Protein AF-A0A6I5NUM4-F1 (afdb_monomer_lite)

Structure (mmCIF, N/CA/C/O backbone):
data_AF-A0A6I5NUM4-F1
#
_entry.id   AF-A0A6I5NUM4-F1
#
loop_
_atom_site.group_PDB
_atom_site.id
_atom_site.type_symbol
_atom_site.label_atom_id
_atom_site.label_alt_id
_atom_site.label_comp_id
_atom_site.label_asym_id
_atom_site.label_entity_id
_atom_site.label_seq_id
_atom_site.pdbx_PDB_ins_code
_atom_site.Cartn_x
_atom_site.Cartn_y
_atom_site.Cartn_z
_atom_site.occupancy
_atom_site.B_iso_or_equiv
_atom_site.auth_seq_id
_atom_site.auth_comp_id
_atom_site.auth_asym_id
_atom_site.auth_atom_id
_atom_site.pdbx_PDB_model_num
ATOM 1 N N . MET A 1 1 ? 38.016 -7.753 21.611 1.00 88.31 1 MET A N 1
ATOM 2 C CA . MET A 1 1 ? 37.343 -8.227 20.385 1.00 88.31 1 MET A CA 1
ATOM 3 C C . MET A 1 1 ? 36.392 -9.382 20.680 1.00 88.31 1 MET A C 1
ATOM 5 O O . MET A 1 1 ? 35.190 -9.189 20.579 1.00 88.31 1 MET A O 1
ATOM 9 N N . GLY A 1 2 ? 36.889 -10.547 21.110 1.00 92.69 2 GLY A N 1
ATOM 10 C CA . GLY A 1 2 ? 36.072 -11.740 21.362 1.00 92.69 2 GLY A CA 1
ATOM 11 C C . GLY A 1 2 ? 35.103 -11.651 22.542 1.00 92.69 2 GLY A C 1
ATOM 12 O O . GLY A 1 2 ? 34.233 -12.504 22.664 1.00 92.69 2 GLY A O 1
ATOM 13 N N . ASP A 1 3 ? 35.202 -10.618 23.383 1.00 91.75 3 ASP A N 1
ATOM 14 C CA . ASP A 1 3 ? 34.165 -10.291 24.374 1.00 91.75 3 ASP A CA 1
ATOM 15 C C . ASP A 1 3 ? 32.897 -9.711 23.744 1.00 91.75 3 ASP A C 1
ATOM 17 O O . ASP A 1 3 ? 31.828 -9.829 24.328 1.00 91.75 3 ASP A O 1
ATOM 21 N N . TRP A 1 4 ? 33.003 -9.090 22.566 1.00 91.44 4 TRP A N 1
ATOM 22 C CA . TRP A 1 4 ? 31.884 -8.404 21.912 1.00 91.44 4 TRP A CA 1
ATOM 23 C C . TRP A 1 4 ? 31.332 -9.198 20.742 1.00 91.44 4 TRP A C 1
ATOM 25 O O . TRP A 1 4 ? 30.131 -9.191 20.517 1.00 91.44 4 TRP A O 1
ATOM 35 N N . PHE A 1 5 ? 32.189 -9.922 20.024 1.00 94.56 5 PHE A N 1
ATOM 36 C CA . PHE A 1 5 ? 31.800 -10.681 18.840 1.00 94.56 5 PHE A CA 1
ATOM 37 C C . PHE A 1 5 ? 32.124 -12.163 19.032 1.00 94.56 5 PHE A C 1
ATOM 39 O O . PHE A 1 5 ? 33.146 -12.509 19.631 1.00 94.56 5 PHE A O 1
ATOM 46 N N . ASN A 1 6 ? 31.246 -13.047 18.557 1.00 96.12 6 ASN A N 1
ATOM 47 C CA . ASN A 1 6 ? 31.462 -14.499 18.583 1.00 96.12 6 ASN A CA 1
ATOM 48 C C . ASN A 1 6 ? 32.027 -15.031 17.261 1.00 96.12 6 ASN A C 1
ATOM 50 O O . ASN A 1 6 ? 32.675 -16.075 17.259 1.00 96.12 6 ASN A O 1
ATOM 54 N N . HIS A 1 7 ? 31.824 -14.311 16.163 1.00 96.31 7 HIS A N 1
ATOM 55 C CA . HIS A 1 7 ? 32.219 -14.729 14.829 1.00 96.31 7 HIS A CA 1
ATOM 56 C C . HIS A 1 7 ? 32.680 -13.528 14.016 1.00 96.31 7 HIS A C 1
ATOM 58 O O . HIS A 1 7 ? 32.216 -12.410 14.237 1.00 96.31 7 HIS A O 1
ATOM 64 N N . ILE A 1 8 ? 33.556 -13.779 13.053 1.00 96.12 8 ILE A N 1
ATOM 65 C CA . ILE A 1 8 ? 33.945 -12.826 12.021 1.00 96.12 8 ILE A CA 1
ATOM 66 C C . ILE A 1 8 ? 33.941 -13.515 10.662 1.00 96.12 8 ILE A C 1
ATOM 68 O O . ILE A 1 8 ? 34.315 -14.684 10.555 1.00 96.12 8 ILE A O 1
ATOM 72 N N . ARG A 1 9 ? 33.523 -12.799 9.620 1.00 95.69 9 ARG A N 1
ATOM 73 C CA . ARG A 1 9 ? 33.558 -13.281 8.240 1.00 95.69 9 ARG A CA 1
ATOM 74 C C . ARG A 1 9 ? 33.883 -12.177 7.246 1.00 95.69 9 ARG A C 1
ATOM 76 O O . ARG A 1 9 ? 33.520 -11.020 7.449 1.00 95.69 9 ARG A O 1
ATOM 83 N N . LEU A 1 10 ? 34.526 -12.590 6.159 1.00 95.50 10 LEU A N 1
ATOM 84 C CA . LEU A 1 10 ? 34.648 -11.837 4.919 1.00 95.50 10 LEU A CA 1
ATOM 85 C C . LEU A 1 10 ? 33.694 -12.456 3.898 1.00 95.50 10 LEU A C 1
ATOM 87 O O . LEU A 1 10 ? 33.800 -13.641 3.568 1.00 95.50 10 LEU A O 1
ATOM 91 N N . LEU A 1 11 ? 32.780 -11.639 3.402 1.00 95.06 11 LEU A N 1
ATOM 92 C CA . LEU A 1 11 ? 31.908 -11.917 2.271 1.00 95.06 11 LEU A CA 1
ATOM 93 C C . LEU A 1 11 ? 32.530 -11.267 1.033 1.00 95.06 11 LEU A C 1
ATOM 95 O O . LEU A 1 11 ? 33.100 -10.182 1.140 1.00 95.06 11 LEU A O 1
ATOM 99 N N . GLY A 1 12 ? 32.433 -11.896 -0.132 1.00 94.50 12 GLY A N 1
ATOM 100 C CA . GLY A 1 12 ? 32.935 -11.300 -1.365 1.00 94.50 12 GLY A CA 1
ATOM 101 C C . GLY A 1 12 ? 32.437 -11.994 -2.618 1.00 94.50 12 GLY A C 1
ATOM 102 O O . GLY A 1 12 ? 32.191 -13.201 -2.627 1.00 94.50 12 GLY A O 1
ATOM 103 N N . GLY A 1 13 ? 32.328 -11.239 -3.697 1.00 92.62 13 GLY A N 1
ATOM 104 C CA . GLY A 1 13 ? 31.734 -11.698 -4.944 1.00 92.62 13 GLY A CA 1
ATOM 105 C C . GLY A 1 13 ? 31.794 -10.629 -6.017 1.00 92.62 13 GLY A C 1
ATOM 106 O O . GLY A 1 13 ? 32.305 -9.531 -5.796 1.00 92.62 13 GLY A O 1
ATOM 107 N N . THR A 1 14 ? 31.321 -10.973 -7.202 1.00 88.31 14 THR A N 1
ATOM 108 C CA . THR A 1 14 ? 31.066 -9.993 -8.257 1.00 88.31 14 THR A CA 1
ATOM 109 C C . THR A 1 14 ? 29.891 -9.097 -7.856 1.00 88.31 14 THR A C 1
ATOM 111 O O . THR A 1 14 ? 29.143 -9.436 -6.942 1.00 88.31 14 THR A O 1
ATOM 114 N N . ALA A 1 15 ? 29.721 -7.951 -8.516 1.00 75.25 15 ALA A N 1
ATOM 115 C CA . ALA A 1 15 ? 28.576 -7.075 -8.250 1.00 75.25 15 ALA A CA 1
ATOM 116 C C . ALA A 1 15 ? 27.216 -7.763 -8.494 1.00 75.25 15 ALA A C 1
ATOM 118 O O . ALA A 1 15 ? 26.235 -7.437 -7.844 1.00 75.25 15 ALA A O 1
ATOM 119 N N . SER A 1 16 ? 27.186 -8.767 -9.375 1.00 73.69 16 SER A N 1
ATOM 120 C CA . SER A 1 16 ? 26.010 -9.596 -9.656 1.00 73.69 16 SER A CA 1
ATOM 121 C C . SER A 1 16 ? 25.843 -10.807 -8.725 1.00 73.69 16 SER A C 1
ATOM 123 O O . SER A 1 16 ? 24.871 -11.543 -8.874 1.00 73.69 16 SER A O 1
ATOM 125 N N . ASP A 1 17 ? 26.791 -11.080 -7.820 1.00 80.06 17 ASP A N 1
ATOM 126 C CA . ASP A 1 17 ? 26.673 -12.203 -6.883 1.00 80.06 17 ASP A CA 1
ATOM 127 C C . ASP A 1 17 ? 25.748 -11.793 -5.727 1.00 80.06 17 ASP A C 1
ATOM 129 O O . ASP A 1 17 ? 26.173 -11.084 -4.814 1.00 80.06 17 ASP A O 1
ATOM 133 N N . GLU A 1 18 ? 24.503 -12.269 -5.735 1.00 79.88 18 GLU A N 1
ATOM 134 C CA . GLU A 1 18 ? 23.549 -12.027 -4.654 1.00 79.88 18 GLU A CA 1
ATOM 135 C C . GLU A 1 18 ? 22.961 -13.347 -4.115 1.00 79.88 18 GLU A C 1
ATOM 137 O O . GLU A 1 18 ? 22.335 -14.095 -4.872 1.00 79.88 18 GLU A O 1
ATOM 142 N N . PRO A 1 19 ? 23.160 -13.669 -2.820 1.00 88.69 19 PRO A N 1
ATOM 143 C CA . PRO A 1 19 ? 24.018 -12.971 -1.857 1.00 88.69 19 PRO A CA 1
ATOM 144 C C . PRO A 1 19 ? 25.525 -13.168 -2.121 1.00 88.69 19 PRO A C 1
ATOM 146 O O . PRO A 1 19 ? 25.953 -14.160 -2.716 1.00 88.69 19 PRO A O 1
ATOM 149 N N . LEU A 1 20 ? 26.358 -12.270 -1.581 1.00 92.31 20 LEU A N 1
ATOM 150 C CA . LEU A 1 20 ? 27.815 -12.424 -1.577 1.00 92.31 20 LEU A CA 1
ATOM 151 C C . LEU A 1 20 ? 28.248 -13.717 -0.867 1.00 92.31 20 LEU A C 1
ATOM 153 O O . LEU A 1 20 ? 27.819 -14.025 0.246 1.00 92.31 20 LEU A O 1
ATOM 157 N N . ALA A 1 21 ? 29.197 -14.441 -1.463 1.00 93.50 21 ALA A N 1
ATOM 158 C CA . ALA A 1 21 ? 29.707 -15.685 -0.896 1.00 93.50 21 ALA A CA 1
ATOM 159 C C . ALA A 1 21 ? 30.634 -15.448 0.310 1.00 93.50 21 ALA A C 1
ATOM 161 O O . ALA A 1 21 ? 31.490 -14.560 0.295 1.00 93.50 21 ALA A O 1
ATOM 162 N N . ILE A 1 22 ? 30.544 -16.310 1.330 1.00 94.50 22 ILE A N 1
ATOM 163 C CA . ILE A 1 22 ? 31.511 -16.343 2.439 1.00 94.50 22 ILE A CA 1
ATOM 164 C C . ILE A 1 22 ? 32.866 -16.806 1.895 1.00 94.50 22 ILE A C 1
ATOM 166 O O . ILE A 1 22 ? 33.018 -17.954 1.479 1.00 94.50 22 ILE A O 1
ATOM 170 N N . ARG A 1 23 ? 33.864 -15.919 1.917 1.00 95.38 23 ARG A N 1
ATOM 171 C CA . ARG A 1 23 ? 35.237 -16.215 1.479 1.00 95.38 23 ARG A CA 1
ATOM 172 C C . ARG A 1 23 ? 36.072 -16.817 2.592 1.00 95.38 23 ARG A C 1
ATOM 174 O O . ARG A 1 23 ? 36.853 -17.729 2.355 1.00 95.38 23 ARG A O 1
ATOM 181 N N . THR A 1 24 ? 35.901 -16.318 3.808 1.00 96.50 24 THR A N 1
ATOM 182 C CA . THR A 1 24 ? 36.544 -16.872 4.999 1.00 96.50 24 THR A CA 1
ATOM 183 C C . THR A 1 24 ? 35.759 -16.474 6.239 1.00 96.50 24 THR A C 1
ATOM 185 O O . THR A 1 24 ? 35.116 -15.421 6.269 1.00 96.50 24 THR A O 1
ATOM 188 N N . SER A 1 25 ? 35.788 -17.320 7.263 1.00 96.94 25 SER A N 1
ATOM 189 C CA . SER A 1 25 ? 35.167 -17.032 8.549 1.00 96.94 25 SER A CA 1
ATOM 190 C C . SER A 1 25 ? 35.914 -17.695 9.703 1.00 96.94 25 SER A C 1
ATOM 192 O O . SER A 1 25 ? 36.739 -18.590 9.500 1.00 96.94 25 SER A O 1
ATOM 194 N N . GLY A 1 26 ? 35.671 -17.218 10.921 1.00 97.31 26 GLY A N 1
ATOM 195 C CA . GLY A 1 26 ? 36.309 -17.729 12.127 1.00 97.31 26 GLY A CA 1
ATOM 196 C C . GLY A 1 26 ? 35.549 -17.339 13.387 1.00 97.31 26 GLY A C 1
ATOM 197 O O . GLY A 1 26 ? 34.977 -16.255 13.486 1.00 97.31 26 GLY A O 1
ATOM 198 N N . GLU A 1 27 ? 35.563 -18.229 14.372 1.00 97.69 27 GLU A N 1
ATOM 199 C CA . GLU A 1 27 ? 34.997 -17.981 15.697 1.00 97.69 27 GLU A CA 1
ATOM 200 C C . GLU A 1 27 ? 36.001 -17.237 16.572 1.00 97.69 27 GLU A C 1
ATOM 202 O O . GLU A 1 27 ? 37.193 -17.540 16.554 1.00 97.69 27 GLU A O 1
ATOM 207 N N . LEU A 1 28 ? 35.521 -16.285 17.366 1.00 96.94 28 LEU A N 1
ATOM 208 C CA . LEU A 1 28 ? 36.335 -15.506 18.291 1.00 96.94 28 LEU A CA 1
ATOM 209 C C . LEU A 1 28 ? 36.281 -16.095 19.698 1.00 96.94 28 LEU A C 1
ATOM 211 O O . LEU A 1 28 ? 35.208 -16.229 20.298 1.00 96.94 28 LEU A O 1
ATOM 215 N N . LEU A 1 29 ? 37.455 -16.375 20.264 1.00 95.69 29 LEU A N 1
ATOM 216 C CA . LEU A 1 29 ? 37.564 -16.824 21.648 1.00 95.69 29 LEU A CA 1
ATOM 217 C C . LEU A 1 29 ? 37.246 -15.668 22.612 1.00 95.69 29 LEU A C 1
ATOM 219 O O . LEU A 1 29 ? 37.855 -14.599 22.533 1.00 95.69 29 LEU A O 1
ATOM 223 N N . GLN A 1 30 ? 36.317 -15.891 23.547 1.00 94.69 30 GLN A N 1
ATOM 224 C CA . GLN A 1 30 ? 35.959 -14.903 24.571 1.00 94.69 30 GLN A CA 1
ATOM 225 C C . GLN A 1 30 ? 37.189 -14.497 25.405 1.00 94.69 30 GLN A C 1
ATOM 227 O O . GLN A 1 30 ? 38.031 -15.337 25.725 1.00 94.69 30 GLN A O 1
ATOM 232 N N . GLY A 1 31 ? 37.319 -13.207 25.727 1.00 94.50 31 GLY A N 1
ATOM 233 C CA . GLY A 1 31 ? 38.485 -12.636 26.410 1.00 94.50 31 GLY A CA 1
ATOM 234 C C . GLY A 1 31 ? 39.738 -12.465 25.541 1.00 94.50 31 GLY A C 1
ATOM 235 O O . GLY A 1 31 ? 40.792 -12.098 26.059 1.00 94.50 31 GLY A O 1
ATOM 236 N N . SER A 1 32 ? 39.661 -12.734 24.233 1.00 94.38 32 SER A N 1
ATOM 237 C CA . SER A 1 32 ? 40.808 -12.723 23.315 1.00 94.38 32 SER A CA 1
ATOM 238 C C . SER A 1 32 ? 40.493 -12.022 21.984 1.00 94.38 32 SER A C 1
ATOM 240 O O . SER A 1 32 ? 39.347 -11.679 21.695 1.00 94.38 32 SER A O 1
ATOM 242 N N . SER A 1 33 ? 41.513 -11.767 21.160 1.00 93.12 33 SER A N 1
ATOM 243 C CA . SER A 1 33 ? 41.362 -11.448 19.727 1.00 93.12 33 SER A CA 1
ATOM 244 C C . SER A 1 33 ? 41.709 -12.632 18.818 1.00 93.12 33 SER A C 1
ATOM 246 O O . SER A 1 33 ? 41.670 -12.495 17.600 1.00 93.12 33 SER A O 1
ATOM 248 N N . ALA A 1 34 ? 42.050 -13.787 19.397 1.00 95.12 34 ALA A N 1
ATOM 249 C CA . ALA A 1 34 ? 42.333 -15.003 18.649 1.00 95.12 34 ALA A CA 1
ATOM 250 C C . ALA A 1 34 ? 41.067 -15.566 17.991 1.00 95.12 34 ALA A C 1
ATOM 252 O O . ALA A 1 34 ? 39.985 -15.574 18.589 1.00 95.12 34 ALA A O 1
ATOM 253 N N . THR A 1 35 ? 41.244 -16.078 16.779 1.00 96.94 35 THR A N 1
ATOM 254 C CA . THR A 1 35 ? 40.211 -16.689 15.945 1.00 96.94 35 THR A CA 1
ATOM 255 C C . THR A 1 35 ? 40.437 -18.204 15.847 1.00 96.94 35 THR A C 1
ATOM 257 O O . THR A 1 35 ? 41.555 -18.693 16.029 1.00 96.94 35 THR A O 1
ATOM 260 N N . SER A 1 36 ? 39.390 -18.973 15.541 1.00 97.44 36 SER A N 1
ATOM 261 C CA . SER A 1 36 ? 39.508 -20.407 15.229 1.00 97.44 36 SER A CA 1
ATOM 262 C C . SER A 1 36 ? 40.124 -20.685 13.852 1.00 97.44 36 SER A C 1
ATOM 264 O O . SER A 1 36 ? 40.478 -21.826 13.558 1.00 97.44 36 SER A O 1
ATOM 266 N N . ASN A 1 37 ? 40.275 -19.650 13.021 1.00 97.44 37 ASN A N 1
ATOM 267 C CA . ASN A 1 37 ? 40.824 -19.725 11.677 1.00 97.44 37 ASN A CA 1
ATOM 268 C C . ASN A 1 37 ? 42.138 -18.937 11.602 1.00 97.44 37 ASN A C 1
ATOM 270 O O . ASN A 1 37 ? 42.131 -17.710 11.670 1.00 97.44 37 ASN A O 1
ATOM 274 N N . SER A 1 38 ? 43.259 -19.638 11.417 1.00 96.62 38 SER A N 1
ATOM 275 C CA . SER A 1 38 ? 44.594 -19.027 11.348 1.00 96.62 38 SER A CA 1
ATOM 276 C C . SER A 1 38 ? 44.785 -18.062 10.178 1.00 96.62 38 SER A C 1
ATOM 278 O O . SER A 1 38 ? 45.733 -17.281 10.201 1.00 96.62 38 SER A O 1
ATOM 280 N N . ASP A 1 39 ? 43.906 -18.106 9.177 1.00 97.19 39 ASP A N 1
ATOM 281 C CA . ASP A 1 39 ? 43.910 -17.164 8.060 1.00 97.19 39 ASP A CA 1
ATOM 282 C C . ASP A 1 39 ? 43.264 -15.817 8.416 1.00 97.19 39 ASP A C 1
ATOM 284 O O . ASP A 1 39 ? 43.280 -14.904 7.597 1.00 97.19 39 ASP A O 1
ATOM 288 N N . ILE A 1 40 ? 42.708 -15.668 9.624 1.00 97.50 40 ILE A N 1
ATOM 289 C CA . ILE A 1 40 ? 42.140 -14.412 10.121 1.00 97.50 40 ILE A CA 1
ATOM 290 C C . ILE A 1 40 ? 42.976 -13.922 11.298 1.00 97.50 40 ILE A C 1
ATOM 292 O O . ILE A 1 40 ? 42.934 -14.501 12.386 1.00 97.50 40 ILE A O 1
ATOM 296 N N . VAL A 1 41 ? 43.705 -12.828 11.098 1.00 97.12 41 VAL A N 1
ATOM 297 C CA . VAL A 1 41 ? 44.573 -12.225 12.114 1.00 97.12 41 VAL A CA 1
ATOM 298 C C . VAL A 1 41 ? 43.978 -10.892 12.553 1.00 97.12 41 VAL A C 1
ATOM 300 O O . VAL A 1 41 ? 43.656 -10.044 11.731 1.00 97.12 41 VAL A O 1
ATOM 303 N N . ILE A 1 42 ? 43.819 -10.701 13.866 1.00 95.31 42 ILE A N 1
ATOM 304 C CA . ILE A 1 42 ? 43.235 -9.480 14.437 1.00 95.31 42 ILE A CA 1
ATOM 305 C C . ILE A 1 42 ? 44.250 -8.814 15.358 1.00 95.31 42 ILE A C 1
ATOM 307 O O . ILE A 1 42 ? 44.654 -9.392 16.374 1.00 95.31 42 ILE A O 1
ATOM 311 N N . THR A 1 43 ? 44.634 -7.582 15.026 1.00 94.00 43 THR A N 1
ATOM 312 C CA . THR A 1 43 ? 45.664 -6.823 15.746 1.00 94.00 43 THR A CA 1
ATOM 313 C C . THR A 1 43 ? 45.144 -5.459 16.213 1.00 94.00 43 THR A C 1
ATOM 315 O O . THR A 1 43 ? 44.397 -4.804 15.488 1.00 94.00 43 THR A O 1
ATOM 318 N N . PRO A 1 44 ? 45.485 -4.998 17.434 1.00 89.88 44 PRO A N 1
ATOM 319 C CA . PRO A 1 44 ? 45.161 -3.637 17.853 1.00 89.88 44 PRO A CA 1
ATOM 320 C C . PRO A 1 44 ? 45.906 -2.617 16.985 1.00 89.88 44 PRO A C 1
ATOM 322 O O . PRO A 1 44 ? 47.127 -2.706 16.829 1.00 89.88 44 PRO A O 1
ATOM 325 N N . VAL A 1 45 ? 45.197 -1.610 16.476 1.00 85.12 45 VAL A N 1
ATOM 326 C CA . VAL A 1 45 ? 45.817 -0.512 15.727 1.00 85.12 45 VAL A CA 1
ATOM 327 C C . VAL A 1 45 ? 46.551 0.409 16.696 1.00 85.12 45 VAL A C 1
ATOM 329 O O . VAL A 1 45 ? 46.016 0.806 17.729 1.00 85.12 45 VAL A O 1
ATOM 332 N N . THR A 1 46 ? 47.790 0.773 16.361 1.00 81.25 46 THR A N 1
ATOM 333 C CA . THR A 1 46 ? 48.571 1.757 17.122 1.00 81.25 46 THR A CA 1
ATOM 334 C C . THR A 1 46 ? 48.936 2.932 16.227 1.00 81.25 46 THR A C 1
ATOM 336 O O . THR A 1 46 ? 49.779 2.802 15.342 1.00 81.25 46 THR A O 1
ATOM 339 N N . TYR A 1 47 ? 48.334 4.095 16.477 1.00 72.56 47 TYR A N 1
ATOM 340 C CA . TYR A 1 47 ? 48.739 5.340 15.831 1.00 72.56 47 TYR A CA 1
ATOM 341 C C . TYR A 1 47 ? 49.890 6.019 16.592 1.00 72.56 47 TYR A C 1
ATOM 343 O O . TYR A 1 47 ? 50.014 5.849 17.808 1.00 72.56 47 TYR A O 1
ATOM 351 N N . PRO A 1 48 ? 50.714 6.848 15.916 1.00 74.62 48 PRO A N 1
ATOM 352 C CA . PRO A 1 48 ? 51.791 7.602 16.564 1.00 74.62 48 PRO A CA 1
ATOM 353 C C . PRO A 1 48 ? 51.322 8.508 17.713 1.00 74.62 48 PRO A C 1
ATOM 355 O O . PRO A 1 48 ? 52.088 8.778 18.636 1.00 74.62 48 PRO A O 1
ATOM 358 N N . ASN A 1 49 ? 50.069 8.976 17.668 1.00 73.81 49 ASN A N 1
ATOM 359 C CA . ASN A 1 49 ? 49.419 9.665 18.778 1.00 73.81 49 ASN A CA 1
ATOM 360 C C . ASN A 1 49 ? 48.598 8.651 19.603 1.00 73.81 49 ASN A C 1
ATOM 362 O O . ASN A 1 49 ? 47.598 8.145 19.090 1.00 73.81 49 ASN A O 1
ATOM 366 N N . PRO A 1 50 ? 48.953 8.376 20.876 1.00 66.94 50 PRO A N 1
ATOM 367 C CA . PRO A 1 50 ? 48.270 7.376 21.701 1.00 66.94 50 PRO A CA 1
ATOM 368 C C . PRO A 1 50 ? 46.766 7.620 21.877 1.00 66.94 50 PRO A C 1
ATOM 370 O O . PRO A 1 50 ? 46.008 6.670 22.052 1.00 66.94 50 PRO A O 1
ATOM 373 N N . GLY A 1 51 ? 46.321 8.881 21.811 1.00 67.69 51 GLY A N 1
ATOM 374 C CA . GLY A 1 51 ? 44.900 9.235 21.890 1.00 67.69 51 GLY A CA 1
ATOM 375 C C . GLY A 1 51 ? 44.090 8.863 20.644 1.00 67.69 51 GLY A C 1
ATOM 376 O O . GLY A 1 51 ? 42.868 8.858 20.708 1.00 67.69 51 GLY A O 1
ATOM 377 N N . SER A 1 52 ? 44.750 8.540 19.529 1.00 68.31 52 SER A N 1
ATOM 378 C CA . SER A 1 52 ? 44.110 8.222 18.247 1.00 68.31 52 SER A CA 1
ATOM 379 C C . SER A 1 52 ? 43.900 6.722 18.023 1.00 68.31 52 SER A C 1
ATOM 381 O O . SER A 1 52 ? 43.143 6.353 17.136 1.00 68.31 52 SER A O 1
ATOM 383 N N . SER A 1 53 ? 44.537 5.851 18.817 1.00 74.12 53 SER A N 1
ATOM 384 C CA . SER A 1 53 ? 44.389 4.380 18.743 1.00 74.12 53 SER A CA 1
ATOM 385 C C . SER A 1 53 ? 43.061 3.861 19.301 1.00 74.12 53 SER A C 1
ATOM 387 O O . SER A 1 53 ? 42.764 2.671 19.199 1.00 74.12 53 SER A O 1
ATOM 389 N N . ASN A 1 54 ? 42.260 4.748 19.891 1.00 77.44 54 ASN A N 1
ATOM 390 C CA . ASN A 1 54 ? 40.911 4.442 20.326 1.00 77.44 54 ASN A CA 1
ATOM 391 C C . ASN A 1 54 ? 39.915 5.349 19.606 1.00 77.44 54 ASN A C 1
ATOM 393 O O . ASN A 1 54 ? 40.149 6.546 19.443 1.00 77.44 54 ASN A O 1
ATOM 397 N N . TYR A 1 55 ? 38.778 4.778 19.242 1.00 72.00 55 TYR A N 1
ATOM 398 C CA . TYR A 1 55 ? 37.619 5.504 18.765 1.00 72.00 55 TYR A CA 1
ATOM 399 C C . TYR A 1 55 ? 36.820 6.057 19.948 1.00 72.00 55 TYR A C 1
ATOM 401 O O . TYR A 1 55 ? 36.570 5.355 20.931 1.00 72.00 55 TYR A O 1
ATOM 409 N N . PHE A 1 56 ? 36.415 7.321 19.860 1.00 67.44 56 PHE A N 1
ATOM 410 C CA . PHE A 1 56 ? 35.548 7.954 20.847 1.00 67.44 56 PHE A CA 1
ATOM 411 C C . PHE A 1 56 ? 34.103 7.911 20.344 1.00 67.44 56 PHE A C 1
ATOM 413 O O . PHE A 1 56 ? 33.736 8.696 19.474 1.00 67.44 56 PHE A O 1
ATOM 420 N N . ASN A 1 57 ? 33.295 6.996 20.887 1.00 57.91 57 ASN A N 1
ATOM 421 C CA . ASN A 1 57 ? 31.882 6.850 20.530 1.00 57.91 57 ASN A CA 1
ATOM 422 C C . ASN A 1 57 ? 30.975 7.383 21.647 1.00 57.91 57 ASN A C 1
ATOM 424 O O . ASN A 1 57 ? 30.468 6.585 22.431 1.00 57.91 57 ASN A O 1
ATOM 428 N N . PHE A 1 58 ? 30.851 8.713 21.770 1.00 53.59 58 PHE A N 1
ATOM 429 C CA . PHE A 1 58 ? 29.933 9.395 22.707 1.00 53.59 58 PHE A CA 1
ATOM 430 C C . PHE A 1 58 ? 29.835 8.737 24.111 1.00 53.59 58 PHE A C 1
ATOM 432 O O . PHE A 1 58 ? 28.765 8.658 24.708 1.00 53.59 58 PHE A O 1
ATOM 439 N N . GLY A 1 59 ? 30.962 8.230 24.630 1.00 68.25 59 GLY A N 1
ATOM 440 C CA . GLY A 1 59 ? 31.005 7.215 25.688 1.00 68.25 59 GLY A CA 1
ATOM 441 C C . GLY A 1 59 ? 32.434 6.699 25.940 1.00 68.25 59 GLY A C 1
ATOM 442 O O . GLY A 1 59 ? 33.396 7.429 25.674 1.00 68.25 59 GLY A O 1
ATOM 443 N N . PRO A 1 60 ? 32.625 5.474 26.475 1.00 71.19 60 PRO A N 1
ATOM 444 C CA . PRO A 1 60 ? 33.959 4.920 26.697 1.00 71.19 60 PRO A CA 1
ATOM 445 C C . PRO A 1 60 ? 34.718 4.753 25.375 1.00 71.19 60 PRO A C 1
ATOM 447 O O . PRO A 1 60 ? 34.156 4.391 24.344 1.00 71.19 60 PRO A O 1
ATOM 450 N N . THR A 1 61 ? 36.024 5.008 25.416 1.00 77.94 61 THR A N 1
ATOM 451 C CA . THR A 1 61 ? 36.909 4.845 24.261 1.00 77.94 61 THR A CA 1
ATOM 452 C C . THR A 1 61 ? 37.032 3.372 23.883 1.00 77.94 61 THR A C 1
ATOM 454 O O . THR A 1 61 ? 37.348 2.541 24.737 1.00 77.94 61 THR A O 1
ATOM 457 N N . ILE A 1 62 ? 36.837 3.066 22.606 1.00 82.06 62 ILE A N 1
ATOM 458 C CA . ILE A 1 62 ? 36.867 1.713 22.055 1.00 82.06 62 ILE A CA 1
ATOM 459 C C . ILE A 1 62 ? 38.185 1.509 21.297 1.00 82.06 62 ILE A C 1
ATOM 461 O O . ILE A 1 62 ? 38.476 2.306 20.407 1.00 82.06 62 ILE A O 1
ATOM 465 N N . PRO A 1 63 ? 38.988 0.469 21.587 1.00 85.12 63 PRO A N 1
ATOM 466 C CA . PRO A 1 63 ? 40.193 0.188 20.810 1.00 85.12 63 PRO A CA 1
ATOM 467 C C . PRO A 1 63 ? 39.864 -0.094 19.343 1.00 85.12 63 PRO A C 1
ATOM 469 O O . PRO A 1 63 ? 38.924 -0.836 19.054 1.00 85.12 63 PRO A O 1
ATOM 472 N N . ILE A 1 64 ? 40.654 0.466 18.429 1.00 85.06 64 ILE A N 1
ATOM 473 C CA . ILE A 1 64 ? 40.535 0.189 16.993 1.00 85.06 64 ILE A CA 1
ATOM 474 C C . ILE A 1 64 ? 41.322 -1.088 16.674 1.00 85.06 64 ILE A C 1
ATOM 476 O O . ILE A 1 64 ? 42.426 -1.295 17.185 1.00 85.06 64 ILE A O 1
ATOM 480 N N . TRP A 1 65 ? 40.761 -1.944 15.823 1.00 88.62 65 TRP A N 1
ATOM 481 C CA . TRP A 1 65 ? 41.354 -3.222 15.430 1.00 88.62 65 TRP A CA 1
ATOM 482 C C . TRP A 1 65 ? 41.545 -3.284 13.914 1.00 88.62 65 TRP A C 1
ATOM 484 O O . TRP A 1 65 ? 40.657 -2.886 13.166 1.00 88.62 65 TRP A O 1
ATOM 494 N N . GLN A 1 66 ? 42.695 -3.796 13.479 1.00 90.19 66 GLN A N 1
ATOM 495 C CA . GLN A 1 66 ? 42.954 -4.210 12.104 1.00 90.19 66 GLN A CA 1
ATOM 496 C C . GLN A 1 66 ? 42.659 -5.701 11.988 1.00 90.19 66 GLN A C 1
ATOM 498 O O . GLN A 1 66 ? 42.926 -6.475 12.912 1.00 90.19 66 GLN A O 1
ATOM 503 N N . ILE A 1 67 ? 42.091 -6.082 10.850 1.00 93.44 67 ILE A N 1
ATOM 504 C CA . ILE A 1 67 ? 41.671 -7.446 10.559 1.00 93.44 67 ILE A CA 1
ATOM 505 C C . ILE A 1 67 ? 42.273 -7.820 9.215 1.00 93.44 67 ILE A C 1
ATOM 507 O O . ILE A 1 67 ? 41.916 -7.243 8.191 1.00 93.44 67 ILE A O 1
ATOM 511 N N . ASP A 1 68 ? 43.188 -8.778 9.239 1.00 95.38 68 ASP A N 1
ATOM 512 C CA . ASP A 1 68 ? 43.855 -9.293 8.057 1.00 95.38 68 ASP A CA 1
ATOM 513 C C . ASP A 1 68 ? 43.254 -10.652 7.696 1.00 95.38 68 ASP A C 1
ATOM 515 O O . ASP A 1 68 ? 43.158 -11.550 8.537 1.00 95.38 68 ASP A O 1
ATOM 519 N N . PHE A 1 69 ? 42.856 -10.797 6.433 1.00 96.25 69 PHE A N 1
ATOM 520 C CA . PHE A 1 69 ? 42.378 -12.054 5.871 1.00 96.25 69 PHE A CA 1
ATOM 521 C C . PHE A 1 69 ? 43.410 -12.589 4.874 1.00 96.25 69 PHE A C 1
ATOM 523 O O . PHE A 1 69 ? 43.760 -11.922 3.898 1.00 96.25 69 PHE A O 1
ATOM 530 N N . HIS A 1 70 ? 43.904 -13.797 5.112 1.00 95.94 70 HIS A N 1
ATOM 531 C CA . HIS A 1 70 ? 44.935 -14.449 4.313 1.00 95.94 70 HIS A CA 1
ATOM 532 C C . HIS A 1 70 ? 44.368 -15.629 3.522 1.00 95.94 70 HIS A C 1
ATOM 534 O O . HIS A 1 70 ? 43.259 -16.089 3.774 1.00 95.94 70 HIS A O 1
ATOM 540 N N . ASN A 1 71 ? 45.143 -16.116 2.547 1.00 93.44 71 ASN A N 1
ATOM 541 C CA . ASN A 1 71 ? 44.893 -17.380 1.843 1.00 93.44 71 ASN A CA 1
ATOM 542 C C . ASN A 1 71 ? 43.454 -17.556 1.315 1.00 93.44 71 ASN A C 1
ATOM 544 O O . ASN A 1 71 ? 42.938 -18.669 1.271 1.00 93.44 71 ASN A O 1
ATOM 548 N N . LEU A 1 72 ? 42.817 -16.465 0.868 1.00 92.62 72 LEU A N 1
ATOM 549 C CA . LEU A 1 72 ? 41.405 -16.451 0.462 1.00 92.62 72 LEU A CA 1
ATOM 550 C C . LEU A 1 72 ? 41.076 -17.400 -0.697 1.00 92.62 72 LEU A C 1
ATOM 552 O O . LEU A 1 72 ? 39.906 -17.685 -0.935 1.00 92.62 72 LEU A O 1
ATOM 556 N N . ASN A 1 73 ? 42.092 -17.840 -1.453 1.00 88.69 73 ASN A N 1
ATOM 557 C CA . ASN A 1 73 ? 41.946 -18.613 -2.691 1.00 88.69 73 ASN A CA 1
ATOM 558 C C . ASN A 1 73 ? 40.918 -17.989 -3.653 1.00 88.69 73 ASN A C 1
ATOM 560 O O . ASN A 1 73 ? 40.243 -18.685 -4.409 1.00 88.69 73 ASN A O 1
ATOM 564 N N . TRP A 1 74 ? 40.787 -16.661 -3.603 1.00 91.12 74 TRP A N 1
ATOM 565 C CA . TRP A 1 74 ? 39.850 -15.908 -4.415 1.00 91.12 74 TRP A CA 1
ATOM 566 C C . TRP A 1 74 ? 40.541 -15.501 -5.710 1.00 91.12 74 TRP A C 1
ATOM 568 O O . TRP A 1 74 ? 41.432 -14.653 -5.716 1.00 91.12 74 TRP A O 1
ATOM 578 N N . VAL A 1 75 ? 40.152 -16.152 -6.803 1.00 89.12 75 VAL A N 1
ATOM 579 C CA . VAL A 1 75 ? 40.567 -15.753 -8.147 1.00 89.12 75 VAL A CA 1
ATOM 580 C C . VAL A 1 75 ? 39.685 -14.589 -8.580 1.00 89.12 75 VAL A C 1
ATOM 582 O O . VAL A 1 75 ? 38.459 -14.707 -8.567 1.00 89.12 75 VAL A O 1
ATOM 585 N N . ILE A 1 76 ? 40.324 -13.480 -8.939 1.00 87.00 76 ILE A N 1
ATOM 586 C CA . ILE A 1 76 ? 39.672 -12.284 -9.468 1.00 87.00 76 ILE A CA 1
ATOM 587 C C . ILE A 1 76 ? 40.149 -12.028 -10.896 1.00 87.00 76 ILE A C 1
ATOM 589 O O . ILE A 1 76 ? 41.301 -12.299 -11.240 1.00 87.00 76 ILE A O 1
ATOM 593 N N . GLU A 1 77 ? 39.253 -11.510 -11.719 1.00 84.25 77 GLU A N 1
ATOM 594 C CA . GLU A 1 77 ? 39.502 -11.115 -13.098 1.00 84.25 77 GLU A CA 1
ATOM 595 C C . GLU A 1 77 ? 39.928 -9.643 -13.124 1.00 84.25 77 GLU A C 1
ATOM 597 O O . GLU A 1 77 ? 39.304 -8.788 -12.490 1.00 84.25 77 GLU A O 1
ATOM 602 N N . GLY A 1 78 ? 41.010 -9.342 -13.846 1.00 80.62 78 GLY A N 1
ATOM 603 C CA . GLY A 1 78 ? 41.437 -7.963 -14.072 1.00 80.62 78 GLY A CA 1
ATOM 604 C C . GLY A 1 78 ? 40.360 -7.171 -14.815 1.00 80.62 78 GLY A C 1
ATOM 605 O O . GLY A 1 78 ? 39.674 -7.712 -15.676 1.00 80.62 78 GLY A O 1
ATOM 606 N N . GLY A 1 79 ? 40.185 -5.897 -14.457 1.00 75.94 79 GLY A N 1
ATOM 607 C CA . GLY A 1 79 ? 39.183 -5.020 -15.077 1.00 75.94 79 GLY A CA 1
ATOM 608 C C . GLY A 1 79 ? 37.738 -5.251 -14.617 1.00 75.94 79 GLY A C 1
ATOM 609 O O . GLY A 1 79 ? 36.859 -4.491 -15.009 1.00 75.94 79 GLY A O 1
ATOM 610 N N . ARG A 1 80 ? 37.478 -6.242 -13.755 1.00 80.31 80 ARG A N 1
ATOM 611 C CA . ARG A 1 80 ? 36.144 -6.521 -13.212 1.00 80.31 80 ARG A CA 1
ATOM 612 C C . ARG A 1 80 ? 35.951 -5.904 -11.827 1.00 80.31 80 ARG A C 1
ATOM 614 O O . ARG A 1 80 ? 36.858 -5.926 -10.994 1.00 80.31 80 ARG A O 1
ATOM 621 N N . ARG A 1 81 ? 34.748 -5.385 -11.558 1.00 82.06 81 ARG A N 1
ATOM 622 C CA . ARG A 1 81 ? 34.365 -4.893 -10.227 1.00 82.06 81 ARG A CA 1
ATOM 623 C C . ARG A 1 81 ? 33.952 -6.050 -9.314 1.00 82.06 81 ARG A C 1
ATOM 625 O O . ARG A 1 81 ? 33.212 -6.950 -9.716 1.00 82.06 81 ARG A O 1
ATOM 632 N N . TYR A 1 82 ? 34.413 -5.989 -8.069 1.00 88.00 82 TYR A N 1
ATOM 633 C CA . TYR A 1 82 ? 34.078 -6.934 -7.009 1.00 88.00 82 TYR A CA 1
ATOM 634 C C . TYR A 1 82 ? 33.574 -6.189 -5.780 1.00 88.00 82 TYR A C 1
ATOM 636 O O . TYR A 1 82 ? 34.097 -5.131 -5.429 1.00 88.00 82 TYR A O 1
ATOM 644 N N . ASN A 1 83 ? 32.607 -6.794 -5.103 1.00 90.69 83 ASN A N 1
ATOM 645 C CA . ASN A 1 83 ? 32.140 -6.364 -3.800 1.00 90.69 83 ASN A CA 1
ATOM 646 C C . ASN A 1 83 ? 32.751 -7.231 -2.713 1.00 90.69 83 ASN A C 1
ATOM 648 O O . ASN A 1 83 ? 33.010 -8.425 -2.902 1.00 90.69 83 ASN A O 1
ATOM 652 N N . PHE A 1 84 ? 32.891 -6.646 -1.535 1.00 91.50 84 PHE A N 1
ATOM 653 C CA . PHE A 1 84 ? 33.150 -7.396 -0.323 1.00 91.50 84 PHE A CA 1
ATOM 654 C C . PHE A 1 84 ? 32.489 -6.709 0.868 1.00 91.50 84 PHE A C 1
ATOM 656 O O . PHE A 1 84 ? 32.227 -5.509 0.856 1.00 91.50 84 PHE A O 1
ATOM 663 N N . SER A 1 85 ? 32.241 -7.493 1.908 1.00 90.94 85 SER A N 1
ATOM 664 C CA . SER A 1 85 ? 31.740 -7.011 3.189 1.00 90.94 85 SER A CA 1
ATOM 665 C C . SER A 1 85 ? 32.453 -7.751 4.310 1.00 90.94 85 SER A C 1
ATOM 667 O O . SER A 1 85 ? 32.710 -8.953 4.217 1.00 90.94 85 SER A O 1
ATOM 669 N N . VAL A 1 86 ? 32.798 -7.032 5.374 1.00 91.19 86 VAL A N 1
ATOM 670 C CA . VAL A 1 86 ? 33.353 -7.618 6.595 1.00 91.19 86 VAL A CA 1
ATOM 671 C C . VAL A 1 86 ? 32.322 -7.477 7.692 1.00 91.19 86 VAL A C 1
ATOM 673 O O . VAL A 1 86 ? 31.817 -6.385 7.949 1.00 91.19 86 VAL A O 1
ATOM 676 N N . GLN A 1 87 ? 32.045 -8.585 8.365 1.00 90.38 87 GLN A N 1
ATOM 677 C CA . GLN A 1 87 ? 31.063 -8.621 9.429 1.00 90.38 87 GLN A CA 1
ATOM 678 C C . GLN A 1 87 ? 31.606 -9.362 10.640 1.00 90.38 87 GLN A C 1
ATOM 680 O O . GLN A 1 87 ? 32.133 -10.469 10.512 1.00 90.38 87 GLN A O 1
ATOM 685 N N . GLY A 1 88 ? 31.378 -8.802 11.827 1.00 92.69 88 GLY A N 1
ATOM 686 C CA . GLY A 1 88 ? 31.374 -9.573 13.063 1.00 92.69 88 GLY A CA 1
ATOM 687 C C . GLY A 1 88 ? 29.968 -9.757 13.601 1.00 92.69 88 GLY A C 1
ATOM 688 O O . GLY A 1 88 ? 29.149 -8.840 13.584 1.00 92.69 88 GLY A O 1
ATOM 689 N N . ILE A 1 89 ? 29.697 -10.965 14.078 1.00 92.56 89 ILE A N 1
ATOM 690 C CA . ILE A 1 89 ? 28.421 -11.323 14.689 1.00 92.56 89 ILE A CA 1
ATOM 691 C C . ILE A 1 89 ? 28.538 -11.036 16.185 1.00 92.56 89 ILE A C 1
ATOM 693 O O . ILE A 1 89 ? 29.410 -11.580 16.872 1.00 92.56 89 ILE A O 1
ATOM 697 N N . GLY A 1 90 ? 27.707 -10.114 16.670 1.00 92.44 90 GLY A N 1
ATOM 698 C CA . GLY A 1 90 ? 27.701 -9.688 18.063 1.00 92.44 90 GLY A CA 1
ATOM 699 C C . GLY A 1 90 ? 27.316 -10.822 19.004 1.00 92.44 90 GLY A C 1
ATOM 700 O O . GLY A 1 90 ? 26.432 -11.625 18.715 1.00 92.44 90 GLY A O 1
ATOM 701 N N . ARG A 1 91 ? 27.955 -10.875 20.170 1.00 93.38 91 ARG A N 1
ATOM 702 C CA . ARG A 1 91 ? 27.431 -11.629 21.309 1.00 93.38 91 ARG A CA 1
ATOM 703 C C . ARG A 1 91 ? 26.191 -10.909 21.828 1.00 93.38 91 ARG A C 1
ATOM 705 O O . ARG A 1 91 ? 26.159 -9.678 21.843 1.00 93.38 91 ARG A O 1
ATOM 712 N N . GLN A 1 92 ? 25.193 -11.683 22.238 1.00 89.50 92 GLN A N 1
ATOM 713 C CA . GLN A 1 92 ? 24.022 -11.148 22.923 1.00 89.50 92 GLN A CA 1
ATOM 714 C C . GLN A 1 92 ? 24.422 -10.582 24.286 1.00 89.50 92 GLN A C 1
ATOM 716 O O . GLN A 1 92 ? 25.290 -11.141 24.968 1.00 89.50 92 GLN A O 1
ATOM 721 N N . PHE A 1 93 ? 23.789 -9.482 24.682 1.00 83.44 93 PHE A N 1
ATOM 722 C CA . PHE A 1 93 ? 23.856 -9.031 26.065 1.00 83.44 93 PHE A CA 1
ATOM 723 C C . PHE A 1 93 ? 23.156 -10.064 26.955 1.00 83.44 93 PHE A C 1
ATOM 725 O O . PHE A 1 93 ? 22.150 -10.648 26.578 1.00 83.44 93 PHE A O 1
ATOM 732 N N . LEU A 1 94 ? 23.675 -10.303 28.160 1.00 81.38 94 LEU A N 1
ATOM 733 C CA . LEU A 1 94 ? 23.097 -11.310 29.064 1.00 81.38 94 LEU A CA 1
ATOM 734 C C . LEU A 1 94 ? 21.676 -10.960 29.542 1.00 81.38 94 LEU A C 1
ATOM 736 O O . LEU A 1 94 ? 20.980 -11.830 30.055 1.00 81.38 94 LEU A O 1
ATOM 740 N N . GLU A 1 95 ? 21.276 -9.696 29.409 1.00 84.31 95 GLU A N 1
ATOM 741 C CA . GLU A 1 95 ? 20.043 -9.140 29.974 1.00 84.31 95 GLU A CA 1
ATOM 742 C C . GLU A 1 95 ? 19.053 -8.657 28.903 1.00 84.31 95 GLU A C 1
ATOM 744 O O . GLU A 1 95 ? 17.952 -8.236 29.246 1.00 84.31 95 GLU A O 1
ATOM 749 N N . THR A 1 96 ? 19.425 -8.688 27.618 1.00 78.44 96 THR A N 1
ATOM 750 C CA . THR A 1 96 ? 18.576 -8.206 26.519 1.00 78.44 96 THR A CA 1
ATOM 751 C C . THR A 1 96 ? 18.753 -9.067 25.271 1.00 78.44 96 THR A C 1
ATOM 753 O O . THR A 1 96 ? 19.766 -9.741 25.108 1.00 78.44 96 THR A O 1
ATOM 756 N N . GLU A 1 97 ? 17.788 -9.024 24.354 1.00 78.00 97 GLU A N 1
ATOM 757 C CA . GLU A 1 97 ? 17.894 -9.722 23.062 1.00 78.00 97 GLU A CA 1
ATOM 758 C C . GLU A 1 97 ? 18.861 -9.037 22.082 1.00 78.00 97 GLU A C 1
ATOM 760 O O . GLU A 1 97 ? 19.188 -9.584 21.027 1.00 78.00 97 GLU A O 1
ATOM 765 N N . TYR A 1 98 ? 19.366 -7.851 22.433 1.00 79.62 98 TYR A N 1
ATOM 766 C CA . TYR A 1 98 ? 20.298 -7.113 21.596 1.00 79.62 98 TYR A CA 1
ATOM 767 C C . TYR A 1 98 ? 21.660 -7.812 21.530 1.00 79.62 98 TYR A C 1
ATOM 769 O O . TYR A 1 98 ? 22.163 -8.387 22.498 1.00 79.62 98 TYR A O 1
ATOM 777 N N . SER A 1 99 ? 22.303 -7.705 20.372 1.00 87.56 99 SER A N 1
ATOM 778 C CA . SER A 1 99 ? 23.696 -8.102 20.176 1.00 87.56 99 SER A CA 1
ATOM 779 C C . SER A 1 99 ? 24.593 -6.880 20.032 1.00 87.56 99 SER A C 1
ATOM 781 O O . SER A 1 99 ? 24.152 -5.840 19.544 1.00 87.56 99 SER A O 1
ATOM 783 N N . HIS A 1 100 ? 25.870 -7.008 20.388 1.00 86.88 100 HIS A N 1
ATOM 784 C CA . HIS A 1 100 ? 26.853 -5.966 20.091 1.00 86.88 100 HIS A CA 1
ATOM 785 C C . HIS A 1 100 ? 26.886 -5.641 18.588 1.00 86.88 100 HIS A C 1
ATOM 787 O O . HIS A 1 100 ? 27.155 -6.513 17.761 1.00 86.88 100 HIS A O 1
ATOM 793 N N . ALA A 1 101 ? 26.648 -4.376 18.240 1.00 85.69 101 ALA A N 1
ATOM 794 C CA . ALA A 1 101 ? 26.715 -3.912 16.861 1.00 85.69 101 ALA A CA 1
ATOM 795 C C . ALA A 1 101 ? 28.165 -3.849 16.356 1.00 85.69 101 ALA A C 1
ATOM 797 O O . ALA A 1 101 ? 29.093 -3.492 17.090 1.00 85.69 101 ALA A O 1
ATOM 798 N N . TRP A 1 102 ? 28.351 -4.198 15.084 1.00 85.31 102 TRP A N 1
ATOM 799 C CA . TRP A 1 102 ? 29.629 -4.081 14.394 1.00 85.31 102 TRP A CA 1
ATOM 800 C C . TRP A 1 102 ? 29.798 -2.670 13.836 1.00 85.31 102 TRP A C 1
ATOM 802 O O . TRP A 1 102 ? 28.981 -2.219 13.038 1.00 85.31 102 TRP A O 1
ATOM 812 N N . TYR A 1 103 ? 30.881 -1.995 14.218 1.00 79.38 103 TYR A N 1
ATOM 813 C CA . TYR A 1 103 ? 31.216 -0.669 13.708 1.00 79.38 103 TYR A CA 1
ATOM 814 C C . TYR A 1 103 ? 32.535 -0.730 12.949 1.00 79.38 103 TYR A C 1
ATOM 816 O O . TYR A 1 103 ? 33.560 -1.131 13.505 1.00 79.38 103 TYR A O 1
ATOM 824 N N . ASN A 1 104 ? 32.519 -0.293 11.693 1.00 77.31 104 ASN A N 1
ATOM 825 C CA . ASN A 1 104 ? 33.740 -0.099 10.928 1.00 77.31 104 ASN A CA 1
ATOM 826 C C . ASN A 1 104 ? 34.297 1.296 11.228 1.00 77.31 104 ASN A C 1
ATOM 828 O O . ASN A 1 104 ? 33.594 2.299 11.109 1.00 77.31 104 ASN A O 1
ATOM 832 N N . HIS A 1 105 ? 35.560 1.370 11.649 1.00 71.50 105 HIS A N 1
ATOM 833 C CA . HIS A 1 105 ? 36.203 2.656 11.887 1.00 71.50 105 HIS A CA 1
ATOM 834 C C . HIS A 1 105 ? 36.618 3.283 10.557 1.00 71.50 105 HIS A C 1
ATOM 836 O O . HIS A 1 105 ? 37.572 2.832 9.922 1.00 71.50 105 HIS A O 1
ATOM 842 N N . ALA A 1 106 ? 35.956 4.371 10.192 1.00 64.12 106 ALA A N 1
ATOM 843 C CA . ALA A 1 106 ? 36.333 5.164 9.044 1.00 64.12 106 ALA A CA 1
ATOM 844 C C . ALA A 1 106 ? 37.266 6.318 9.435 1.00 64.12 106 ALA A C 1
ATOM 846 O O . ALA A 1 106 ? 36.997 7.093 10.361 1.00 64.12 106 ALA A O 1
ATOM 847 N N . SER A 1 107 ? 38.401 6.426 8.747 1.00 61.59 107 SER A N 1
ATOM 848 C CA . SER A 1 107 ? 39.334 7.541 8.933 1.00 61.59 107 SER A CA 1
ATOM 849 C C . SER A 1 107 ? 39.093 8.599 7.865 1.00 61.59 107 SER A C 1
ATOM 851 O O . SER A 1 107 ? 38.759 8.257 6.740 1.00 61.59 107 SER A O 1
ATOM 853 N N . ASN A 1 108 ? 39.333 9.875 8.179 1.00 58.38 108 ASN A N 1
ATOM 854 C CA . ASN A 1 108 ? 39.388 10.897 7.131 1.00 58.38 108 ASN A CA 1
ATOM 855 C C . ASN A 1 108 ? 40.504 10.505 6.145 1.00 58.38 108 ASN A C 1
ATOM 857 O O . ASN A 1 108 ? 41.619 10.225 6.599 1.00 58.38 108 ASN A O 1
ATOM 861 N N . ALA A 1 109 ? 40.214 10.490 4.842 1.00 55.09 109 ALA A N 1
ATOM 862 C CA . ALA A 1 109 ? 41.138 10.078 3.784 1.00 55.09 109 ALA A CA 1
ATOM 863 C C . ALA A 1 109 ? 42.533 10.726 3.899 1.00 55.09 109 ALA A C 1
ATOM 865 O O . ALA A 1 109 ? 43.548 10.082 3.643 1.00 55.09 109 ALA A O 1
ATOM 866 N N . ALA A 1 110 ? 42.614 11.977 4.372 1.00 58.47 110 ALA A N 1
ATOM 867 C CA . ALA A 1 110 ? 43.879 12.691 4.562 1.00 58.47 110 ALA A CA 1
ATOM 868 C C . ALA A 1 110 ? 44.734 12.178 5.744 1.00 58.47 110 ALA A C 1
ATOM 870 O O . ALA A 1 110 ? 45.921 12.493 5.832 1.00 58.47 110 ALA A O 1
ATOM 871 N N . LEU A 1 111 ? 44.144 11.421 6.674 1.00 55.50 111 LEU A N 1
ATOM 872 C CA . LEU A 1 111 ? 44.770 10.966 7.920 1.00 55.50 111 LEU A CA 1
ATOM 873 C C . LEU A 1 111 ? 45.211 9.497 7.892 1.00 55.50 111 LEU A C 1
ATOM 875 O O . LEU A 1 111 ? 45.919 9.077 8.807 1.00 55.50 111 LEU A O 1
ATOM 879 N N . SER A 1 112 ? 44.825 8.718 6.877 1.00 60.75 112 SER A N 1
ATOM 880 C CA . SER A 1 112 ? 45.205 7.300 6.781 1.00 60.75 112 SER A CA 1
ATOM 881 C C . SER A 1 112 ? 46.697 7.100 6.498 1.00 60.75 112 SER A C 1
ATOM 883 O O . SER A 1 112 ? 47.270 6.074 6.859 1.00 60.75 112 SER A O 1
ATOM 885 N N . GLY A 1 113 ? 47.341 8.081 5.855 1.00 61.38 113 GLY A N 1
ATOM 886 C CA . GLY A 1 113 ? 48.733 7.987 5.407 1.00 61.38 113 GLY A CA 1
ATOM 887 C C . GLY A 1 113 ? 48.946 7.022 4.233 1.00 61.38 113 GLY A C 1
ATOM 888 O O . GLY A 1 113 ? 50.076 6.889 3.761 1.00 61.38 113 GLY A O 1
ATOM 889 N N . THR A 1 114 ? 47.886 6.374 3.742 1.00 60.47 114 THR A N 1
ATOM 890 C CA . THR A 1 114 ? 47.897 5.500 2.566 1.00 60.47 114 THR A CA 1
ATOM 891 C C . THR A 1 114 ? 47.345 6.251 1.354 1.00 60.47 114 THR A C 1
ATOM 893 O O . THR A 1 114 ? 46.311 6.907 1.478 1.00 60.47 114 THR A O 1
ATOM 896 N N . PRO A 1 115 ? 47.987 6.172 0.172 1.00 60.03 115 PRO A N 1
ATOM 897 C CA . PRO A 1 115 ? 47.392 6.686 -1.056 1.00 60.03 115 PRO A CA 1
ATOM 898 C C . PRO A 1 115 ? 46.053 5.988 -1.308 1.00 60.03 115 PRO A C 1
ATOM 900 O O . PRO A 1 115 ? 46.030 4.781 -1.540 1.00 60.03 115 PRO A O 1
ATOM 903 N N . GLN A 1 116 ? 44.954 6.737 -1.248 1.00 63.84 116 GLN A N 1
ATOM 904 C CA . GLN A 1 116 ? 43.650 6.238 -1.671 1.00 63.84 116 GLN A CA 1
ATOM 905 C C . GLN A 1 116 ? 43.632 6.229 -3.200 1.00 63.84 116 GLN A C 1
ATOM 907 O O . GLN A 1 116 ? 43.893 7.253 -3.837 1.00 63.84 116 GLN A O 1
ATOM 912 N N . GLN A 1 117 ? 43.388 5.068 -3.799 1.00 62.62 117 GLN A N 1
ATOM 913 C CA . GLN A 1 117 ? 43.274 4.931 -5.248 1.00 62.62 117 GLN A CA 1
ATOM 914 C C . GLN A 1 117 ? 41.797 4.799 -5.607 1.00 62.62 117 GLN A C 1
ATOM 916 O O . GLN A 1 117 ? 41.225 3.729 -5.443 1.00 62.62 117 GLN A O 1
ATOM 921 N N . GLY A 1 118 ? 41.193 5.888 -6.091 1.00 65.56 118 GLY A N 1
ATOM 922 C CA . GLY A 1 118 ? 39.836 5.855 -6.646 1.00 65.56 118 GLY A CA 1
ATOM 923 C C . GLY A 1 118 ? 38.711 5.686 -5.622 1.00 65.56 118 GLY A C 1
ATOM 924 O O . GLY A 1 118 ? 37.696 5.090 -5.961 1.00 65.56 118 GLY A O 1
ATOM 925 N N . ALA A 1 119 ? 38.881 6.187 -4.392 1.00 72.31 119 ALA A N 1
ATOM 926 C CA . ALA A 1 119 ? 37.751 6.351 -3.478 1.00 72.31 119 ALA A CA 1
ATOM 927 C C . ALA A 1 119 ? 36.771 7.383 -4.059 1.00 72.31 119 ALA A C 1
ATOM 929 O O . ALA A 1 119 ? 37.194 8.406 -4.602 1.00 72.31 119 ALA A O 1
ATOM 930 N N . ASP A 1 120 ? 35.481 7.090 -3.966 1.00 72.56 120 ASP A N 1
ATOM 931 C CA . ASP A 1 120 ? 34.379 7.910 -4.476 1.00 72.56 120 ASP A CA 1
ATOM 932 C C . ASP A 1 120 ? 33.377 8.283 -3.373 1.00 72.56 120 ASP A C 1
ATOM 934 O O . ASP A 1 120 ? 32.250 8.660 -3.681 1.00 72.56 120 ASP A O 1
ATOM 938 N N . ASP A 1 121 ? 33.793 8.153 -2.108 1.00 75.94 121 ASP A N 1
ATOM 939 C CA . ASP A 1 121 ? 33.006 8.460 -0.912 1.00 75.94 121 ASP A CA 1
ATOM 940 C C . ASP A 1 121 ? 31.689 7.657 -0.799 1.00 75.94 121 ASP A C 1
ATOM 942 O O . ASP A 1 121 ? 30.770 8.061 -0.092 1.00 75.94 121 ASP A O 1
ATOM 946 N N . LEU A 1 122 ? 31.566 6.498 -1.463 1.00 78.81 122 LEU A N 1
ATOM 947 C CA . LEU A 1 122 ? 30.371 5.646 -1.397 1.00 78.81 122 LEU A CA 1
ATOM 948 C C . LEU A 1 122 ? 30.661 4.292 -0.731 1.00 78.81 122 LEU A C 1
ATOM 950 O O . LEU A 1 122 ? 31.595 3.574 -1.103 1.00 78.81 122 LEU A O 1
ATOM 954 N N . MET A 1 123 ? 29.779 3.867 0.176 1.00 83.19 123 MET A N 1
ATOM 955 C CA . MET A 1 123 ? 29.804 2.543 0.810 1.00 83.19 123 MET A CA 1
ATOM 956 C C . MET A 1 123 ? 28.583 1.716 0.401 1.00 83.19 123 MET A C 1
ATOM 958 O O . MET A 1 123 ? 27.460 2.209 0.406 1.00 83.19 123 MET A O 1
ATOM 962 N N . SER A 1 124 ? 28.795 0.439 0.074 1.00 85.62 124 SER A N 1
ATOM 963 C CA . SER A 1 124 ? 27.700 -0.525 -0.114 1.00 85.62 124 SER A CA 1
ATOM 964 C C . SER A 1 124 ? 27.424 -1.247 1.203 1.00 85.62 124 SER A C 1
ATOM 966 O O . SER A 1 124 ? 28.348 -1.765 1.834 1.00 85.62 124 SER A O 1
ATOM 968 N N . ALA A 1 125 ? 26.164 -1.278 1.618 1.00 86.25 125 ALA A N 1
ATOM 969 C CA . ALA A 1 125 ? 25.692 -2.018 2.774 1.00 86.25 125 ALA A CA 1
ATOM 970 C C . ALA A 1 125 ? 25.130 -3.368 2.325 1.00 86.25 125 ALA A C 1
ATOM 972 O O . ALA A 1 125 ? 24.407 -3.450 1.333 1.00 86.25 125 ALA A O 1
ATOM 973 N N . PHE A 1 126 ? 25.451 -4.414 3.084 1.00 87.69 126 PHE A N 1
ATOM 974 C CA . PHE A 1 126 ? 24.983 -5.773 2.834 1.00 87.69 126 PHE A CA 1
ATOM 975 C C . PHE A 1 126 ? 24.363 -6.363 4.098 1.00 87.69 126 PHE A C 1
ATOM 977 O O . PHE A 1 126 ? 24.797 -6.060 5.215 1.00 87.69 126 PHE A O 1
ATOM 984 N N . SER A 1 127 ? 23.372 -7.234 3.917 1.00 86.56 127 SER A N 1
ATOM 985 C CA . SER A 1 127 ? 22.744 -8.003 4.982 1.00 86.56 127 SER A CA 1
ATOM 986 C C . SER A 1 127 ? 23.746 -8.984 5.583 1.00 86.56 127 SER A C 1
ATOM 988 O O . SER A 1 127 ? 24.818 -9.259 5.034 1.00 86.56 127 SER A O 1
ATOM 990 N N . HIS A 1 128 ? 23.401 -9.558 6.735 1.00 83.25 128 HIS A N 1
ATOM 991 C CA . HIS A 1 128 ? 24.269 -10.549 7.357 1.00 83.25 128 HIS A CA 1
ATOM 992 C C . HIS A 1 128 ? 24.491 -11.774 6.454 1.00 83.25 128 HIS A C 1
ATOM 994 O O . HIS A 1 128 ? 25.548 -12.388 6.526 1.00 83.25 128 HIS A O 1
ATOM 1000 N N . ILE A 1 129 ? 23.555 -12.138 5.582 1.00 86.88 129 ILE A N 1
ATOM 1001 C CA . ILE A 1 129 ? 23.764 -13.257 4.656 1.00 86.88 129 ILE A CA 1
ATOM 1002 C C . ILE A 1 129 ? 24.455 -12.844 3.352 1.00 86.88 129 ILE A C 1
ATOM 1004 O O . ILE A 1 129 ? 24.794 -13.726 2.575 1.00 86.88 129 ILE A O 1
ATOM 1008 N N . GLY A 1 130 ? 24.746 -11.553 3.158 1.00 87.75 130 GLY A N 1
ATOM 1009 C CA . GLY A 1 130 ? 25.447 -11.029 1.987 1.00 87.75 130 GLY A CA 1
ATOM 1010 C C . GLY A 1 130 ? 24.540 -10.458 0.898 1.00 87.75 130 GLY A C 1
ATOM 1011 O O . GLY A 1 130 ? 25.047 -10.171 -0.180 1.00 87.75 130 GLY A O 1
ATOM 1012 N N . GLU A 1 131 ? 23.240 -10.297 1.147 1.00 87.25 131 GLU A N 1
ATOM 1013 C CA . GLU A 1 131 ? 22.330 -9.607 0.214 1.00 87.25 131 GLU A CA 1
ATOM 1014 C C . GLU A 1 131 ? 22.663 -8.122 0.173 1.00 87.25 131 GLU A C 1
ATOM 1016 O O . GLU A 1 131 ? 23.050 -7.550 1.196 1.00 87.25 131 GLU A O 1
ATOM 1021 N N . PHE A 1 132 ? 22.526 -7.490 -0.984 1.00 87.06 132 PHE A N 1
ATOM 1022 C CA . PHE A 1 132 ? 22.717 -6.054 -1.081 1.00 87.06 132 PHE A CA 1
ATOM 1023 C C . PHE A 1 132 ? 21.551 -5.331 -0.386 1.00 87.06 132 PHE A C 1
ATOM 1025 O O . PHE A 1 132 ? 20.399 -5.731 -0.505 1.00 87.06 132 PHE A O 1
ATOM 1032 N N . LEU A 1 133 ? 21.844 -4.271 0.371 1.00 85.06 133 LEU A N 1
ATOM 1033 C CA . LEU A 1 133 ? 20.815 -3.473 1.045 1.00 85.06 133 LEU A CA 1
ATOM 1034 C C . LEU A 1 133 ? 20.673 -2.094 0.405 1.00 85.06 133 LEU A C 1
ATOM 1036 O O . LEU A 1 133 ? 19.602 -1.730 -0.067 1.00 85.06 133 LEU A O 1
ATOM 1040 N N . TYR A 1 134 ? 21.744 -1.303 0.418 1.00 84.50 134 TYR A N 1
ATOM 1041 C CA . TYR A 1 134 ? 21.737 0.064 -0.100 1.00 84.50 134 TYR A CA 1
ATOM 1042 C C . TYR A 1 134 ? 23.161 0.589 -0.308 1.00 84.50 134 TYR A C 1
ATOM 1044 O O . TYR A 1 134 ? 24.135 0.036 0.204 1.00 84.50 134 TYR A O 1
ATOM 1052 N N . ILE A 1 135 ? 23.280 1.689 -1.053 1.00 85.06 135 ILE A N 1
ATOM 1053 C CA . ILE A 1 135 ? 24.497 2.504 -1.128 1.00 85.06 135 ILE A CA 1
ATOM 1054 C C . ILE A 1 135 ? 24.270 3.750 -0.278 1.00 85.06 135 ILE A C 1
ATOM 1056 O O . ILE A 1 135 ? 23.251 4.422 -0.437 1.00 85.06 135 ILE A O 1
ATOM 1060 N N . ILE A 1 136 ? 25.220 4.049 0.603 1.00 83.19 136 ILE A N 1
ATOM 1061 C CA . ILE A 1 136 ? 25.234 5.260 1.422 1.00 83.19 136 ILE A CA 1
ATOM 1062 C C . ILE A 1 136 ? 26.446 6.110 1.056 1.00 83.19 136 ILE A C 1
ATOM 1064 O O . ILE A 1 136 ? 27.529 5.583 0.781 1.00 83.19 136 ILE A O 1
ATOM 1068 N N . ASP A 1 137 ? 26.252 7.422 1.047 1.00 79.44 137 ASP A N 1
ATOM 1069 C CA . ASP A 1 137 ? 27.362 8.357 0.975 1.00 79.44 137 ASP A CA 1
ATOM 1070 C C . ASP A 1 137 ? 28.086 8.403 2.325 1.00 79.44 137 ASP A C 1
ATOM 1072 O O . ASP A 1 137 ? 27.467 8.457 3.384 1.00 79.44 137 ASP A O 1
ATOM 1076 N N . ALA A 1 138 ? 29.411 8.360 2.301 1.00 74.12 138 ALA A N 1
ATOM 1077 C CA . ALA A 1 138 ? 30.236 8.324 3.494 1.00 74.12 138 ALA A CA 1
ATOM 1078 C C . ALA A 1 138 ? 30.135 9.601 4.353 1.00 74.12 138 ALA A C 1
ATOM 1080 O O . ALA A 1 138 ? 30.563 9.593 5.508 1.00 74.12 138 ALA A O 1
ATOM 1081 N N . GLU A 1 139 ? 29.569 10.687 3.827 1.00 72.88 139 GLU A N 1
ATOM 1082 C CA . GLU A 1 139 ? 29.214 11.900 4.566 1.00 72.88 139 GLU A CA 1
ATOM 1083 C C . GLU A 1 139 ? 27.791 11.855 5.147 1.00 72.88 139 GLU A C 1
ATOM 1085 O O . GLU A 1 139 ? 27.481 12.585 6.090 1.00 72.88 139 GLU A O 1
ATOM 1090 N N . GLU A 1 140 ? 26.908 11.008 4.619 1.00 69.06 140 GLU A N 1
ATOM 1091 C CA . GLU A 1 140 ? 25.504 10.949 5.022 1.00 69.06 140 GLU A CA 1
ATOM 1092 C C . GLU A 1 140 ? 25.374 10.304 6.413 1.00 69.06 140 GLU A C 1
ATOM 1094 O O . GLU A 1 140 ? 25.658 9.126 6.622 1.00 69.06 140 GLU A O 1
ATOM 1099 N N . GLY A 1 141 ? 24.991 11.112 7.408 1.00 62.50 141 GLY A N 1
ATOM 1100 C CA . GLY A 1 141 ? 24.901 10.700 8.816 1.00 62.50 141 GLY A CA 1
ATOM 1101 C C . GLY A 1 141 ? 26.159 10.970 9.654 1.00 62.50 141 GLY A C 1
ATOM 1102 O O . GLY A 1 141 ? 26.140 10.745 10.866 1.00 62.50 141 GLY A O 1
ATOM 1103 N N . TRP A 1 142 ? 27.228 11.511 9.058 1.00 62.16 142 TRP A N 1
ATOM 1104 C CA . TRP A 1 142 ? 28.459 11.888 9.761 1.00 62.16 142 TRP A CA 1
ATOM 1105 C C . TRP A 1 142 ? 28.878 13.332 9.470 1.00 62.16 142 TRP A C 1
ATOM 1107 O O . TRP A 1 142 ? 28.474 13.961 8.505 1.00 62.16 142 TRP A O 1
ATOM 1117 N N . ASN A 1 143 ? 29.723 13.902 10.331 1.00 60.16 143 ASN A N 1
ATOM 1118 C CA . ASN A 1 143 ? 30.245 15.262 10.148 1.00 60.16 143 ASN A CA 1
ATOM 1119 C C . ASN A 1 143 ? 31.489 15.338 9.235 1.00 60.16 143 ASN A C 1
ATOM 1121 O O . ASN A 1 143 ? 32.175 16.363 9.232 1.00 60.16 143 ASN A O 1
ATOM 1125 N N . LYS A 1 144 ? 31.837 14.243 8.545 1.00 57.75 144 LYS A N 1
ATOM 1126 C CA . LYS A 1 144 ? 32.992 14.104 7.642 1.00 57.75 144 LYS A CA 1
ATOM 1127 C C . LYS A 1 144 ? 32.847 12.842 6.784 1.00 57.75 144 LYS A C 1
ATOM 1129 O O . LYS A 1 144 ? 32.329 11.857 7.307 1.00 57.75 144 LYS A O 1
ATOM 1134 N N . SER A 1 145 ? 33.406 12.848 5.569 1.00 57.09 145 SER A N 1
ATOM 1135 C CA . SER A 1 145 ? 33.544 11.624 4.767 1.00 57.09 145 SER A CA 1
ATOM 1136 C C . SER A 1 145 ? 34.322 10.553 5.540 1.00 57.09 145 SER A C 1
ATOM 1138 O O . SER A 1 145 ? 35.347 10.815 6.197 1.00 57.09 145 SER A O 1
ATOM 1140 N N . ALA A 1 146 ? 33.754 9.357 5.514 1.00 61.72 146 ALA A N 1
ATOM 1141 C CA . ALA A 1 146 ? 34.141 8.183 6.255 1.00 61.72 146 ALA A CA 1
ATOM 1142 C C . ALA A 1 146 ? 34.621 7.078 5.294 1.00 61.72 146 ALA A C 1
ATOM 1144 O O . ALA A 1 146 ? 33.866 6.170 4.964 1.00 61.72 146 ALA A O 1
ATOM 1145 N N . ASP A 1 147 ? 35.912 7.079 4.948 1.00 60.97 147 ASP A N 1
ATOM 1146 C CA . ASP A 1 147 ? 36.513 5.982 4.182 1.00 60.97 147 ASP A CA 1
ATOM 1147 C C . ASP A 1 147 ? 37.074 4.869 5.079 1.00 60.97 147 ASP A C 1
ATOM 1149 O O . ASP A 1 147 ? 37.743 5.106 6.099 1.00 60.97 147 ASP A O 1
ATOM 1153 N N . LEU A 1 148 ? 36.853 3.623 4.652 1.00 72.06 148 LEU A N 1
ATOM 1154 C CA . LEU A 1 148 ? 37.517 2.444 5.202 1.00 72.06 148 LEU A CA 1
ATOM 1155 C C . LEU A 1 148 ? 38.892 2.277 4.548 1.00 72.06 148 LEU A C 1
ATOM 1157 O O . LEU A 1 148 ? 39.015 2.229 3.328 1.00 72.06 148 LEU A O 1
ATOM 1161 N N . ASN A 1 149 ? 39.943 2.133 5.358 1.00 73.12 149 ASN A N 1
ATOM 1162 C CA . ASN A 1 149 ? 41.269 1.819 4.825 1.00 73.12 149 ASN A CA 1
ATOM 1163 C C . ASN A 1 149 ? 41.340 0.333 4.483 1.00 73.12 149 ASN A C 1
ATOM 1165 O O . ASN A 1 149 ? 41.496 -0.505 5.371 1.00 73.12 149 ASN A O 1
ATOM 1169 N N . ILE A 1 150 ? 41.238 0.021 3.195 1.00 77.75 150 ILE A N 1
ATOM 1170 C CA . ILE A 1 150 ? 41.293 -1.345 2.679 1.00 77.75 150 ILE A CA 1
ATOM 1171 C C . ILE A 1 150 ? 42.582 -1.528 1.881 1.00 77.75 150 ILE A C 1
ATOM 1173 O O . ILE A 1 150 ? 42.922 -0.718 1.021 1.00 77.75 150 ILE A O 1
ATOM 1177 N N . GLN A 1 151 ? 43.301 -2.615 2.155 1.00 82.69 151 GLN A N 1
ATOM 1178 C CA . GLN A 1 151 ? 44.461 -3.031 1.372 1.00 82.69 151 GLN A CA 1
ATOM 1179 C C . GLN A 1 151 ? 44.216 -4.431 0.823 1.00 82.69 151 GLN A C 1
ATOM 1181 O O . GLN A 1 151 ? 43.902 -5.353 1.573 1.00 82.69 151 GLN A O 1
ATOM 1186 N N . ILE A 1 152 ? 44.370 -4.583 -0.491 1.00 84.00 152 ILE A N 1
ATOM 1187 C CA . ILE A 1 152 ? 44.194 -5.855 -1.189 1.00 84.00 152 ILE A CA 1
ATOM 1188 C C . ILE A 1 152 ? 45.536 -6.240 -1.801 1.00 84.00 152 ILE A C 1
ATOM 1190 O O . ILE A 1 152 ? 46.158 -5.454 -2.515 1.00 84.00 152 ILE A O 1
ATOM 1194 N N . PHE A 1 153 ? 45.979 -7.462 -1.519 1.00 87.25 153 PHE A N 1
ATOM 1195 C CA . PHE A 1 153 ? 47.212 -8.026 -2.054 1.00 87.25 153 PHE A CA 1
ATOM 1196 C C . PHE A 1 153 ? 46.873 -9.260 -2.887 1.00 87.25 153 PHE A C 1
ATOM 1198 O O . PHE A 1 153 ? 46.135 -10.134 -2.436 1.00 87.25 153 PHE A O 1
ATOM 1205 N N . GLY A 1 154 ? 47.430 -9.345 -4.091 1.00 86.00 154 GLY A N 1
ATOM 1206 C CA . GLY A 1 154 ? 47.209 -10.460 -5.008 1.00 86.00 154 GLY A CA 1
ATOM 1207 C C . GLY A 1 154 ? 48.442 -10.742 -5.858 1.00 86.00 154 GLY A C 1
ATOM 1208 O O . GLY A 1 154 ? 49.339 -9.906 -5.965 1.00 86.00 154 GLY A O 1
ATOM 1209 N N . ASN A 1 155 ? 48.482 -11.930 -6.459 1.00 88.25 155 ASN A N 1
ATOM 1210 C CA . ASN A 1 155 ? 49.496 -12.312 -7.439 1.00 88.25 155 ASN A CA 1
ATOM 1211 C C . ASN A 1 155 ? 48.811 -12.558 -8.784 1.00 88.25 155 ASN A C 1
ATOM 1213 O O . ASN A 1 155 ? 47.753 -13.185 -8.827 1.00 88.25 155 ASN A O 1
ATOM 1217 N N . VAL A 1 156 ? 49.429 -12.096 -9.870 1.00 84.44 156 VAL A N 1
ATOM 1218 C CA . VAL A 1 156 ? 48.959 -12.387 -11.230 1.00 84.44 156 VAL A CA 1
ATOM 1219 C C . VAL A 1 156 ? 49.108 -13.885 -11.500 1.00 84.44 156 VAL A C 1
ATOM 1221 O O . VAL A 1 156 ? 50.162 -14.464 -11.230 1.00 84.44 156 VAL A O 1
ATOM 1224 N N . ILE A 1 157 ? 48.061 -14.509 -12.039 1.00 84.25 157 ILE A N 1
ATOM 1225 C CA . ILE A 1 157 ? 48.108 -15.894 -12.514 1.00 84.25 157 ILE A CA 1
ATOM 1226 C C . ILE A 1 157 ? 48.550 -15.860 -13.982 1.00 84.25 157 ILE A C 1
ATOM 1228 O O . ILE A 1 157 ? 47.807 -15.410 -14.850 1.00 84.25 157 ILE A O 1
ATOM 1232 N N . GLU A 1 158 ? 49.782 -16.291 -14.263 1.00 85.75 158 GLU A N 1
ATOM 1233 C CA . GLU A 1 158 ? 50.333 -16.289 -15.624 1.00 85.75 158 GLU A CA 1
ATOM 1234 C C . GLU A 1 158 ? 49.558 -17.237 -16.561 1.00 85.75 158 GLU A C 1
ATOM 1236 O O . GLU A 1 158 ? 49.222 -18.361 -16.187 1.00 85.75 158 GLU A O 1
ATOM 1241 N N . GLY A 1 159 ? 49.333 -16.805 -17.808 1.00 80.00 159 GLY A N 1
ATOM 1242 C CA . GLY A 1 159 ? 48.748 -17.637 -18.870 1.00 80.00 159 GLY A CA 1
ATOM 1243 C C . GLY A 1 159 ? 47.226 -17.555 -19.027 1.00 80.00 159 GLY A C 1
ATOM 1244 O O . GLY A 1 159 ? 46.671 -18.338 -19.796 1.00 80.00 159 GLY A O 1
ATOM 1245 N N . VAL A 1 160 ? 46.560 -16.625 -18.339 1.00 71.44 160 VAL A N 1
ATOM 1246 C CA . VAL A 1 160 ? 45.139 -16.303 -18.542 1.00 71.44 160 VAL A CA 1
ATOM 1247 C C . VAL A 1 160 ? 45.057 -15.046 -19.412 1.00 71.44 160 VAL A C 1
ATOM 1249 O O . VAL A 1 160 ? 45.599 -14.010 -19.035 1.00 71.44 160 VAL A O 1
ATOM 1252 N N . GLU A 1 161 ? 44.453 -15.144 -20.599 1.00 70.12 161 GLU A N 1
ATOM 1253 C CA . GLU A 1 161 ? 44.174 -13.967 -21.436 1.00 70.12 161 GLU A CA 1
ATOM 1254 C C . GLU A 1 161 ? 43.118 -13.091 -20.748 1.00 70.12 161 GLU A C 1
ATOM 1256 O O . GLU A 1 161 ? 42.143 -13.612 -20.203 1.00 70.12 161 GLU A O 1
ATOM 1261 N N . GLU A 1 162 ? 43.324 -11.770 -20.747 1.00 61.50 162 GLU A N 1
ATOM 1262 C CA . GLU A 1 162 ? 42.337 -10.837 -20.198 1.00 61.50 162 GLU A CA 1
ATOM 1263 C C . GLU A 1 162 ? 41.033 -10.945 -21.003 1.00 61.50 162 GLU A C 1
ATOM 1265 O O . GLU A 1 162 ? 41.077 -10.903 -22.239 1.00 61.50 162 GLU A O 1
ATOM 1270 N N . PRO A 1 163 ? 39.872 -11.099 -20.342 1.00 57.50 163 PRO A N 1
ATOM 1271 C CA . PRO A 1 163 ? 38.600 -11.052 -21.039 1.00 57.50 163 PRO A CA 1
ATOM 1272 C C . PRO A 1 163 ? 38.460 -9.683 -21.710 1.00 57.50 163 PRO A C 1
ATOM 1274 O O . PRO A 1 163 ? 38.615 -8.642 -21.073 1.00 57.50 163 PRO A O 1
ATOM 1277 N N . VAL A 1 164 ? 38.188 -9.688 -23.015 1.00 61.53 164 VAL A N 1
ATOM 1278 C CA . VAL A 1 164 ? 37.877 -8.465 -23.756 1.00 61.53 164 VAL A CA 1
ATOM 1279 C C . VAL A 1 164 ? 36.574 -7.923 -23.179 1.00 61.53 164 VAL A C 1
ATOM 1281 O O . VAL A 1 164 ? 35.553 -8.608 -23.237 1.00 61.53 164 VAL A O 1
ATOM 1284 N N . ALA A 1 165 ? 36.620 -6.728 -22.588 1.00 54.62 165 ALA A N 1
ATOM 1285 C CA . ALA A 1 165 ? 35.416 -6.029 -22.168 1.00 54.62 165 ALA A CA 1
ATOM 1286 C C . ALA A 1 165 ? 34.520 -5.861 -23.401 1.00 54.62 165 ALA A C 1
ATOM 1288 O O . ALA A 1 165 ? 34.909 -5.223 -24.380 1.00 54.62 165 ALA A O 1
ATOM 1289 N N . ASN A 1 166 ? 33.355 -6.509 -23.388 1.00 50.78 166 ASN A N 1
ATOM 1290 C CA . ASN A 1 166 ? 32.320 -6.239 -24.373 1.00 50.78 166 ASN A CA 1
ATOM 1291 C C . ASN A 1 166 ? 31.709 -4.889 -23.998 1.00 50.78 166 ASN A C 1
ATOM 1293 O O . ASN A 1 166 ? 30.756 -4.835 -23.223 1.00 50.78 166 ASN A O 1
ATOM 1297 N N . ASP A 1 167 ? 32.302 -3.817 -24.519 1.00 51.44 167 ASP A N 1
ATOM 1298 C CA . ASP A 1 167 ? 31.690 -2.492 -24.561 1.00 51.44 167 ASP A CA 1
ATOM 1299 C C . ASP A 1 167 ? 30.496 -2.573 -25.518 1.00 51.44 167 ASP A C 1
ATOM 1301 O O . ASP A 1 167 ? 30.605 -2.334 -26.721 1.00 51.44 167 ASP A O 1
ATOM 1305 N N . ASP A 1 168 ? 29.360 -3.026 -24.996 1.00 65.88 168 ASP A N 1
ATOM 1306 C CA . ASP A 1 168 ? 28.094 -2.893 -25.693 1.00 65.88 168 ASP A CA 1
ATOM 1307 C C . ASP A 1 168 ? 27.618 -1.445 -25.519 1.00 65.88 168 ASP A C 1
ATOM 1309 O O . ASP A 1 168 ? 27.207 -1.035 -24.424 1.00 65.88 168 ASP A O 1
ATOM 1313 N N . ASP A 1 169 ? 27.695 -0.674 -26.608 1.00 61.69 169 ASP A N 1
ATOM 1314 C CA . ASP A 1 169 ? 27.242 0.720 -26.718 1.00 61.69 169 ASP A CA 1
ATOM 1315 C C . ASP A 1 169 ? 25.758 0.896 -26.311 1.00 61.69 169 ASP A C 1
ATOM 1317 O O . ASP A 1 169 ? 25.303 2.018 -26.084 1.00 61.69 169 ASP A O 1
ATOM 1321 N N . GLY A 1 170 ? 24.987 -0.195 -26.189 1.00 72.81 170 GLY A N 1
ATOM 1322 C CA . GLY A 1 170 ? 23.601 -0.196 -25.707 1.00 72.81 170 GLY A CA 1
ATOM 1323 C C . GLY A 1 170 ? 23.406 -0.430 -24.202 1.00 72.81 170 GLY A C 1
ATOM 1324 O O . GLY A 1 170 ? 22.266 -0.363 -23.729 1.00 72.81 170 GLY A O 1
ATOM 1325 N N . SER A 1 171 ? 24.468 -0.716 -23.443 1.00 89.69 171 SER A N 1
ATOM 1326 C CA . SER A 1 171 ? 24.369 -1.054 -22.017 1.00 89.69 171 SER A CA 1
ATOM 1327 C C . SER A 1 171 ? 23.906 0.128 -21.153 1.00 89.69 171 SER A C 1
ATOM 1329 O O . SER A 1 171 ? 24.181 1.293 -21.443 1.00 89.69 171 SER A O 1
ATOM 1331 N N . LEU A 1 172 ? 23.242 -0.150 -20.022 1.00 92.38 172 LEU A N 1
ATOM 1332 C CA . LEU A 1 172 ? 22.868 0.899 -19.058 1.00 92.38 172 LEU A CA 1
ATOM 1333 C C . LEU A 1 172 ? 24.089 1.654 -18.509 1.00 92.38 172 LEU A C 1
ATOM 1335 O O . LEU A 1 172 ? 23.975 2.831 -18.180 1.00 92.38 172 LEU A O 1
ATOM 1339 N N . VAL A 1 173 ? 25.256 1.006 -18.454 1.00 92.12 173 VAL A N 1
ATOM 1340 C CA . VAL A 1 173 ? 26.527 1.644 -18.081 1.00 92.12 173 VAL A CA 1
ATOM 1341 C C . VAL A 1 173 ? 26.899 2.729 -19.094 1.00 92.12 173 VAL A C 1
ATOM 1343 O O . VAL A 1 173 ? 27.149 3.867 -18.697 1.00 92.12 173 VAL A O 1
ATOM 1346 N N . ALA A 1 174 ? 26.849 2.419 -20.394 1.00 93.19 174 ALA A N 1
ATOM 1347 C CA . ALA A 1 174 ? 27.073 3.403 -21.454 1.00 93.19 174 ALA A CA 1
ATOM 1348 C C . ALA A 1 174 ? 26.073 4.571 -21.364 1.00 93.19 174 ALA A C 1
ATOM 1350 O O . ALA A 1 174 ? 26.470 5.733 -21.436 1.00 93.19 174 ALA A O 1
ATOM 1351 N N . VAL A 1 175 ? 24.793 4.283 -21.097 1.00 95.12 175 VAL A N 1
ATOM 1352 C CA . VAL A 1 175 ? 23.768 5.323 -20.890 1.00 95.12 175 VAL A CA 1
ATOM 1353 C C . VAL A 1 175 ? 24.115 6.232 -19.703 1.00 95.12 175 VAL A C 1
ATOM 1355 O O . VAL A 1 175 ? 24.015 7.451 -19.824 1.00 95.12 175 VAL A O 1
ATOM 1358 N N . VAL A 1 176 ? 24.566 5.686 -18.567 1.00 95.62 176 VAL A N 1
ATOM 1359 C CA . VAL A 1 176 ? 24.983 6.489 -17.400 1.00 95.62 176 VAL A CA 1
ATOM 1360 C C . VAL A 1 176 ? 26.185 7.382 -17.718 1.00 95.62 176 VAL A C 1
ATOM 1362 O O . VAL A 1 176 ? 26.193 8.551 -17.324 1.00 95.62 176 VAL A O 1
ATOM 1365 N N . HIS A 1 177 ? 27.174 6.878 -18.462 1.00 94.75 177 HIS A N 1
ATOM 1366 C CA . HIS A 1 177 ? 28.289 7.700 -18.942 1.00 94.75 177 HIS A CA 1
ATOM 1367 C C . HIS A 1 177 ? 27.795 8.855 -19.819 1.00 94.75 177 HIS A C 1
ATOM 1369 O O . HIS A 1 177 ? 28.143 10.006 -19.554 1.00 94.75 177 HIS A O 1
ATOM 1375 N N . ASN A 1 178 ? 26.916 8.576 -20.783 1.00 95.56 178 ASN A N 1
ATOM 1376 C CA . ASN A 1 178 ? 26.362 9.600 -21.667 1.00 95.56 178 ASN A CA 1
ATOM 1377 C C . ASN A 1 178 ? 25.534 10.648 -20.903 1.00 95.56 178 ASN A C 1
ATOM 1379 O O . ASN A 1 178 ? 25.591 11.834 -21.223 1.00 95.56 178 ASN A O 1
ATOM 1383 N N . LEU A 1 179 ? 24.784 10.241 -19.871 1.00 95.56 179 LEU A N 1
ATOM 1384 C CA . LEU A 1 179 ? 24.054 11.159 -18.985 1.00 95.56 179 LEU A CA 1
ATOM 1385 C C . LEU A 1 179 ? 25.000 12.117 -18.248 1.00 95.56 179 LEU A C 1
ATOM 1387 O O . LEU A 1 179 ? 24.716 13.313 -18.151 1.00 95.56 179 LEU A O 1
ATOM 1391 N N . ASN A 1 180 ? 26.136 11.616 -17.762 1.00 95.62 180 ASN A N 1
ATOM 1392 C CA . ASN A 1 180 ? 27.170 12.443 -17.141 1.00 95.62 180 ASN A CA 1
ATOM 1393 C C . ASN A 1 180 ? 27.853 13.377 -18.155 1.00 95.62 180 ASN A C 1
ATOM 1395 O O . ASN A 1 180 ? 28.010 14.565 -17.881 1.00 95.62 180 ASN A O 1
ATOM 1399 N N . GLU A 1 181 ? 28.198 12.892 -19.351 1.00 95.50 181 GLU A N 1
ATOM 1400 C CA . GLU A 1 181 ? 28.779 13.728 -20.414 1.00 95.50 181 GLU A CA 1
ATOM 1401 C C . GLU A 1 181 ? 27.822 14.830 -20.894 1.00 95.50 181 GLU A C 1
ATOM 1403 O O . GLU A 1 181 ? 28.255 15.942 -21.202 1.00 95.50 181 GLU A O 1
ATOM 1408 N N . ALA A 1 182 ? 26.515 14.554 -20.894 1.00 94.62 182 ALA A N 1
ATOM 1409 C CA . ALA A 1 182 ? 25.467 15.531 -21.175 1.00 94.62 182 ALA A CA 1
ATOM 1410 C C . ALA A 1 182 ? 25.244 16.542 -20.030 1.00 94.62 182 ALA A C 1
ATOM 1412 O O . ALA A 1 182 ? 24.473 17.490 -20.198 1.00 94.62 182 ALA A O 1
ATOM 1413 N N . GLY A 1 183 ? 25.897 16.365 -18.876 1.00 94.38 183 GLY A N 1
ATOM 1414 C CA . GLY A 1 183 ? 25.733 17.215 -17.695 1.00 94.38 183 GLY A CA 1
ATOM 1415 C C . GLY A 1 183 ? 24.393 17.031 -16.977 1.00 94.38 183 GLY A C 1
ATOM 1416 O O . GLY A 1 183 ? 23.960 17.934 -16.263 1.00 94.38 183 GLY A O 1
ATOM 1417 N N . LEU A 1 184 ? 23.720 15.892 -17.183 1.00 93.56 184 LEU A N 1
ATOM 1418 C CA . LEU A 1 184 ? 22.448 15.552 -16.531 1.00 93.56 184 LEU A CA 1
ATOM 1419 C C . LEU A 1 184 ? 22.646 14.874 -15.168 1.00 93.56 184 LEU A C 1
ATOM 1421 O O . LEU A 1 184 ? 21.727 14.869 -14.351 1.00 93.56 184 LEU A O 1
ATOM 1425 N N . LEU A 1 185 ? 23.844 14.339 -14.925 1.00 93.50 185 LEU A N 1
ATOM 1426 C CA . LEU A 1 185 ? 24.308 13.841 -13.634 1.00 93.50 185 LEU A CA 1
ATOM 1427 C C . LEU A 1 185 ? 25.529 14.658 -13.210 1.00 93.50 185 LEU A C 1
ATOM 1429 O O . LEU A 1 185 ? 26.428 14.887 -14.019 1.00 93.50 185 LEU A O 1
ATOM 1433 N N . ASP A 1 186 ? 25.572 15.091 -11.950 1.00 91.25 186 ASP A N 1
ATOM 1434 C CA . ASP A 1 186 ? 26.812 15.604 -11.370 1.00 91.25 186 ASP A CA 1
ATOM 1435 C C . ASP A 1 186 ? 27.747 14.448 -10.972 1.00 91.25 186 ASP A C 1
ATOM 1437 O O . ASP A 1 186 ? 27.357 13.281 -10.997 1.00 91.25 186 ASP A O 1
ATOM 1441 N N . GLY A 1 187 ? 28.995 14.752 -10.598 1.00 88.25 187 GLY A N 1
ATOM 1442 C CA . GLY A 1 187 ? 29.990 13.713 -10.306 1.00 88.25 187 GLY A CA 1
ATOM 1443 C C . GLY A 1 187 ? 29.573 12.738 -9.195 1.00 88.25 187 GLY A C 1
ATOM 1444 O O . GLY A 1 187 ? 29.912 11.557 -9.267 1.00 88.25 187 GLY A O 1
ATOM 1445 N N . LYS A 1 188 ? 28.806 13.202 -8.201 1.00 86.44 188 LYS A N 1
ATOM 1446 C CA . LYS A 1 188 ? 28.328 12.369 -7.091 1.00 86.44 188 LYS A CA 1
ATOM 1447 C C . LYS A 1 188 ? 27.157 11.494 -7.539 1.00 86.44 188 LYS A C 1
ATOM 1449 O O . LYS A 1 188 ? 27.200 10.277 -7.348 1.00 86.44 188 LYS A O 1
ATOM 1454 N N . ALA A 1 189 ? 26.153 12.083 -8.189 1.00 89.62 189 ALA A N 1
ATOM 1455 C CA . ALA A 1 189 ? 25.004 11.366 -8.736 1.00 89.62 189 ALA A CA 1
ATOM 1456 C C . ALA A 1 189 ? 25.427 10.331 -9.791 1.00 89.62 189 ALA A C 1
ATOM 1458 O O . ALA A 1 189 ? 24.915 9.212 -9.800 1.00 89.62 189 ALA A O 1
ATOM 1459 N N . TYR A 1 190 ? 26.407 10.664 -10.634 1.00 92.81 190 TYR A N 1
ATOM 1460 C CA . TYR A 1 190 ? 26.991 9.761 -11.622 1.00 92.81 190 TYR A CA 1
ATOM 1461 C C . TYR A 1 190 ? 27.651 8.542 -10.972 1.00 92.81 190 TYR A C 1
ATOM 1463 O O . TYR A 1 190 ? 27.274 7.418 -11.298 1.00 92.81 190 TYR A O 1
ATOM 1471 N N . ASN A 1 191 ? 28.575 8.735 -10.022 1.00 87.88 191 ASN A N 1
ATOM 1472 C CA . ASN A 1 191 ? 29.265 7.619 -9.363 1.00 87.88 191 ASN A CA 1
ATOM 1473 C C . ASN A 1 191 ? 28.276 6.697 -8.637 1.00 87.88 191 ASN A C 1
ATOM 1475 O O . ASN A 1 191 ? 28.379 5.471 -8.730 1.00 87.88 191 ASN A O 1
ATOM 1479 N N . ARG A 1 192 ? 27.276 7.280 -7.961 1.00 88.75 192 ARG A N 1
ATOM 1480 C CA . ARG A 1 192 ? 26.211 6.519 -7.300 1.00 88.75 192 ARG A CA 1
ATOM 1481 C C . ARG A 1 192 ? 25.383 5.720 -8.301 1.00 88.75 192 ARG A C 1
ATOM 1483 O O . ARG A 1 192 ? 25.233 4.516 -8.127 1.00 88.75 192 ARG A O 1
ATOM 1490 N N . THR A 1 193 ? 24.879 6.365 -9.348 1.00 90.94 193 THR A N 1
ATOM 1491 C CA . THR A 1 193 ? 24.017 5.725 -10.354 1.00 90.94 193 THR A CA 1
ATOM 1492 C C . THR A 1 193 ? 24.768 4.633 -11.114 1.00 90.94 193 THR A C 1
ATOM 1494 O O . THR A 1 193 ? 24.226 3.554 -11.337 1.00 90.94 193 THR A O 1
ATOM 1497 N N . LEU A 1 194 ? 26.037 4.870 -11.459 1.00 91.06 194 LEU A N 1
ATOM 1498 C CA . LEU A 1 194 ? 26.893 3.881 -12.110 1.00 91.06 194 LEU A CA 1
ATOM 1499 C C . LEU A 1 194 ? 27.057 2.636 -11.234 1.00 91.06 194 LEU A C 1
ATOM 1501 O O . LEU A 1 194 ? 26.899 1.517 -11.715 1.00 91.06 194 LEU A O 1
ATOM 1505 N N . ARG A 1 195 ? 27.312 2.819 -9.931 1.00 84.88 195 ARG A N 1
ATOM 1506 C CA . ARG A 1 195 ? 27.326 1.700 -8.984 1.00 84.88 195 ARG A CA 1
ATOM 1507 C C . ARG A 1 195 ? 25.982 0.994 -8.949 1.00 84.88 195 ARG A C 1
ATOM 1509 O O . ARG A 1 195 ? 25.960 -0.220 -9.051 1.00 84.88 195 ARG A O 1
ATOM 1516 N N . GLU A 1 196 ? 24.877 1.723 -8.850 1.00 88.12 196 GLU A N 1
ATOM 1517 C CA . GLU A 1 196 ? 23.548 1.112 -8.795 1.00 88.12 196 GLU A CA 1
ATOM 1518 C C . GLU A 1 196 ? 23.229 0.265 -10.041 1.00 88.12 196 GLU A C 1
ATOM 1520 O O . GLU A 1 196 ? 22.670 -0.824 -9.910 1.00 88.12 196 GLU A O 1
ATOM 1525 N N . VAL A 1 197 ? 23.639 0.702 -11.234 1.00 89.56 197 VAL A N 1
ATOM 1526 C CA . VAL A 1 197 ? 23.530 -0.095 -12.468 1.00 89.56 197 VAL A CA 1
ATOM 1527 C C . VAL A 1 197 ? 24.415 -1.338 -12.411 1.00 89.56 197 VAL A C 1
ATOM 1529 O O . VAL A 1 197 ? 23.952 -2.439 -12.691 1.00 89.56 197 VAL A O 1
ATOM 1532 N N . GLU A 1 198 ? 25.681 -1.192 -12.025 1.00 83.50 198 GLU A N 1
ATOM 1533 C CA . GLU A 1 198 ? 26.615 -2.321 -11.973 1.00 83.50 198 GLU A CA 1
ATOM 1534 C C . GLU A 1 198 ? 26.243 -3.373 -10.915 1.00 83.50 198 GLU A C 1
ATOM 1536 O O . GLU A 1 198 ? 26.554 -4.549 -11.088 1.00 83.50 198 GLU A O 1
ATOM 1541 N N . GLN A 1 199 ? 25.561 -2.962 -9.843 1.00 78.06 199 GLN A N 1
ATOM 1542 C CA . GLN A 1 199 ? 24.990 -3.846 -8.820 1.00 78.06 199 GLN A CA 1
ATOM 1543 C C . GLN A 1 199 ? 23.668 -4.495 -9.256 1.00 78.06 199 GLN A C 1
ATOM 1545 O O . GLN A 1 199 ? 23.077 -5.260 -8.503 1.00 78.06 199 GLN A O 1
ATOM 1550 N N . GLY A 1 200 ? 23.150 -4.159 -10.441 1.00 82.38 200 GLY A N 1
ATOM 1551 C CA . GLY A 1 200 ? 21.846 -4.631 -10.891 1.00 82.38 200 GLY A CA 1
ATOM 1552 C C . GLY A 1 200 ? 20.680 -4.091 -10.059 1.00 82.38 200 GLY A C 1
ATOM 1553 O O . GLY A 1 200 ? 19.603 -4.677 -10.096 1.00 82.38 200 GLY A O 1
ATOM 1554 N N . ILE A 1 201 ? 20.861 -2.992 -9.322 1.00 84.69 201 ILE A N 1
ATOM 1555 C CA . ILE A 1 201 ? 19.766 -2.281 -8.640 1.00 84.69 201 ILE A CA 1
ATOM 1556 C C . ILE A 1 201 ? 18.942 -1.538 -9.689 1.00 84.69 201 ILE A C 1
ATOM 1558 O O . ILE A 1 201 ? 17.716 -1.584 -9.697 1.00 84.69 201 ILE A O 1
ATOM 1562 N N . ILE A 1 202 ? 19.632 -0.868 -10.614 1.00 90.38 202 ILE A N 1
ATOM 1563 C CA . ILE A 1 202 ? 19.014 -0.238 -11.774 1.00 90.38 202 ILE A CA 1
ATOM 1564 C C . ILE A 1 202 ? 19.161 -1.182 -12.964 1.00 90.38 202 ILE A C 1
ATOM 1566 O O . ILE A 1 202 ? 20.242 -1.321 -13.530 1.00 90.38 202 ILE A O 1
ATOM 1570 N N . ARG A 1 203 ? 18.048 -1.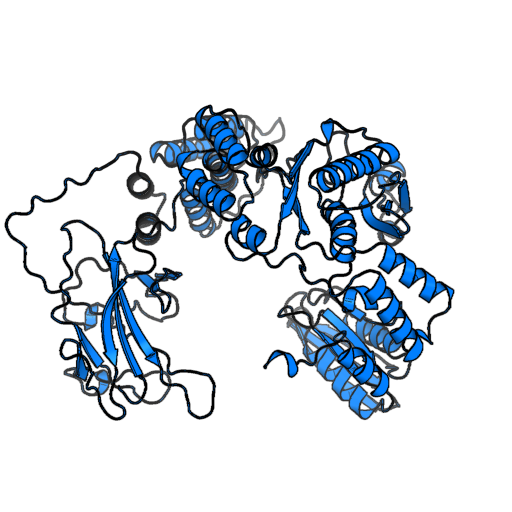814 -13.344 1.00 90.12 203 ARG A N 1
ATOM 1571 C CA . ARG A 1 203 ? 17.972 -2.772 -14.463 1.00 90.12 203 ARG A CA 1
ATOM 1572 C C . ARG A 1 203 ? 17.278 -2.219 -15.706 1.00 90.12 203 ARG A C 1
ATOM 1574 O O . ARG A 1 203 ? 17.195 -2.912 -16.711 1.00 90.12 203 ARG A O 1
ATOM 1581 N N . ALA A 1 204 ? 16.787 -0.983 -15.645 1.00 93.56 204 ALA A N 1
ATOM 1582 C CA . ALA A 1 204 ? 15.952 -0.395 -16.686 1.00 93.56 204 ALA A CA 1
ATOM 1583 C C . ALA A 1 204 ? 16.231 1.107 -16.864 1.00 93.56 204 ALA A C 1
ATOM 1585 O O . ALA A 1 204 ? 16.672 1.791 -15.931 1.00 93.56 204 ALA A O 1
ATOM 1586 N N . ARG A 1 205 ? 15.960 1.646 -18.057 1.00 96.06 205 ARG A N 1
ATOM 1587 C CA . ARG A 1 205 ? 16.145 3.070 -18.376 1.00 96.06 205 ARG A CA 1
ATOM 1588 C C . ARG A 1 205 ? 15.103 3.935 -17.671 1.00 96.06 205 ARG A C 1
ATOM 1590 O O . ARG A 1 205 ? 15.434 5.051 -17.275 1.00 96.06 205 ARG A O 1
ATOM 1597 N N . SER A 1 206 ? 13.883 3.441 -17.435 1.00 94.62 206 SER A N 1
ATOM 1598 C CA . SER A 1 206 ? 12.891 4.171 -16.623 1.00 94.62 206 SER A CA 1
ATOM 1599 C C . SER A 1 206 ? 13.377 4.428 -15.194 1.00 94.62 206 SER A C 1
ATOM 1601 O O . SER A 1 206 ? 13.151 5.515 -14.659 1.00 94.62 206 SER A O 1
ATOM 1603 N N . SER A 1 207 ? 14.117 3.489 -14.598 1.00 93.88 207 SER A N 1
ATOM 1604 C CA . SER A 1 207 ? 14.744 3.665 -13.283 1.00 93.88 207 SER A CA 1
ATOM 1605 C C . SER A 1 207 ? 15.853 4.729 -13.306 1.00 93.88 207 SER A C 1
ATOM 1607 O O . SER A 1 207 ? 15.937 5.536 -12.379 1.00 93.88 207 SER A O 1
ATOM 1609 N N . LEU A 1 208 ? 16.642 4.816 -14.389 1.00 95.44 208 LEU A N 1
ATOM 1610 C CA . LEU A 1 208 ? 17.593 5.922 -14.597 1.00 95.44 208 LEU A CA 1
ATOM 1611 C C . LEU A 1 208 ? 16.880 7.275 -14.724 1.00 95.44 208 LEU A C 1
ATOM 1613 O O . LEU A 1 208 ? 17.271 8.252 -14.088 1.00 95.44 208 LEU A O 1
ATOM 1617 N N . LEU A 1 209 ? 15.799 7.341 -15.505 1.00 95.12 209 LEU A N 1
ATOM 1618 C CA . LEU A 1 209 ? 14.991 8.556 -15.647 1.00 95.12 209 LEU A CA 1
ATOM 1619 C C . LEU A 1 209 ? 14.380 8.989 -14.308 1.00 95.12 209 LEU A C 1
ATOM 1621 O O . LEU A 1 209 ? 14.354 10.179 -14.001 1.00 95.12 209 LEU A O 1
ATOM 1625 N N . GLN A 1 210 ? 13.933 8.042 -13.480 1.00 93.44 210 GLN A N 1
ATOM 1626 C CA . GLN A 1 210 ? 13.377 8.336 -12.160 1.00 93.44 210 GLN A CA 1
ATOM 1627 C C . GLN A 1 210 ? 14.430 8.952 -11.231 1.00 93.44 210 GLN A C 1
ATOM 1629 O O . GLN A 1 210 ? 14.111 9.882 -10.487 1.00 93.44 210 GLN A O 1
ATOM 1634 N N . LYS A 1 211 ? 15.687 8.493 -11.305 1.00 91.62 211 LYS A N 1
ATOM 1635 C CA . LYS A 1 211 ? 16.815 9.123 -10.601 1.00 91.62 211 LYS A CA 1
ATOM 1636 C C . LYS A 1 211 ? 17.017 10.560 -11.068 1.00 91.62 211 LYS A C 1
ATOM 1638 O O . LYS A 1 211 ? 17.067 11.457 -10.233 1.00 91.62 211 LYS A O 1
ATOM 1643 N N . LEU A 1 212 ? 17.009 10.806 -12.381 1.00 91.69 212 LEU A N 1
ATOM 1644 C CA . LEU A 1 212 ? 17.099 12.167 -12.922 1.00 91.69 212 LEU A CA 1
ATOM 1645 C C . LEU A 1 212 ? 15.962 13.066 -12.419 1.00 91.69 212 LEU A C 1
ATOM 1647 O O . LEU A 1 212 ? 16.214 14.217 -12.079 1.00 91.69 212 LEU A O 1
ATOM 1651 N N . VAL A 1 213 ? 14.725 12.562 -12.310 1.00 90.56 213 VAL A N 1
ATOM 1652 C CA . VAL A 1 213 ? 13.607 13.336 -11.733 1.00 90.56 213 VAL A CA 1
ATOM 1653 C C . VAL A 1 213 ? 13.934 13.801 -10.313 1.00 90.56 213 VAL A C 1
ATOM 1655 O O . VAL A 1 213 ? 13.671 14.959 -9.987 1.00 90.56 213 VAL A O 1
ATOM 1658 N N . VAL A 1 214 ? 14.499 12.931 -9.471 1.00 87.81 214 VAL A N 1
ATOM 1659 C CA . VAL A 1 214 ? 14.858 13.266 -8.082 1.00 87.81 214 VAL A CA 1
ATOM 1660 C C . VAL A 1 214 ? 15.969 14.317 -8.047 1.00 87.81 214 VAL A C 1
ATOM 1662 O O . VAL A 1 214 ? 15.797 15.350 -7.399 1.00 87.81 214 VAL A O 1
ATOM 1665 N N . GLU A 1 215 ? 17.045 14.113 -8.813 1.00 85.62 215 GLU A N 1
ATOM 1666 C CA . GLU A 1 215 ? 18.181 15.046 -8.878 1.00 85.62 215 GLU A CA 1
ATOM 1667 C C . GLU A 1 215 ? 17.756 16.436 -9.386 1.00 85.62 215 GLU A C 1
ATOM 1669 O O . GLU A 1 215 ? 18.134 17.467 -8.828 1.00 85.62 215 GLU A O 1
ATOM 1674 N N . GLN A 1 216 ? 16.883 16.488 -10.397 1.00 82.00 216 GLN A N 1
ATOM 1675 C CA . GLN A 1 216 ? 16.359 17.750 -10.929 1.00 82.00 216 GLN A CA 1
ATOM 1676 C C . GLN A 1 216 ? 15.336 18.412 -9.987 1.00 82.00 216 GLN A C 1
ATOM 1678 O O . GLN A 1 216 ? 15.203 19.636 -9.986 1.00 82.00 216 GLN A O 1
ATOM 1683 N N . SER A 1 217 ? 14.623 17.641 -9.158 1.00 79.88 217 SER A N 1
ATOM 1684 C CA . SER A 1 217 ? 13.638 18.184 -8.206 1.00 79.88 217 SER A CA 1
ATOM 1685 C C . SER A 1 217 ? 14.297 18.928 -7.038 1.00 79.88 217 SER A C 1
ATOM 1687 O O . SER A 1 217 ? 13.723 19.897 -6.537 1.00 79.88 217 SER A O 1
ATOM 1689 N N . GLY A 1 218 ? 15.520 18.545 -6.647 1.00 69.50 218 GLY A N 1
ATOM 1690 C CA . GLY A 1 218 ? 16.318 19.271 -5.649 1.00 69.50 218 GLY A CA 1
ATOM 1691 C C . GLY A 1 218 ? 16.663 20.704 -6.079 1.00 69.50 218 GLY A C 1
ATOM 1692 O O . GLY A 1 218 ? 16.759 21.614 -5.250 1.00 69.50 218 GLY A O 1
ATOM 1693 N N . ALA A 1 219 ? 16.739 20.953 -7.388 1.00 60.94 219 ALA A N 1
ATOM 1694 C CA . ALA A 1 219 ? 16.956 22.270 -7.972 1.00 60.94 219 ALA A CA 1
ATOM 1695 C C . ALA A 1 219 ? 15.643 23.076 -8.095 1.00 60.94 219 ALA A C 1
ATOM 1697 O O . ALA A 1 219 ? 15.277 23.476 -9.191 1.00 60.94 219 ALA A O 1
ATOM 1698 N N . ARG A 1 220 ? 14.919 23.304 -6.981 1.00 49.03 220 ARG A N 1
ATOM 1699 C CA . ARG A 1 220 ? 13.715 24.173 -6.838 1.00 49.03 220 ARG A CA 1
ATOM 1700 C C . ARG A 1 220 ? 13.012 24.546 -8.161 1.00 49.03 220 ARG A C 1
ATOM 1702 O O . ARG A 1 220 ? 12.976 25.714 -8.552 1.00 49.03 220 ARG A O 1
ATOM 1709 N N . LEU A 1 221 ? 12.398 23.570 -8.826 1.00 50.28 221 LEU A N 1
ATOM 1710 C CA . LEU A 1 221 ? 11.558 23.795 -10.006 1.00 50.28 221 LEU A CA 1
ATOM 1711 C C . LEU A 1 221 ? 10.147 24.238 -9.580 1.00 50.28 221 LEU A C 1
ATOM 1713 O O . LEU A 1 221 ? 9.161 23.557 -9.843 1.00 50.28 221 LEU A O 1
ATOM 1717 N N . PHE A 1 222 ? 10.036 25.393 -8.918 1.00 45.94 222 PHE A N 1
ATOM 1718 C CA . PHE A 1 222 ? 8.750 26.081 -8.767 1.00 45.94 222 PHE A CA 1
ATOM 1719 C C . PHE A 1 222 ? 8.490 26.895 -10.035 1.00 45.94 222 PHE A C 1
ATOM 1721 O O . PHE A 1 222 ? 8.844 28.071 -10.119 1.00 45.94 222 PHE A O 1
ATOM 1728 N N . VAL A 1 223 ? 7.905 26.257 -11.046 1.00 52.44 223 VAL A N 1
ATOM 1729 C CA . VAL A 1 223 ? 7.416 26.952 -12.240 1.00 52.44 223 VAL A CA 1
ATOM 1730 C C . VAL A 1 223 ? 5.900 27.048 -12.137 1.00 52.44 223 VAL A C 1
ATOM 1732 O O . VAL A 1 223 ? 5.221 26.063 -11.861 1.00 52.44 223 VAL A O 1
ATOM 1735 N N . SER A 1 224 ? 5.374 28.259 -12.320 1.00 49.88 224 SER A N 1
ATOM 1736 C CA . SER A 1 224 ? 3.934 28.496 -12.396 1.00 49.88 224 SER A CA 1
ATOM 1737 C C . SER A 1 224 ? 3.353 27.735 -13.589 1.00 49.88 224 SER A C 1
ATOM 1739 O O . SER A 1 224 ? 3.871 27.825 -14.702 1.00 49.88 224 SER A O 1
ATOM 1741 N N . VAL A 1 225 ? 2.284 26.973 -13.355 1.00 55.62 225 VAL A N 1
ATOM 1742 C CA . VAL A 1 225 ? 1.556 26.263 -14.411 1.00 55.62 225 VAL A CA 1
ATOM 1743 C C . VAL A 1 225 ? 0.905 27.308 -15.314 1.00 55.62 225 VAL A C 1
ATOM 1745 O O . VAL A 1 225 ? -0.115 27.902 -14.970 1.00 55.62 225 VAL A O 1
ATOM 1748 N N . ILE A 1 226 ? 1.509 27.566 -16.470 1.00 56.72 226 ILE A N 1
ATOM 1749 C CA . ILE A 1 226 ? 0.865 28.337 -17.528 1.00 56.72 226 ILE A CA 1
ATOM 1750 C C . ILE A 1 226 ? 0.047 27.327 -18.323 1.00 56.72 226 ILE A C 1
ATOM 1752 O O . ILE A 1 226 ? 0.607 26.578 -19.113 1.00 56.72 226 ILE A O 1
ATOM 1756 N N . SER A 1 227 ? -1.267 27.280 -18.103 1.00 61.47 227 SER A N 1
ATOM 1757 C CA . SER A 1 227 ? -2.177 26.623 -19.045 1.00 61.47 227 SER A CA 1
ATOM 1758 C C . SER A 1 227 ? -2.371 27.596 -20.212 1.00 61.47 227 SER A C 1
ATOM 1760 O O . SER A 1 227 ? -2.983 28.652 -20.014 1.00 61.47 227 SER A O 1
ATOM 1762 N N . PRO A 1 228 ? -1.770 27.357 -21.393 1.00 55.88 228 PRO A N 1
ATOM 1763 C CA . PRO A 1 228 ? -1.835 28.331 -22.465 1.00 55.88 228 PRO A CA 1
ATOM 1764 C C . PRO A 1 228 ? -3.270 28.385 -22.994 1.00 55.88 228 PRO A C 1
ATOM 1766 O O . PRO A 1 228 ? -3.795 27.405 -23.519 1.00 55.88 228 PRO A O 1
ATOM 1769 N N . SER A 1 229 ? -3.914 29.548 -22.893 1.00 67.88 229 SER A N 1
ATOM 1770 C CA . SER A 1 229 ? -5.099 29.803 -23.706 1.00 67.88 229 SER A CA 1
ATOM 1771 C C . SER A 1 229 ? -4.672 29.872 -25.178 1.00 67.88 229 SER A C 1
ATOM 1773 O O . SER A 1 229 ? -3.521 30.187 -25.496 1.00 67.88 229 SER A O 1
ATOM 1775 N N . SER A 1 230 ? -5.589 29.599 -26.110 1.00 65.50 230 SER A N 1
ATOM 1776 C CA . SER A 1 230 ? -5.279 29.627 -27.554 1.00 65.50 230 SER A CA 1
ATOM 1777 C C . SER A 1 230 ? -4.668 30.955 -28.050 1.00 65.50 230 SER A C 1
ATOM 1779 O O . SER A 1 230 ? -3.986 30.970 -29.073 1.00 65.50 230 SER A O 1
ATOM 1781 N N . GLU A 1 231 ? -4.843 32.057 -27.310 1.00 67.94 231 GLU A N 1
ATOM 1782 C CA . GLU A 1 231 ? -4.239 33.360 -27.613 1.00 67.94 231 GLU A CA 1
ATOM 1783 C C . GLU A 1 231 ? -2.797 33.511 -27.091 1.00 67.94 231 GLU A C 1
ATOM 1785 O O . GLU A 1 231 ? -2.012 34.245 -27.694 1.00 67.94 231 GLU A O 1
ATOM 1790 N N . SER A 1 232 ? -2.400 32.803 -26.024 1.00 70.56 232 SER A N 1
ATOM 1791 C CA . SER A 1 232 ? -1.048 32.893 -25.448 1.00 70.56 232 SER A CA 1
ATOM 1792 C C . SER A 1 232 ? -0.036 31.931 -26.076 1.00 70.56 232 SER A C 1
ATOM 1794 O O . SER A 1 232 ? 1.161 32.111 -25.880 1.00 70.56 232 SER A O 1
ATOM 1796 N N . ALA A 1 233 ? -0.475 30.941 -26.864 1.00 76.44 233 ALA A N 1
ATOM 1797 C CA . ALA A 1 233 ? 0.409 29.940 -27.482 1.00 76.44 233 ALA A CA 1
ATOM 1798 C C . ALA A 1 233 ? 1.496 30.543 -28.405 1.00 76.44 233 ALA A C 1
ATOM 1800 O O . ALA A 1 233 ? 2.562 29.958 -28.601 1.00 76.44 233 ALA A O 1
ATOM 1801 N N . ASN A 1 234 ? 1.249 31.743 -28.943 1.00 83.06 234 ASN A N 1
ATOM 1802 C CA . ASN A 1 234 ? 2.188 32.467 -29.804 1.00 83.06 234 ASN A CA 1
ATOM 1803 C C . ASN A 1 234 ? 3.042 33.507 -29.059 1.00 83.06 234 ASN A C 1
ATOM 1805 O O . ASN A 1 234 ? 3.740 34.290 -29.710 1.00 83.06 234 ASN A O 1
ATOM 1809 N N . SER A 1 235 ? 2.984 33.575 -27.724 1.00 89.50 235 SER A N 1
ATOM 1810 C CA . SER A 1 235 ? 3.826 34.518 -26.986 1.00 89.50 235 SER A CA 1
ATOM 1811 C C . SER A 1 235 ? 5.310 34.117 -27.098 1.00 89.50 235 SER A C 1
ATOM 1813 O O . SER A 1 235 ? 5.625 32.921 -27.128 1.00 89.50 235 SER A O 1
ATOM 1815 N N . PRO A 1 236 ? 6.247 35.082 -27.160 1.00 91.12 236 PRO A N 1
ATOM 1816 C CA . PRO A 1 236 ? 7.681 34.789 -27.164 1.00 91.12 236 PRO A CA 1
ATOM 1817 C C . PRO A 1 236 ? 8.130 33.929 -25.975 1.00 91.12 236 PRO A C 1
ATOM 1819 O O . PRO A 1 236 ? 9.032 33.109 -26.124 1.00 91.12 236 PRO A O 1
ATOM 1822 N N . GLU A 1 237 ? 7.490 34.087 -24.815 1.00 88.25 237 GLU A N 1
ATOM 1823 C CA . GLU A 1 237 ? 7.763 33.306 -23.607 1.00 88.25 237 GLU A CA 1
ATOM 1824 C C . GLU A 1 237 ? 7.379 31.831 -23.787 1.00 88.25 237 GLU A C 1
ATOM 1826 O O . GLU A 1 237 ? 8.184 30.954 -23.479 1.00 88.25 237 GLU A O 1
ATOM 1831 N N . VAL A 1 238 ? 6.194 31.548 -24.344 1.00 86.19 238 VAL A N 1
ATOM 1832 C CA . VAL A 1 238 ? 5.752 30.170 -24.622 1.00 86.19 238 VAL A CA 1
ATOM 1833 C C . VAL A 1 238 ? 6.649 29.507 -25.671 1.00 86.19 238 VAL A C 1
ATOM 1835 O O . VAL A 1 238 ? 7.046 28.357 -25.504 1.00 86.19 238 VAL A O 1
ATOM 1838 N N . GLN A 1 239 ? 7.043 30.235 -26.720 1.00 90.00 239 GLN A N 1
ATOM 1839 C CA . GLN A 1 239 ? 7.955 29.715 -27.747 1.00 90.00 239 GLN A CA 1
ATOM 1840 C C . GLN A 1 239 ? 9.361 29.432 -27.195 1.00 90.00 239 GLN A C 1
ATOM 1842 O O . GLN A 1 239 ? 9.975 28.430 -27.562 1.00 90.00 239 GLN A O 1
ATOM 1847 N N . ALA A 1 240 ? 9.867 30.276 -26.290 1.00 90.75 240 ALA A N 1
ATOM 1848 C CA . ALA A 1 240 ? 11.138 30.032 -25.611 1.00 90.75 240 ALA A CA 1
ATOM 1849 C C . ALA A 1 240 ? 11.074 28.787 -24.711 1.00 90.75 240 ALA A C 1
ATOM 1851 O O . ALA A 1 240 ? 12.008 27.985 -24.716 1.00 90.75 240 ALA A O 1
ATOM 1852 N N . LEU A 1 241 ? 9.962 28.595 -23.992 1.00 89.44 241 LEU A N 1
ATOM 1853 C CA . LEU A 1 241 ? 9.740 27.412 -23.161 1.00 89.44 241 LEU A CA 1
ATOM 1854 C C . LEU A 1 241 ? 9.656 26.128 -24.001 1.00 89.44 241 LEU A C 1
ATOM 1856 O O . LEU A 1 241 ? 10.322 25.147 -23.679 1.00 89.44 241 LEU A O 1
ATOM 1860 N N . LEU A 1 242 ? 8.905 26.140 -25.108 1.00 91.06 242 LEU A N 1
ATOM 1861 C CA . LEU A 1 242 ? 8.830 25.011 -26.046 1.00 91.06 242 LEU A CA 1
ATOM 1862 C C . LEU A 1 242 ? 10.209 24.664 -26.624 1.00 91.06 242 LEU A C 1
ATOM 1864 O O . LEU A 1 242 ? 10.598 23.498 -26.635 1.00 91.06 242 LEU A O 1
ATOM 1868 N N . ALA A 1 243 ? 10.984 25.669 -27.044 1.00 93.81 243 ALA A N 1
ATOM 1869 C CA . ALA A 1 243 ? 12.344 25.460 -27.539 1.00 93.81 243 ALA A CA 1
ATOM 1870 C C . ALA A 1 243 ? 13.260 24.837 -26.471 1.00 93.81 243 ALA A C 1
ATOM 1872 O O . ALA A 1 243 ? 14.047 23.942 -26.782 1.00 93.81 243 ALA A O 1
ATOM 1873 N N . GLN A 1 244 ? 13.135 25.267 -25.211 1.00 93.25 244 GLN A N 1
ATOM 1874 C CA . GLN A 1 244 ? 13.865 24.673 -24.092 1.00 93.25 244 GLN A CA 1
ATOM 1875 C C . GLN A 1 244 ? 13.465 23.208 -23.859 1.00 93.25 244 GLN A C 1
ATOM 1877 O O . GLN A 1 244 ? 14.345 22.371 -23.671 1.00 93.25 244 GLN A O 1
ATOM 1882 N N . MET A 1 245 ? 12.170 22.878 -23.902 1.00 94.38 245 MET A N 1
ATOM 1883 C CA . MET A 1 245 ? 11.699 21.499 -23.726 1.00 94.38 245 MET A CA 1
ATOM 1884 C C . MET A 1 245 ? 12.172 20.578 -24.852 1.00 94.38 245 MET A C 1
ATOM 1886 O O . MET A 1 245 ? 12.645 19.481 -24.570 1.00 94.38 245 MET A O 1
ATOM 1890 N N . HIS A 1 246 ? 12.125 21.026 -26.111 1.00 96.06 246 HIS A N 1
ATOM 1891 C CA . HIS A 1 246 ? 12.682 20.253 -27.226 1.00 96.06 246 HIS A CA 1
ATOM 1892 C C . HIS A 1 246 ? 14.186 20.033 -27.079 1.00 96.06 246 HIS A C 1
ATOM 1894 O O . HIS A 1 246 ? 14.661 18.928 -27.320 1.00 96.06 246 HIS A O 1
ATOM 1900 N N . HIS A 1 247 ? 14.926 21.051 -26.632 1.00 95.75 247 HIS A N 1
ATOM 1901 C CA . HIS A 1 247 ? 16.354 20.906 -26.370 1.00 95.75 247 HIS A CA 1
ATOM 1902 C C . HIS A 1 247 ? 16.635 19.857 -25.284 1.00 95.75 247 HIS A C 1
ATOM 1904 O O . HIS A 1 247 ? 17.504 19.010 -25.464 1.00 95.75 247 HIS A O 1
ATOM 1910 N N . GLN A 1 248 ? 15.878 19.869 -24.184 1.00 95.19 248 GLN A N 1
ATOM 1911 C CA . GLN A 1 248 ? 16.019 18.874 -23.116 1.00 95.19 248 GLN A CA 1
ATOM 1912 C C . GLN A 1 248 ? 15.620 17.464 -23.569 1.00 95.19 248 GLN A C 1
ATOM 1914 O O . GLN A 1 248 ? 16.302 16.499 -23.234 1.00 95.19 248 GLN A O 1
ATOM 1919 N N . LEU A 1 249 ? 14.550 17.333 -24.358 1.00 96.69 249 LEU A N 1
ATOM 1920 C CA . LEU A 1 249 ? 14.141 16.052 -24.934 1.00 96.69 249 LEU A CA 1
ATOM 1921 C C . LEU A 1 249 ? 15.220 15.493 -25.881 1.00 96.69 249 LEU A C 1
ATOM 1923 O O . LEU A 1 249 ? 15.531 14.306 -25.824 1.00 96.69 249 LEU A O 1
ATOM 1927 N N . GLU A 1 250 ? 15.829 16.340 -26.714 1.00 97.69 250 GLU A N 1
ATOM 1928 C CA . GLU A 1 250 ? 16.944 15.957 -27.587 1.00 97.69 250 GLU A CA 1
ATOM 1929 C C . GLU A 1 250 ? 18.188 15.557 -26.781 1.00 97.69 250 GLU A C 1
ATOM 1931 O O . GLU A 1 250 ? 18.819 14.549 -27.093 1.00 97.69 250 GLU A O 1
ATOM 1936 N N . GLN A 1 251 ? 18.512 16.288 -25.707 1.00 96.25 251 GLN A N 1
ATOM 1937 C CA . GLN A 1 251 ? 19.590 15.913 -24.786 1.00 96.25 251 GLN A CA 1
ATOM 1938 C C . GLN A 1 251 ? 19.361 14.525 -24.182 1.00 96.25 251 GLN A C 1
ATOM 1940 O O . GLN A 1 251 ? 20.266 13.696 -24.236 1.00 96.25 251 GLN A O 1
ATOM 1945 N N . LEU A 1 252 ? 18.158 14.247 -23.665 1.00 96.56 252 LEU A N 1
ATOM 1946 C CA . LEU A 1 252 ? 17.803 12.924 -23.147 1.00 96.56 252 LEU A CA 1
ATOM 1947 C C . LEU A 1 252 ? 17.957 11.848 -24.226 1.00 96.56 252 LEU A C 1
ATOM 1949 O O . LEU A 1 252 ? 18.628 10.843 -23.999 1.00 96.56 252 LEU A O 1
ATOM 1953 N N . ASN A 1 253 ? 17.407 12.071 -25.418 1.00 97.56 253 ASN A N 1
ATOM 1954 C CA . ASN A 1 253 ? 17.493 11.114 -26.518 1.00 97.56 253 ASN A CA 1
ATOM 1955 C C . ASN A 1 253 ? 18.942 10.790 -26.912 1.00 97.56 253 ASN A C 1
ATOM 1957 O O . ASN A 1 253 ? 19.297 9.623 -27.056 1.00 97.56 253 ASN A O 1
ATOM 1961 N N . ASN A 1 254 ? 19.799 11.808 -27.005 1.00 96.62 254 ASN A N 1
ATOM 1962 C CA . ASN A 1 254 ? 21.205 11.643 -27.378 1.00 96.62 254 ASN A CA 1
ATOM 1963 C C . ASN A 1 254 ? 22.016 10.832 -26.357 1.00 96.62 254 ASN A C 1
ATOM 1965 O O . ASN A 1 254 ? 23.084 10.334 -26.699 1.00 96.62 254 ASN A O 1
ATOM 1969 N N . THR A 1 255 ? 21.520 10.670 -25.126 1.00 96.69 255 THR A N 1
ATOM 1970 C CA . THR A 1 255 ? 22.179 9.824 -24.120 1.00 96.69 255 THR A CA 1
ATOM 1971 C C . THR A 1 255 ? 21.883 8.332 -24.284 1.00 96.69 255 THR A C 1
ATOM 1973 O O . THR A 1 255 ? 22.558 7.501 -23.679 1.00 96.69 255 THR A O 1
ATOM 1976 N N . GLY A 1 256 ? 20.869 7.980 -25.082 1.00 96.19 256 GLY A N 1
ATOM 1977 C CA . GLY A 1 256 ? 20.354 6.615 -25.204 1.00 96.19 256 GLY A CA 1
ATOM 1978 C C . GLY A 1 256 ? 19.391 6.204 -24.085 1.00 96.19 256 GLY A C 1
ATOM 1979 O O . GLY A 1 256 ? 18.878 5.085 -24.106 1.00 96.19 256 GLY A O 1
ATOM 1980 N N . VAL A 1 257 ? 19.096 7.091 -23.121 1.00 96.62 257 VAL A N 1
ATOM 1981 C CA . VAL A 1 257 ? 18.138 6.796 -22.040 1.00 96.62 257 VAL A CA 1
ATOM 1982 C C . VAL A 1 257 ? 16.696 6.676 -22.554 1.00 96.62 257 VAL A C 1
ATOM 1984 O O . VAL A 1 257 ? 15.881 5.992 -21.943 1.00 96.62 257 VAL A O 1
ATOM 1987 N N . LEU A 1 258 ? 16.375 7.294 -23.695 1.00 96.94 258 LEU A N 1
ATOM 1988 C CA . LEU A 1 258 ? 15.080 7.146 -24.360 1.00 96.94 258 LEU A CA 1
ATOM 1989 C C . LEU A 1 258 ? 15.176 6.134 -25.501 1.00 96.94 258 LEU A C 1
ATOM 1991 O O . LEU A 1 258 ? 16.166 6.088 -26.231 1.00 96.94 258 LEU A O 1
ATOM 1995 N N . ARG A 1 259 ? 14.129 5.326 -25.668 1.00 95.19 259 ARG A N 1
ATOM 1996 C CA . ARG A 1 259 ? 13.888 4.599 -26.920 1.00 95.19 259 ARG A CA 1
ATOM 1997 C C . ARG A 1 259 ? 13.297 5.563 -27.952 1.00 95.19 259 ARG A C 1
ATOM 1999 O O . ARG A 1 259 ? 12.682 6.568 -27.594 1.00 95.19 259 ARG A O 1
ATOM 2006 N N . GLU A 1 260 ? 13.476 5.253 -29.234 1.00 96.06 260 GLU A N 1
ATOM 2007 C CA . GLU A 1 260 ? 13.005 6.107 -30.335 1.00 96.06 260 GLU A CA 1
ATOM 2008 C C . GLU A 1 260 ? 11.483 6.335 -30.284 1.00 96.06 260 GLU A C 1
ATOM 2010 O O . GLU A 1 260 ? 11.006 7.444 -30.528 1.00 96.06 260 GLU A O 1
ATOM 2015 N N . SER A 1 261 ? 10.715 5.310 -29.918 1.00 94.88 261 SER A N 1
ATOM 2016 C CA . SER A 1 261 ? 9.264 5.377 -29.725 1.00 94.88 261 SER A CA 1
ATOM 2017 C C . SER A 1 261 ? 8.867 6.352 -28.610 1.00 94.88 261 SER A C 1
ATOM 2019 O O . SER A 1 261 ? 8.073 7.261 -28.869 1.00 94.88 261 SER A O 1
ATOM 2021 N N . VAL A 1 262 ? 9.489 6.258 -27.427 1.00 95.25 262 VAL A N 1
ATOM 2022 C CA . VAL A 1 262 ? 9.287 7.212 -26.318 1.00 95.25 262 VAL A CA 1
ATOM 2023 C C . VAL A 1 262 ? 9.641 8.638 -26.736 1.00 95.25 262 VAL A C 1
ATOM 2025 O O . VAL A 1 262 ? 8.872 9.564 -26.482 1.00 95.25 262 VAL A O 1
ATOM 2028 N N . TYR A 1 263 ? 10.782 8.834 -27.404 1.00 97.38 263 TYR A N 1
ATOM 2029 C CA . TYR A 1 263 ? 11.198 10.151 -27.896 1.00 97.38 263 TYR A CA 1
ATOM 2030 C C . TYR A 1 263 ? 10.153 10.761 -28.840 1.00 97.38 263 TYR A C 1
ATOM 2032 O O . TYR A 1 263 ? 9.730 11.902 -28.646 1.00 97.38 263 TYR A O 1
ATOM 2040 N N . ASN A 1 264 ? 9.691 9.990 -29.828 1.00 96.69 264 ASN A N 1
ATOM 2041 C CA . ASN A 1 264 ? 8.692 10.440 -30.794 1.00 96.69 264 ASN A CA 1
ATOM 2042 C C . ASN A 1 264 ? 7.349 10.768 -30.126 1.00 96.69 264 ASN A C 1
ATOM 2044 O O . ASN A 1 264 ? 6.697 11.747 -30.500 1.00 96.69 264 ASN A O 1
ATOM 2048 N N . GLN A 1 265 ? 6.936 9.984 -29.128 1.00 94.44 265 GLN A N 1
ATOM 2049 C CA . GLN A 1 265 ? 5.718 10.260 -28.373 1.00 94.44 265 GLN A CA 1
ATOM 2050 C C . GLN A 1 265 ? 5.840 11.550 -27.553 1.00 94.44 265 GLN A C 1
ATOM 2052 O O . GLN A 1 265 ? 4.989 12.428 -27.687 1.00 94.44 265 GLN A O 1
ATOM 2057 N N . LEU A 1 266 ? 6.918 11.725 -26.784 1.00 94.75 266 LEU A N 1
ATOM 2058 C CA . LEU A 1 266 ? 7.154 12.952 -26.012 1.00 94.75 266 LEU A CA 1
ATOM 2059 C C . LEU A 1 266 ? 7.239 14.187 -26.909 1.00 94.75 266 LEU A C 1
ATOM 2061 O O . LEU A 1 266 ? 6.711 15.242 -26.568 1.00 94.75 266 LEU A O 1
ATOM 2065 N N . GLN A 1 267 ? 7.859 14.061 -28.083 1.00 96.69 267 GLN A N 1
ATOM 2066 C CA . GLN A 1 267 ? 7.913 15.133 -29.072 1.00 96.69 267 GLN A CA 1
ATOM 2067 C C . GLN A 1 267 ? 6.497 15.557 -29.502 1.00 96.69 267 GLN A C 1
ATOM 2069 O O . GLN A 1 267 ? 6.216 16.754 -29.600 1.00 96.69 267 GLN A O 1
ATOM 2074 N N . ASN A 1 268 ? 5.592 14.597 -29.721 1.00 94.19 268 ASN A N 1
ATOM 2075 C CA . ASN A 1 268 ? 4.191 14.874 -30.037 1.00 94.19 268 ASN A CA 1
ATOM 2076 C C . ASN A 1 268 ? 3.440 15.502 -28.852 1.00 94.19 268 ASN A C 1
ATOM 2078 O O . ASN A 1 268 ? 2.697 16.459 -29.063 1.00 94.19 268 ASN A O 1
ATOM 2082 N N . GLU A 1 269 ? 3.661 15.019 -27.627 1.00 92.56 269 GLU A N 1
ATOM 2083 C CA . GLU A 1 269 ? 3.013 15.537 -26.412 1.00 92.56 269 GLU A CA 1
ATOM 2084 C C . GLU A 1 269 ? 3.470 16.960 -26.047 1.00 92.56 269 GLU A C 1
ATOM 2086 O O . GLU A 1 269 ? 2.665 17.774 -25.588 1.00 92.56 269 GLU A O 1
ATOM 2091 N N . ILE A 1 270 ? 4.736 17.308 -26.301 1.00 92.19 270 ILE A N 1
ATOM 2092 C CA . ILE A 1 270 ? 5.222 18.693 -26.202 1.00 92.19 270 ILE A CA 1
ATOM 2093 C C . ILE A 1 270 ? 4.506 19.569 -27.238 1.00 92.19 270 ILE A C 1
ATOM 2095 O O . ILE A 1 270 ? 3.985 20.632 -26.901 1.00 92.19 270 ILE A O 1
ATOM 2099 N N . ASN A 1 271 ? 4.430 19.114 -28.494 1.00 90.50 271 ASN A N 1
ATOM 2100 C CA . ASN A 1 271 ? 3.809 19.873 -29.584 1.00 90.50 271 ASN A CA 1
ATOM 2101 C C . ASN A 1 271 ? 2.304 20.105 -29.380 1.00 90.50 271 ASN A C 1
ATOM 2103 O O . ASN A 1 271 ? 1.776 21.127 -29.820 1.00 90.50 271 ASN A O 1
ATOM 2107 N N . SER A 1 272 ? 1.605 19.168 -28.738 1.00 88.38 272 SER A N 1
ATOM 2108 C CA . SER A 1 272 ? 0.182 19.296 -28.413 1.00 88.38 272 SER A CA 1
ATOM 2109 C C . SER A 1 272 ? -0.078 20.069 -27.116 1.00 88.38 272 SER A C 1
ATOM 2111 O O . SER A 1 272 ? -1.237 20.323 -26.793 1.00 88.38 272 SER A O 1
ATOM 2113 N N . GLY A 1 273 ? 0.971 20.434 -26.371 1.00 86.44 273 GLY A N 1
ATOM 2114 C CA . GLY A 1 273 ? 0.868 21.116 -25.081 1.00 86.44 273 GLY A CA 1
ATOM 2115 C C . GLY A 1 273 ? 0.488 20.209 -23.908 1.00 86.44 273 GLY A C 1
ATOM 2116 O O . GLY A 1 273 ? 0.195 20.729 -22.833 1.00 86.44 273 GLY A O 1
ATOM 2117 N N . TYR A 1 274 ? 0.504 18.880 -24.084 1.00 84.81 274 TYR A N 1
ATOM 2118 C CA . TYR A 1 274 ? 0.308 17.936 -22.978 1.00 84.81 274 TYR A CA 1
ATOM 2119 C C . TYR A 1 274 ? 1.498 17.948 -22.022 1.00 84.81 274 TYR A C 1
ATOM 2121 O O . TYR A 1 274 ? 1.303 17.791 -20.832 1.00 84.81 274 TYR A O 1
ATOM 2129 N N . VAL A 1 275 ? 2.718 18.215 -22.485 1.00 84.50 275 VAL A N 1
ATOM 2130 C CA . VAL A 1 275 ? 3.878 18.408 -21.601 1.00 84.50 275 VAL A CA 1
ATOM 2131 C C . VAL A 1 275 ? 4.153 19.912 -21.476 1.00 84.50 275 VAL A C 1
ATOM 2133 O O . VAL A 1 275 ? 4.842 20.471 -22.328 1.00 84.50 275 VAL A O 1
ATOM 2136 N N . PRO A 1 276 ? 3.606 20.609 -20.455 1.00 83.88 276 PRO A N 1
ATOM 2137 C CA . PRO A 1 276 ? 3.681 22.068 -20.381 1.00 83.88 276 PRO A CA 1
ATOM 2138 C C . PRO A 1 276 ? 5.021 22.596 -19.852 1.00 83.88 276 PRO A C 1
ATOM 2140 O O . PRO A 1 276 ? 5.301 23.783 -20.008 1.00 83.88 276 PRO A O 1
ATOM 2143 N N . HIS A 1 277 ? 5.837 21.766 -19.190 1.00 85.19 277 HIS A N 1
ATOM 2144 C CA . HIS A 1 277 ? 7.133 22.180 -18.642 1.00 85.19 277 HIS A CA 1
ATOM 2145 C C . HIS A 1 277 ? 8.102 21.012 -18.407 1.00 85.19 277 HIS A C 1
ATOM 2147 O O . HIS A 1 277 ? 7.719 19.843 -18.361 1.00 85.19 277 HIS A O 1
ATOM 2153 N N . ALA A 1 278 ? 9.373 21.356 -18.174 1.00 86.69 278 ALA A N 1
ATOM 2154 C CA . ALA A 1 278 ? 10.487 20.423 -18.007 1.00 86.69 278 ALA A CA 1
ATOM 2155 C C . ALA A 1 278 ? 10.243 19.329 -16.952 1.00 86.69 278 ALA A C 1
ATOM 2157 O O . ALA A 1 278 ? 10.461 18.157 -17.228 1.00 86.69 278 ALA A O 1
ATOM 2158 N N . SER A 1 279 ? 9.756 19.656 -15.750 1.00 84.56 279 SER A N 1
ATOM 2159 C CA . SER A 1 279 ? 9.510 18.613 -14.736 1.00 84.56 279 SER A CA 1
ATOM 2160 C C . SER A 1 279 ? 8.402 17.626 -15.129 1.00 84.56 279 SER A C 1
ATOM 2162 O O . SER A 1 279 ? 8.474 16.467 -14.721 1.00 84.56 279 SER A O 1
ATOM 2164 N N . VAL A 1 280 ? 7.427 18.034 -15.958 1.00 88.56 280 VAL A N 1
ATOM 2165 C CA . VAL A 1 280 ? 6.473 17.088 -16.561 1.00 88.56 280 VAL A CA 1
ATOM 2166 C C . VAL A 1 280 ? 7.172 16.227 -17.606 1.00 88.56 280 VAL A C 1
ATOM 2168 O O . VAL A 1 280 ? 6.937 15.028 -17.616 1.00 88.56 280 VAL A O 1
ATOM 2171 N N . LEU A 1 281 ? 8.071 16.792 -18.424 1.00 92.50 281 LEU A N 1
ATOM 2172 C CA . LEU A 1 281 ? 8.821 16.042 -19.440 1.00 92.50 281 LEU A CA 1
ATOM 2173 C C . LEU A 1 281 ? 9.565 14.844 -18.837 1.00 92.50 281 LEU A C 1
ATOM 2175 O O . LEU A 1 281 ? 9.406 13.730 -19.325 1.00 92.50 281 LEU A O 1
ATOM 2179 N N . TYR A 1 282 ? 10.330 15.038 -17.758 1.00 92.69 282 TYR A N 1
ATOM 2180 C CA . TYR A 1 282 ? 11.058 13.927 -17.129 1.00 92.69 282 TYR A CA 1
ATOM 2181 C C . TYR A 1 282 ? 10.111 12.866 -16.550 1.00 92.69 282 TYR A C 1
ATOM 2183 O O . TYR A 1 282 ? 10.357 11.674 -16.704 1.00 92.69 282 TYR A O 1
ATOM 2191 N N . ARG A 1 283 ? 9.000 13.271 -15.921 1.00 90.19 283 ARG A N 1
ATOM 2192 C CA . ARG A 1 283 ? 8.008 12.328 -15.368 1.00 90.19 283 ARG A CA 1
ATOM 2193 C C . ARG A 1 283 ? 7.240 11.579 -16.460 1.00 90.19 283 ARG A C 1
ATOM 2195 O O . ARG A 1 283 ? 6.982 10.385 -16.314 1.00 90.19 283 ARG A O 1
ATOM 2202 N N . ALA A 1 284 ? 6.918 12.253 -17.561 1.00 91.56 284 ALA A N 1
ATOM 2203 C CA . ALA A 1 284 ? 6.335 11.644 -18.750 1.00 91.56 284 ALA A CA 1
ATOM 2204 C C . ALA A 1 284 ? 7.314 10.639 -19.371 1.00 91.56 284 ALA A C 1
ATOM 2206 O O . ALA A 1 284 ? 6.929 9.506 -19.637 1.00 91.56 284 ALA A O 1
ATOM 2207 N N . ALA A 1 285 ? 8.600 10.994 -19.480 1.00 94.31 285 ALA A N 1
ATOM 2208 C CA . ALA A 1 285 ? 9.645 10.087 -19.947 1.00 94.31 285 ALA A CA 1
ATOM 2209 C C . ALA A 1 285 ? 9.774 8.837 -19.065 1.00 94.31 285 ALA A C 1
ATOM 2211 O O . ALA A 1 285 ? 9.843 7.735 -19.598 1.00 94.31 285 ALA A O 1
ATOM 2212 N N . VAL A 1 286 ? 9.745 8.976 -17.732 1.00 93.44 286 VAL A N 1
ATOM 2213 C CA . VAL A 1 286 ? 9.698 7.820 -16.814 1.00 93.44 286 VAL A CA 1
ATOM 2214 C C . VAL A 1 286 ? 8.489 6.940 -17.115 1.00 93.44 286 VAL A C 1
ATOM 2216 O O . VAL A 1 286 ? 8.638 5.729 -17.253 1.00 93.44 286 VAL A O 1
ATOM 2219 N N . SER A 1 287 ? 7.302 7.542 -17.211 1.00 90.12 287 SER A N 1
ATOM 2220 C CA . SER A 1 287 ? 6.036 6.814 -17.354 1.00 90.12 287 SER A CA 1
ATOM 2221 C C . SER A 1 287 ? 5.965 6.050 -18.680 1.00 90.12 287 SER A C 1
ATOM 2223 O O . SER A 1 287 ? 5.602 4.875 -18.694 1.00 90.12 287 SER A O 1
ATOM 2225 N N . LEU A 1 288 ? 6.361 6.688 -19.785 1.00 91.62 288 LEU A N 1
ATOM 2226 C CA . LEU A 1 288 ? 6.373 6.078 -21.116 1.00 91.62 288 LEU A CA 1
ATOM 2227 C C . LEU A 1 288 ? 7.458 5.007 -21.251 1.00 91.62 288 LEU A C 1
ATOM 2229 O O . LEU A 1 288 ? 7.162 3.912 -21.721 1.00 91.62 288 LEU A O 1
ATOM 2233 N N . SER A 1 289 ? 8.679 5.267 -20.770 1.00 94.00 289 SER A N 1
ATOM 2234 C CA . SER A 1 289 ? 9.735 4.248 -20.759 1.00 94.00 289 SER A CA 1
ATOM 2235 C C . SER A 1 289 ? 9.340 3.044 -19.909 1.00 94.00 289 SER A C 1
ATOM 2237 O O . SER A 1 289 ? 9.529 1.916 -20.344 1.00 94.00 289 SER A O 1
ATOM 2239 N N . ARG A 1 290 ? 8.728 3.257 -18.734 1.00 92.00 290 ARG A N 1
ATOM 2240 C CA . ARG A 1 290 ? 8.254 2.159 -17.879 1.00 92.00 290 ARG A CA 1
ATOM 2241 C C . ARG A 1 290 ? 7.191 1.320 -18.582 1.00 92.00 290 ARG A C 1
ATOM 2243 O O . ARG A 1 290 ? 7.208 0.107 -18.439 1.00 92.00 290 ARG A O 1
ATOM 2250 N N . ARG A 1 291 ? 6.287 1.945 -19.343 1.00 89.56 291 ARG A N 1
ATOM 2251 C CA . ARG A 1 291 ? 5.256 1.238 -20.117 1.00 89.56 291 ARG A CA 1
ATOM 2252 C C . ARG A 1 291 ? 5.863 0.314 -21.168 1.00 89.56 291 ARG A C 1
ATOM 2254 O O . ARG A 1 291 ? 5.450 -0.834 -21.253 1.00 89.56 291 ARG A O 1
ATOM 2261 N N . GLU A 1 292 ? 6.835 0.804 -21.935 1.00 92.62 292 GLU A N 1
ATOM 2262 C CA . GLU A 1 292 ? 7.528 -0.019 -22.933 1.00 92.62 292 GLU A CA 1
ATOM 2263 C C . GLU A 1 292 ? 8.369 -1.124 -22.290 1.00 92.62 292 GLU A C 1
ATOM 2265 O O . GLU A 1 292 ? 8.359 -2.258 -22.755 1.00 92.62 292 GLU A O 1
ATOM 2270 N N . GLU A 1 293 ? 9.087 -0.812 -21.212 1.00 93.94 293 GLU A N 1
ATOM 2271 C CA . GLU A 1 293 ? 9.935 -1.774 -20.502 1.00 93.94 293 GLU A CA 1
ATOM 2272 C C . GLU A 1 293 ? 9.122 -2.859 -19.791 1.00 93.94 293 GLU A C 1
ATOM 2274 O O . GLU A 1 293 ? 9.561 -4.002 -19.717 1.00 93.94 293 GLU A O 1
ATOM 2279 N N . ALA A 1 294 ? 7.916 -2.536 -19.322 1.00 92.38 294 ALA A N 1
ATOM 2280 C CA . ALA A 1 294 ? 7.020 -3.488 -18.676 1.00 92.38 294 ALA A CA 1
ATOM 2281 C C . ALA A 1 294 ? 6.362 -4.480 -19.655 1.00 92.38 294 ALA A C 1
ATOM 2283 O O . ALA A 1 294 ? 5.648 -5.374 -19.215 1.00 92.38 294 ALA A O 1
ATOM 2284 N N . VAL A 1 295 ? 6.601 -4.347 -20.964 1.00 94.81 295 VAL A N 1
ATOM 2285 C CA . VAL A 1 295 ? 6.256 -5.349 -21.990 1.00 94.81 295 VAL A CA 1
ATOM 2286 C C . VAL A 1 295 ? 7.486 -5.805 -22.783 1.00 94.81 295 VAL A C 1
ATOM 2288 O O . VAL A 1 295 ? 7.358 -6.451 -23.820 1.00 94.81 295 VAL A O 1
ATOM 2291 N N . ASP A 1 296 ? 8.692 -5.482 -22.312 1.00 94.94 296 ASP A N 1
ATOM 2292 C CA . ASP A 1 296 ? 9.928 -5.929 -22.941 1.00 94.94 296 ASP A CA 1
ATOM 2293 C C . ASP A 1 296 ? 10.256 -7.361 -22.489 1.00 94.94 296 ASP A C 1
ATOM 2295 O O . ASP A 1 296 ? 10.485 -7.573 -21.293 1.00 94.94 296 ASP A O 1
ATOM 2299 N N . PRO A 1 297 ? 10.305 -8.351 -23.403 1.00 94.94 297 PRO A N 1
ATOM 2300 C CA . PRO A 1 297 ? 10.469 -9.753 -23.034 1.00 94.94 297 PRO A CA 1
ATOM 2301 C C . PRO A 1 297 ? 11.757 -10.018 -22.248 1.00 94.94 297 PRO A C 1
ATOM 2303 O O . PRO A 1 297 ? 11.742 -10.854 -21.348 1.00 94.94 297 PRO A O 1
ATOM 2306 N N . GLU A 1 298 ? 12.859 -9.317 -22.529 1.00 92.50 298 GLU A N 1
ATOM 2307 C CA . GLU A 1 298 ? 14.122 -9.541 -21.815 1.00 92.50 298 GLU A CA 1
ATOM 2308 C C . GLU A 1 298 ? 14.049 -9.037 -20.370 1.00 92.50 298 GLU A C 1
ATOM 2310 O O . GLU A 1 298 ? 14.586 -9.679 -19.463 1.00 92.50 298 GLU A O 1
ATOM 2315 N N . LEU A 1 299 ? 13.354 -7.917 -20.148 1.00 91.00 299 LEU A N 1
ATOM 2316 C CA . LEU A 1 299 ? 13.214 -7.310 -18.826 1.00 91.00 299 LEU A CA 1
ATOM 2317 C C . LEU A 1 299 ? 12.174 -8.021 -17.960 1.00 91.00 299 LEU A C 1
ATOM 2319 O O . LEU A 1 299 ? 12.402 -8.185 -16.762 1.00 91.00 299 LEU A O 1
ATOM 2323 N N . VAL A 1 300 ? 11.054 -8.461 -18.542 1.00 94.31 300 VAL A N 1
ATOM 2324 C CA . VAL A 1 300 ? 9.958 -9.073 -17.768 1.00 94.31 300 VAL A CA 1
ATOM 2325 C C . VAL A 1 300 ? 10.135 -10.569 -17.549 1.00 94.31 300 VAL A C 1
ATOM 2327 O O . VAL A 1 300 ? 9.578 -11.114 -16.598 1.00 94.31 300 VAL A O 1
ATOM 2330 N N . LYS A 1 301 ? 10.920 -11.264 -18.384 1.00 95.19 301 LYS A N 1
ATOM 2331 C CA . LYS A 1 301 ? 11.068 -12.723 -18.300 1.00 95.19 301 LYS A CA 1
ATOM 2332 C C . LYS A 1 301 ? 11.440 -13.241 -16.901 1.00 95.19 301 LYS A C 1
ATOM 2334 O O . LYS A 1 301 ? 10.822 -14.224 -16.501 1.00 95.19 301 LYS A O 1
ATOM 2339 N N . PRO A 1 302 ? 12.381 -12.645 -16.139 1.00 93.19 302 PRO A N 1
ATOM 2340 C CA . PRO A 1 302 ? 12.671 -13.106 -14.780 1.00 93.19 302 PRO A CA 1
ATOM 2341 C C . PRO A 1 302 ? 11.429 -13.112 -13.877 1.00 93.19 302 PRO A C 1
ATOM 2343 O O . PRO A 1 302 ? 11.170 -14.099 -13.196 1.00 93.19 302 PRO A O 1
ATOM 2346 N N . GLN A 1 303 ? 10.607 -12.063 -13.947 1.00 93.62 303 GLN A N 1
ATOM 2347 C CA . GLN A 1 303 ? 9.354 -11.986 -13.197 1.00 93.62 303 GLN A CA 1
ATOM 2348 C C . GLN A 1 303 ? 8.340 -13.035 -13.680 1.00 93.62 303 GLN A C 1
ATOM 2350 O O . GLN A 1 303 ? 7.657 -13.660 -12.872 1.00 93.62 303 GLN A O 1
ATOM 2355 N N . LEU A 1 304 ? 8.259 -13.289 -14.991 1.00 96.00 304 LEU A N 1
ATOM 2356 C CA . LEU A 1 304 ? 7.396 -14.345 -15.530 1.00 96.00 304 LEU A CA 1
ATOM 2357 C C . LEU A 1 304 ? 7.852 -15.748 -15.104 1.00 96.00 304 LEU A C 1
ATOM 2359 O O . LEU A 1 304 ? 7.009 -16.613 -14.854 1.00 96.00 304 LEU A O 1
ATOM 2363 N N . ASP A 1 305 ? 9.166 -15.980 -15.017 1.00 96.38 305 ASP A N 1
ATOM 2364 C CA . ASP A 1 305 ? 9.744 -17.224 -14.497 1.00 96.38 305 ASP A CA 1
ATOM 2365 C C . ASP A 1 305 ? 9.314 -17.418 -13.032 1.00 96.38 305 ASP A C 1
ATOM 2367 O O . ASP A 1 305 ? 8.852 -18.500 -12.655 1.00 96.38 305 ASP A O 1
ATOM 2371 N N . ASP A 1 306 ? 9.370 -16.352 -12.228 1.00 95.50 306 ASP A N 1
ATOM 2372 C CA . ASP A 1 306 ? 8.900 -16.366 -10.843 1.00 95.50 306 ASP A CA 1
ATOM 2373 C C . ASP A 1 306 ? 7.390 -16.635 -10.766 1.00 95.50 306 ASP A C 1
ATOM 2375 O O . ASP A 1 306 ? 6.968 -17.534 -10.032 1.00 95.50 306 ASP A O 1
ATOM 2379 N N . PHE A 1 307 ? 6.574 -15.962 -11.584 1.00 97.12 307 PHE A N 1
ATOM 2380 C CA . PHE A 1 307 ? 5.122 -16.179 -11.661 1.00 97.12 307 PHE A CA 1
ATOM 2381 C C . PHE A 1 307 ? 4.770 -17.620 -12.029 1.00 97.12 307 PHE A C 1
ATOM 2383 O O . PHE A 1 307 ? 3.836 -18.198 -11.466 1.00 97.12 307 PHE A O 1
ATOM 2390 N N . GLN A 1 308 ? 5.514 -18.224 -12.955 1.00 97.88 308 GLN A N 1
ATOM 2391 C CA . GLN A 1 308 ? 5.357 -19.633 -13.296 1.00 97.88 308 GLN A CA 1
ATOM 2392 C C . GLN A 1 308 ? 5.750 -20.533 -12.117 1.00 97.88 308 GLN A C 1
ATOM 2394 O O . GLN A 1 308 ? 5.042 -21.497 -11.815 1.00 97.88 308 GLN A O 1
ATOM 2399 N N . SER A 1 309 ? 6.849 -20.217 -11.427 1.00 97.06 309 SER A N 1
ATOM 2400 C CA . SER A 1 309 ? 7.375 -21.027 -10.322 1.00 97.06 309 SER A CA 1
ATOM 2401 C C . SER A 1 309 ? 6.405 -21.142 -9.137 1.00 97.06 309 SER A C 1
ATOM 2403 O O . SER A 1 309 ? 6.314 -22.210 -8.528 1.00 97.06 309 SER A O 1
ATOM 2405 N N . VAL A 1 310 ? 5.628 -20.086 -8.856 1.00 96.94 310 VAL A N 1
ATOM 2406 C CA . VAL A 1 310 ? 4.590 -20.075 -7.805 1.00 96.94 310 VAL A CA 1
ATOM 2407 C C . VAL A 1 310 ? 3.178 -20.364 -8.328 1.00 96.94 310 VAL A C 1
ATOM 2409 O O . VAL A 1 310 ? 2.202 -20.318 -7.575 1.00 96.94 310 VAL A O 1
ATOM 2412 N N . GLY A 1 311 ? 3.041 -20.690 -9.616 1.00 97.69 311 GLY A N 1
ATOM 2413 C CA . GLY A 1 311 ? 1.772 -21.085 -10.226 1.00 97.69 311 GLY A CA 1
ATOM 2414 C C . GLY A 1 311 ? 0.749 -19.954 -10.367 1.00 97.69 311 GLY A C 1
ATOM 2415 O O . GLY A 1 311 ? -0.454 -20.225 -10.331 1.00 97.69 311 GLY A O 1
ATOM 2416 N N . ILE A 1 312 ? 1.204 -18.703 -10.491 1.00 97.81 312 ILE A N 1
ATOM 2417 C CA . ILE A 1 312 ? 0.378 -17.593 -10.994 1.00 97.81 312 ILE A CA 1
ATOM 2418 C C . ILE A 1 312 ? 0.110 -17.830 -12.481 1.00 97.81 312 ILE A C 1
ATOM 2420 O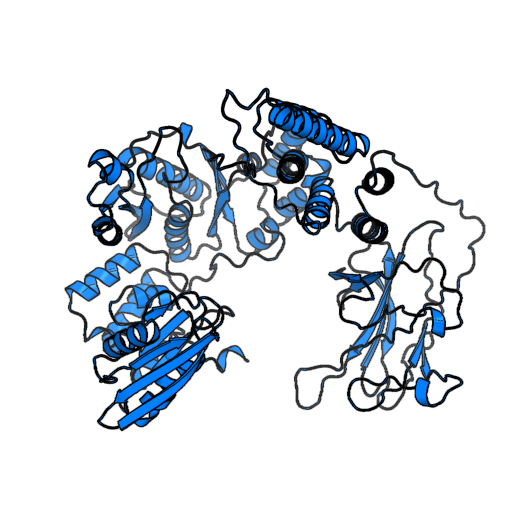 O . ILE A 1 312 ? -1.037 -17.825 -12.917 1.00 97.81 312 ILE A O 1
ATOM 2424 N N . LEU A 1 313 ? 1.168 -18.123 -13.242 1.00 98.31 313 LEU A N 1
ATOM 2425 C CA . LEU A 1 313 ? 1.069 -18.552 -14.632 1.00 98.31 313 LEU A CA 1
ATOM 2426 C C . LEU A 1 313 ? 1.088 -20.076 -14.715 1.00 98.31 313 LEU A C 1
ATOM 2428 O O . LEU A 1 313 ? 1.975 -20.741 -14.174 1.00 98.31 313 LEU A O 1
ATOM 2432 N N . SER A 1 314 ? 0.137 -20.641 -15.457 1.00 97.81 314 SER A N 1
ATOM 2433 C CA . SER A 1 314 ? 0.246 -22.030 -15.897 1.00 97.81 314 SER A CA 1
ATOM 2434 C C . SER A 1 314 ? 1.403 -22.169 -16.896 1.00 97.81 314 SER A C 1
ATOM 2436 O O . SER A 1 314 ? 1.847 -21.192 -17.500 1.00 97.81 314 SER A O 1
ATOM 2438 N N . ALA A 1 315 ? 1.901 -23.390 -17.118 1.00 98.12 315 ALA A N 1
ATOM 2439 C CA . ALA A 1 315 ? 2.958 -23.610 -18.111 1.00 98.12 315 ALA A CA 1
ATOM 2440 C C . ALA A 1 315 ? 2.550 -23.106 -19.509 1.00 98.12 315 ALA A C 1
ATOM 2442 O O . ALA A 1 315 ? 3.362 -22.517 -20.215 1.00 98.12 315 ALA A O 1
ATOM 2443 N N . GLN A 1 316 ? 1.277 -23.292 -19.875 1.00 98.19 316 GLN A N 1
ATOM 2444 C CA . GLN A 1 316 ? 0.739 -22.810 -21.142 1.00 98.19 316 GLN A CA 1
ATOM 2445 C C . GLN A 1 316 ? 0.527 -21.291 -21.153 1.00 98.19 316 GLN A C 1
ATOM 2447 O O . GLN A 1 316 ? 0.836 -20.662 -22.165 1.00 98.19 316 GLN A O 1
ATOM 2452 N N . GLY A 1 317 ? 0.050 -20.707 -20.047 1.00 98.12 317 GLY A N 1
ATOM 2453 C CA . GLY A 1 317 ? -0.066 -19.256 -19.889 1.00 98.12 317 GLY A CA 1
ATOM 2454 C C . GLY A 1 317 ? 1.285 -18.560 -20.047 1.00 98.12 317 GLY A C 1
ATOM 2455 O O . GLY A 1 317 ? 1.402 -17.641 -20.847 1.00 98.12 317 GLY A O 1
ATOM 2456 N N . TYR A 1 318 ? 2.329 -19.080 -19.391 1.00 98.38 318 TYR A N 1
ATOM 2457 C CA . TYR A 1 318 ? 3.705 -18.592 -19.522 1.00 98.38 318 TYR A CA 1
ATOM 2458 C C . TYR A 1 318 ? 4.200 -18.624 -20.975 1.00 98.38 318 TYR A C 1
ATOM 2460 O O . TYR A 1 318 ? 4.666 -17.609 -21.484 1.00 98.38 318 TYR A O 1
ATOM 2468 N N . THR A 1 319 ? 4.076 -19.768 -21.663 1.00 98.19 319 THR A N 1
ATOM 2469 C CA . THR A 1 319 ? 4.527 -19.884 -23.060 1.00 98.19 319 THR A CA 1
ATOM 2470 C C . THR A 1 319 ? 3.771 -18.924 -23.974 1.00 98.19 319 THR A C 1
ATOM 2472 O O . THR A 1 319 ? 4.397 -18.238 -24.772 1.00 98.19 319 THR A O 1
ATOM 2475 N N . SER A 1 320 ? 2.448 -18.833 -23.826 1.00 98.31 320 SER A N 1
ATOM 2476 C CA . SER A 1 320 ? 1.613 -17.977 -24.681 1.00 98.31 320 SER A CA 1
ATOM 2477 C C . SER A 1 320 ? 1.888 -16.488 -24.440 1.00 98.31 320 SER A C 1
ATOM 2479 O O . SER A 1 320 ? 1.936 -15.712 -25.389 1.00 98.31 320 SER A O 1
ATOM 2481 N N . LEU A 1 321 ? 2.108 -16.093 -23.181 1.00 97.81 321 LEU A N 1
ATOM 2482 C CA . LEU A 1 321 ? 2.473 -14.725 -22.816 1.00 97.81 321 LEU A CA 1
ATOM 2483 C C . LEU A 1 321 ? 3.836 -14.341 -23.403 1.00 97.81 321 LEU A C 1
ATOM 2485 O O . LEU A 1 321 ? 3.968 -13.272 -23.992 1.00 97.81 321 LEU A O 1
ATOM 2489 N N . LEU A 1 322 ? 4.837 -15.218 -23.290 1.00 97.56 322 LEU A N 1
ATOM 2490 C CA . LEU A 1 322 ? 6.163 -14.962 -23.848 1.00 97.56 322 LEU A CA 1
ATOM 2491 C C . LEU A 1 322 ? 6.125 -14.849 -25.381 1.00 97.56 322 LEU A C 1
ATOM 2493 O O . LEU A 1 322 ? 6.714 -13.923 -25.929 1.00 97.56 322 LEU A O 1
ATOM 2497 N N . GLU A 1 323 ? 5.378 -15.723 -26.064 1.00 98.00 323 GLU A N 1
ATOM 2498 C CA . GLU A 1 323 ? 5.170 -15.635 -27.518 1.00 98.00 323 GLU A CA 1
ATOM 2499 C C . GLU A 1 323 ? 4.511 -14.301 -27.921 1.00 98.00 323 GLU A C 1
ATOM 2501 O O . GLU A 1 323 ? 4.949 -13.666 -28.881 1.00 98.00 323 GLU A O 1
ATOM 2506 N N . ALA A 1 324 ? 3.506 -13.837 -27.169 1.00 98.00 324 ALA A N 1
ATOM 2507 C CA . ALA A 1 324 ? 2.840 -12.557 -27.418 1.00 98.00 324 ALA A CA 1
ATOM 2508 C C . ALA A 1 324 ? 3.758 -11.343 -27.174 1.00 98.00 324 ALA A C 1
ATOM 2510 O O . ALA A 1 324 ? 3.704 -10.366 -27.926 1.00 98.00 324 ALA A O 1
ATOM 2511 N N . LEU A 1 325 ? 4.625 -11.401 -26.156 1.00 96.50 325 LEU A N 1
ATOM 2512 C CA . LEU A 1 325 ? 5.644 -10.378 -25.888 1.00 96.50 325 LEU A CA 1
ATOM 2513 C C . LEU A 1 325 ? 6.688 -10.318 -27.009 1.00 96.50 325 LEU A C 1
ATOM 2515 O O . LEU A 1 325 ? 6.964 -9.244 -27.541 1.00 96.50 325 LEU A O 1
ATOM 2519 N N . GLU A 1 326 ? 7.222 -11.468 -27.425 1.00 96.31 326 GLU A N 1
ATOM 2520 C CA . GLU A 1 326 ? 8.182 -11.566 -28.533 1.00 96.31 326 GLU A CA 1
ATOM 2521 C C . GLU A 1 326 ? 7.580 -11.084 -29.863 1.00 96.31 326 GLU A C 1
ATOM 2523 O O . GLU A 1 326 ? 8.274 -10.485 -30.688 1.00 96.31 326 GLU A O 1
ATOM 2528 N N . ALA A 1 327 ? 6.275 -11.292 -30.059 1.00 97.00 327 ALA A N 1
ATOM 2529 C CA . ALA A 1 327 ? 5.527 -10.791 -31.207 1.00 97.00 327 ALA A CA 1
ATOM 2530 C C . ALA A 1 327 ? 5.119 -9.306 -31.091 1.00 97.00 327 ALA A C 1
ATOM 2532 O O . ALA A 1 327 ? 4.574 -8.755 -32.050 1.00 97.00 327 ALA A O 1
ATOM 2533 N N . SER A 1 328 ? 5.400 -8.644 -29.959 1.00 95.06 328 SER A N 1
ATOM 2534 C CA . SER A 1 328 ? 4.977 -7.264 -29.661 1.00 95.06 328 SER A CA 1
ATOM 2535 C C . SER A 1 328 ? 3.456 -7.056 -29.774 1.00 95.06 328 SER A C 1
ATOM 2537 O O . SER A 1 328 ? 2.992 -6.006 -30.218 1.00 95.06 328 SER A O 1
ATOM 2539 N N . GLU A 1 329 ? 2.668 -8.066 -29.394 1.00 96.12 329 GLU A N 1
ATOM 2540 C CA . GLU A 1 329 ? 1.198 -8.038 -29.463 1.00 96.12 329 GLU A CA 1
ATOM 2541 C C . GLU A 1 329 ? 0.549 -7.387 -28.232 1.00 96.12 329 GLU A C 1
ATOM 2543 O O . GLU A 1 329 ? -0.643 -7.082 -28.257 1.00 96.12 329 GLU A O 1
ATOM 2548 N N . LEU A 1 330 ? 1.318 -7.158 -27.162 1.00 93.88 330 LEU A N 1
ATOM 2549 C CA . LEU A 1 330 ? 0.820 -6.627 -25.893 1.00 93.88 330 LEU A CA 1
ATOM 2550 C C . LEU A 1 330 ? 1.151 -5.136 -25.750 1.00 93.88 330 LEU A C 1
ATOM 2552 O O . LEU A 1 330 ? 2.311 -4.786 -25.537 1.00 93.88 330 LEU A O 1
ATOM 2556 N N . PRO A 1 331 ? 0.153 -4.239 -25.836 1.00 88.00 331 PRO A N 1
ATOM 2557 C CA . PRO A 1 331 ? 0.384 -2.800 -25.721 1.00 88.00 331 PRO A CA 1
ATOM 2558 C C . PRO A 1 331 ? 0.551 -2.316 -24.270 1.00 88.00 331 PRO A C 1
ATOM 2560 O O . PRO A 1 331 ? 0.997 -1.189 -24.056 1.00 88.00 331 PRO A O 1
ATOM 2563 N N . ASN A 1 332 ? 0.141 -3.114 -23.277 1.00 88.44 332 ASN A N 1
ATOM 2564 C CA . ASN A 1 332 ? 0.102 -2.731 -21.863 1.00 88.44 332 ASN A CA 1
ATOM 2565 C C . ASN A 1 332 ? 0.272 -3.973 -20.961 1.00 88.44 332 ASN A C 1
ATOM 2567 O O . ASN A 1 332 ? -0.326 -5.008 -21.261 1.00 88.44 332 ASN A O 1
ATOM 2571 N N . PRO A 1 333 ? 1.012 -3.883 -19.839 1.00 90.81 333 PRO A N 1
ATOM 2572 C CA . PRO A 1 333 ? 1.160 -4.984 -18.881 1.00 90.81 333 PRO A CA 1
ATOM 2573 C C . PRO A 1 333 ? -0.148 -5.535 -18.295 1.00 90.81 333 PRO A C 1
ATOM 2575 O O . PRO A 1 333 ? -0.195 -6.702 -17.920 1.00 90.81 333 PRO A O 1
ATOM 2578 N N . ILE A 1 334 ? -1.233 -4.750 -18.230 1.00 92.75 334 ILE A N 1
ATOM 2579 C CA . ILE A 1 334 ? -2.539 -5.255 -17.759 1.00 92.75 334 ILE A CA 1
ATOM 2580 C C . ILE A 1 334 ? -3.044 -6.436 -18.603 1.00 92.75 334 ILE A C 1
ATOM 2582 O O . ILE A 1 334 ? -3.727 -7.326 -18.099 1.00 92.75 334 ILE A O 1
ATOM 2586 N N . GLU A 1 335 ? -2.643 -6.502 -19.874 1.00 94.94 335 GLU A N 1
ATOM 2587 C CA . GLU A 1 335 ? -2.997 -7.587 -20.786 1.00 94.94 335 GLU A CA 1
ATOM 2588 C C . GLU A 1 335 ? -2.374 -8.931 -20.375 1.00 94.94 335 GLU A C 1
ATOM 2590 O O . GLU A 1 335 ? -2.851 -9.981 -20.806 1.00 94.94 335 GLU A O 1
ATOM 2595 N N . PHE A 1 336 ? -1.369 -8.936 -19.486 1.00 96.44 336 PHE A N 1
ATOM 2596 C CA . PHE A 1 336 ? -0.775 -10.165 -18.943 1.00 96.44 336 PHE A CA 1
ATOM 2597 C C . PHE A 1 336 ? -1.824 -11.002 -18.213 1.00 96.44 336 PHE A C 1
ATOM 2599 O O . PHE A 1 336 ? -1.781 -12.232 -18.250 1.00 96.44 336 PHE A O 1
ATOM 2606 N N . LEU A 1 337 ? -2.818 -10.342 -17.610 1.00 97.06 337 LEU A N 1
ATOM 2607 C CA . LEU A 1 337 ? -3.918 -10.996 -16.910 1.00 97.06 337 LEU A CA 1
ATOM 2608 C C . LEU A 1 337 ? -4.732 -11.918 -17.825 1.00 97.06 337 LEU A C 1
ATOM 2610 O O . LEU A 1 337 ? -5.277 -12.908 -17.351 1.00 97.06 337 LEU A O 1
ATOM 2614 N N . ARG A 1 338 ? -4.763 -11.676 -19.142 1.00 97.31 338 ARG A N 1
ATOM 2615 C CA . ARG A 1 338 ? -5.453 -12.558 -20.103 1.00 97.31 338 ARG A CA 1
ATOM 2616 C C . ARG A 1 338 ? -4.795 -13.935 -20.242 1.00 97.31 338 ARG A C 1
ATOM 2618 O O . ARG A 1 338 ? -5.413 -14.852 -20.778 1.00 97.31 338 ARG A O 1
ATOM 2625 N N . TYR A 1 339 ? -3.563 -14.080 -19.759 1.00 98.12 339 TYR A N 1
ATOM 2626 C CA . TYR A 1 339 ? -2.783 -15.318 -19.775 1.00 98.12 339 TYR A CA 1
ATOM 2627 C C . TYR A 1 339 ? -2.749 -16.019 -18.408 1.00 98.12 339 TYR A C 1
ATOM 2629 O O . TYR A 1 339 ? -2.093 -17.053 -18.260 1.00 98.12 339 TYR A O 1
ATOM 2637 N N . ILE A 1 340 ? -3.445 -15.467 -17.410 1.00 97.81 340 ILE A N 1
ATOM 2638 C CA . ILE A 1 340 ? -3.530 -15.996 -16.051 1.00 97.81 340 ILE A CA 1
ATOM 2639 C C . ILE A 1 340 ? -4.927 -16.586 -15.844 1.00 97.81 340 ILE A C 1
ATOM 2641 O O . ILE A 1 340 ? -5.926 -15.876 -15.896 1.00 97.81 340 ILE A O 1
ATOM 2645 N N . ASP A 1 341 ? -4.999 -17.885 -15.539 1.00 96.38 341 ASP A N 1
ATOM 2646 C CA . ASP A 1 341 ? -6.265 -18.636 -15.442 1.00 96.38 341 ASP A CA 1
ATOM 2647 C C . ASP A 1 341 ? -7.255 -18.068 -14.399 1.00 96.38 341 ASP A C 1
ATOM 2649 O O . ASP A 1 341 ? -8.452 -18.337 -14.461 1.00 96.38 341 ASP A O 1
ATOM 2653 N N . ARG A 1 342 ? -6.755 -17.310 -13.414 1.00 97.62 342 ARG A N 1
ATOM 2654 C CA . ARG A 1 342 ? -7.520 -16.734 -12.291 1.00 97.62 342 ARG A CA 1
ATOM 2655 C C . ARG A 1 342 ? -7.555 -15.208 -12.317 1.00 97.62 342 ARG A C 1
ATOM 2657 O O . ARG A 1 342 ? -7.576 -14.574 -11.260 1.00 97.62 342 ARG A O 1
ATOM 2664 N N . ALA A 1 343 ? -7.492 -14.624 -13.504 1.00 98.31 343 ALA A N 1
ATOM 2665 C CA . ALA A 1 343 ? -7.571 -13.189 -13.680 1.00 98.31 343 ALA A CA 1
ATOM 2666 C C . ALA A 1 343 ? -8.571 -12.809 -14.771 1.00 98.31 343 ALA A C 1
ATOM 2668 O O . ALA A 1 343 ? -8.951 -13.617 -15.618 1.00 98.31 343 ALA A O 1
ATOM 2669 N N . GLN A 1 344 ? -9.005 -11.554 -14.738 1.00 97.69 344 GLN A N 1
ATOM 2670 C CA . GLN A 1 344 ? -9.856 -10.971 -15.761 1.00 97.69 344 GLN A CA 1
ATOM 2671 C C . GLN A 1 344 ? -9.519 -9.496 -15.950 1.00 97.69 344 GLN A C 1
ATOM 2673 O O . GLN A 1 344 ? -9.336 -8.775 -14.975 1.00 97.69 344 GLN A O 1
ATOM 2678 N N . VAL A 1 345 ? -9.487 -9.052 -17.206 1.00 96.81 345 VAL A N 1
ATOM 2679 C CA . VAL A 1 345 ? -9.489 -7.630 -17.567 1.00 96.81 345 VAL A CA 1
ATOM 2680 C C . VAL A 1 345 ? -10.932 -7.204 -17.828 1.00 96.81 345 VAL A C 1
ATOM 2682 O O . VAL A 1 345 ? -11.673 -7.914 -18.511 1.00 96.81 345 VAL A O 1
ATOM 2685 N N . LEU A 1 346 ? -11.329 -6.071 -17.260 1.00 95.56 346 LEU A N 1
ATOM 2686 C CA . LEU A 1 346 ? -12.643 -5.457 -17.399 1.00 95.56 346 LEU A CA 1
ATOM 2687 C C . LEU A 1 346 ? -12.462 -4.114 -18.113 1.00 95.56 346 LEU A C 1
ATOM 2689 O O . LEU A 1 346 ? -11.838 -3.220 -17.547 1.00 95.56 346 LEU A O 1
ATOM 2693 N N . ASP A 1 347 ? -13.002 -3.972 -19.326 1.00 93.69 347 ASP A N 1
ATOM 2694 C CA . ASP A 1 347 ? -13.104 -2.679 -20.017 1.00 93.69 347 ASP A CA 1
ATOM 2695 C C . ASP A 1 347 ? -14.485 -2.075 -19.751 1.00 93.69 347 ASP A C 1
ATOM 2697 O O . ASP A 1 347 ? -15.511 -2.585 -20.195 1.00 93.69 347 ASP A O 1
ATOM 2701 N N . LEU A 1 348 ? -14.525 -0.971 -19.015 1.00 91.25 348 LEU A N 1
ATOM 2702 C CA . LEU A 1 348 ? -15.736 -0.240 -18.661 1.00 91.25 348 LEU A CA 1
ATOM 2703 C C . LEU A 1 348 ? -16.475 0.306 -19.892 1.00 91.25 348 LEU A C 1
ATOM 2705 O O . LEU A 1 348 ? -17.677 0.552 -19.799 1.00 91.25 348 LEU A O 1
ATOM 2709 N N . ASN A 1 349 ? -15.814 0.439 -21.050 1.00 90.75 349 ASN A N 1
ATOM 2710 C CA . ASN A 1 349 ? -16.490 0.790 -22.304 1.00 90.75 349 ASN A CA 1
ATOM 2711 C C . ASN A 1 349 ? -17.432 -0.315 -22.813 1.00 90.75 349 ASN A C 1
ATOM 2713 O O . ASN A 1 349 ? -18.339 -0.021 -23.594 1.00 90.75 349 ASN A O 1
ATOM 2717 N N . ASP A 1 350 ? -17.240 -1.565 -22.381 1.00 94.06 350 ASP A N 1
ATOM 2718 C CA . ASP A 1 350 ? -18.089 -2.695 -22.774 1.00 94.06 350 ASP A CA 1
ATOM 2719 C C . ASP A 1 350 ? -19.429 -2.722 -22.019 1.00 94.06 350 ASP A C 1
ATOM 2721 O O . ASP A 1 350 ? -20.325 -3.509 -22.349 1.00 94.06 350 ASP A O 1
ATOM 2725 N N . TYR A 1 351 ? -19.597 -1.861 -21.013 1.00 92.19 351 TYR A N 1
ATOM 2726 C CA . TYR A 1 351 ? -20.765 -1.841 -20.142 1.00 92.19 351 TYR A CA 1
ATOM 2727 C C . TYR A 1 351 ? -21.680 -0.636 -20.406 1.00 92.19 351 TYR A C 1
ATOM 2729 O O . TYR A 1 351 ? -21.301 0.386 -20.973 1.00 92.19 351 TYR A O 1
ATOM 2737 N N . SER A 1 352 ? -22.943 -0.770 -19.992 1.00 91.81 352 SER A N 1
ATOM 2738 C CA . SER A 1 352 ? -23.917 0.329 -20.007 1.00 91.81 352 SER A CA 1
ATOM 2739 C C . SER A 1 352 ? -23.477 1.459 -19.067 1.00 91.81 352 SER A C 1
ATOM 2741 O O . SER A 1 352 ? -22.858 1.191 -18.049 1.00 91.81 352 SER A O 1
ATOM 2743 N N . LEU A 1 353 ? -23.859 2.710 -19.337 1.00 88.56 353 LEU A N 1
ATOM 2744 C CA . LEU A 1 353 ? -23.665 3.815 -18.380 1.00 88.56 353 LEU A CA 1
ATOM 2745 C C . LEU A 1 353 ? -24.728 3.833 -17.262 1.00 88.56 353 LEU A C 1
ATOM 2747 O O . LEU A 1 353 ? -24.644 4.636 -16.337 1.00 88.56 353 LEU A O 1
ATOM 2751 N N . ASP A 1 354 ? -25.748 2.973 -17.347 1.00 92.31 354 ASP A N 1
ATOM 2752 C CA . ASP A 1 354 ? -26.775 2.827 -16.313 1.00 92.31 354 ASP A CA 1
ATOM 2753 C C . ASP A 1 354 ? -26.241 1.971 -15.144 1.00 92.31 354 ASP A C 1
ATOM 2755 O O . ASP A 1 354 ? -26.011 0.771 -15.351 1.00 92.31 354 ASP A O 1
ATOM 2759 N N . PRO A 1 355 ? -26.069 2.524 -13.923 1.00 93.31 355 PRO A N 1
ATOM 2760 C CA . PRO A 1 355 ? -25.539 1.781 -12.773 1.00 93.31 355 PRO A CA 1
ATOM 2761 C C . PRO A 1 355 ? -26.360 0.545 -12.427 1.00 93.31 355 PRO A C 1
ATOM 2763 O O . PRO A 1 355 ? -25.791 -0.469 -12.033 1.00 93.31 355 PRO A O 1
ATOM 2766 N N . GLN A 1 356 ? -27.673 0.563 -12.674 1.00 95.62 356 GLN A N 1
ATOM 2767 C CA . GLN A 1 356 ? -28.538 -0.598 -12.451 1.00 95.62 356 GLN A CA 1
ATOM 2768 C C . GLN A 1 356 ? -28.232 -1.766 -13.400 1.00 95.62 356 GLN A C 1
ATOM 2770 O O . GLN A 1 356 ? -28.656 -2.892 -13.152 1.00 95.62 356 GLN A O 1
ATOM 2775 N N . GLN A 1 357 ? -27.497 -1.516 -14.485 1.00 95.31 357 GLN A N 1
ATOM 2776 C CA . GLN A 1 357 ? -27.094 -2.527 -15.457 1.00 95.31 357 GLN A CA 1
ATOM 2777 C C . GLN A 1 357 ? -25.620 -2.903 -15.310 1.00 95.31 357 GLN A C 1
ATOM 2779 O O . GLN A 1 357 ? -25.306 -4.095 -15.292 1.00 95.31 357 GLN A O 1
ATOM 2784 N N . TYR A 1 358 ? -24.708 -1.928 -15.211 1.00 94.19 358 TYR A N 1
ATOM 2785 C CA . TYR A 1 358 ? -23.279 -2.250 -15.235 1.00 94.19 358 TYR A CA 1
ATOM 2786 C C . TYR A 1 358 ? -22.755 -2.834 -13.924 1.00 94.19 358 TYR A C 1
ATOM 2788 O O . TYR A 1 358 ? -21.940 -3.749 -13.993 1.00 94.19 358 TYR A O 1
ATOM 2796 N N . PHE A 1 359 ? -23.232 -2.392 -12.750 1.00 94.88 359 PHE A N 1
ATOM 2797 C CA . PHE A 1 359 ? -22.789 -2.968 -11.471 1.00 94.88 359 PHE A CA 1
ATOM 2798 C C . PHE A 1 359 ? -23.075 -4.477 -11.430 1.00 94.88 359 PHE A C 1
ATOM 2800 O O . PHE A 1 359 ? -22.121 -5.249 -11.316 1.00 94.88 359 PHE A O 1
ATOM 2807 N N . PRO A 1 360 ? -24.330 -4.946 -11.616 1.00 96.62 360 PRO A N 1
ATOM 2808 C CA . PRO A 1 360 ? -24.603 -6.379 -11.667 1.00 96.62 360 PRO A CA 1
ATOM 2809 C C . PRO A 1 360 ? -23.778 -7.119 -12.724 1.00 96.62 360 PRO A C 1
ATOM 2811 O O . PRO A 1 360 ? -23.309 -8.221 -12.457 1.00 96.62 360 PRO A O 1
ATOM 2814 N N . ALA A 1 361 ? -23.561 -6.528 -13.903 1.00 97.06 361 ALA A N 1
ATOM 2815 C CA . ALA A 1 361 ? -22.813 -7.169 -14.983 1.00 97.06 361 ALA A CA 1
ATOM 2816 C C . ALA A 1 361 ? -21.318 -7.346 -14.663 1.00 97.06 361 ALA A C 1
ATOM 2818 O O . ALA A 1 361 ? -20.768 -8.421 -14.912 1.00 97.06 361 ALA A O 1
ATOM 2819 N N . ILE A 1 362 ? -20.665 -6.329 -14.092 1.00 96.50 362 ILE A N 1
ATOM 2820 C CA . ILE A 1 362 ? -19.256 -6.405 -13.679 1.00 96.50 362 ILE A CA 1
ATOM 2821 C C . ILE A 1 362 ? -19.095 -7.453 -12.576 1.00 96.50 362 ILE A C 1
ATOM 2823 O O . ILE A 1 362 ? -18.279 -8.366 -12.703 1.00 96.50 362 ILE A O 1
ATOM 2827 N N . TYR A 1 363 ? -19.921 -7.383 -11.530 1.00 97.94 363 TYR A N 1
ATOM 2828 C CA . TYR A 1 363 ? -19.879 -8.344 -10.429 1.00 97.94 363 TYR A CA 1
ATOM 2829 C C . TYR A 1 363 ? -20.158 -9.775 -10.912 1.00 97.94 363 TYR A C 1
ATOM 2831 O O . TYR A 1 363 ? -19.430 -10.704 -10.567 1.00 97.94 363 TYR A O 1
ATOM 2839 N N . GLN A 1 364 ? -21.150 -9.963 -11.785 1.00 98.19 364 GLN A N 1
ATOM 2840 C CA . GLN A 1 364 ? -21.454 -11.262 -12.381 1.00 98.19 364 GLN A CA 1
ATOM 2841 C C . GLN A 1 364 ? -20.277 -11.828 -13.183 1.00 98.19 364 GLN A C 1
ATOM 2843 O O . GLN A 1 364 ? -20.053 -13.041 -13.156 1.00 98.19 364 GLN A O 1
ATOM 2848 N N . SER A 1 365 ? -19.538 -10.969 -13.887 1.00 97.81 365 SER A N 1
ATOM 2849 C CA . SER A 1 365 ? -18.351 -11.356 -14.647 1.00 97.81 365 SER A CA 1
ATOM 2850 C C . SER A 1 365 ? -17.249 -11.891 -13.730 1.00 97.81 365 SER A C 1
ATOM 2852 O O . SER A 1 365 ? -16.769 -13.009 -13.927 1.00 97.81 365 SER A O 1
ATOM 2854 N N . VAL A 1 366 ? -16.920 -11.150 -12.668 1.00 98.25 366 VAL A N 1
ATOM 2855 C CA . VAL A 1 366 ? -15.914 -11.573 -11.681 1.00 98.25 366 VAL A CA 1
ATOM 2856 C C . VAL A 1 366 ? -16.345 -12.859 -10.971 1.00 98.25 366 VAL A C 1
ATOM 2858 O O . VAL A 1 366 ? -15.553 -13.792 -10.836 1.00 98.25 366 VAL A O 1
ATOM 2861 N N . ALA A 1 367 ? -17.622 -12.970 -10.597 1.00 98.31 367 ALA A N 1
ATOM 2862 C CA . ALA A 1 367 ? -18.177 -14.175 -9.988 1.00 98.31 367 ALA A CA 1
ATOM 2863 C C . ALA A 1 367 ? -18.028 -15.413 -10.892 1.00 98.31 367 ALA A C 1
ATOM 2865 O O . ALA A 1 367 ? -17.682 -16.493 -10.413 1.00 98.31 367 ALA A O 1
ATOM 2866 N N . GLN A 1 368 ? -18.252 -15.265 -12.204 1.00 97.94 368 GLN A N 1
ATOM 2867 C CA . GLN A 1 368 ? -18.065 -16.349 -13.175 1.00 97.94 368 GLN A CA 1
ATOM 2868 C C . GLN A 1 368 ? -16.602 -16.762 -13.301 1.00 97.94 368 GLN A C 1
ATOM 2870 O O . GLN A 1 368 ? -16.329 -17.960 -13.339 1.00 97.94 368 GLN A O 1
ATOM 2875 N N . MET A 1 369 ? -15.676 -15.803 -13.331 1.00 97.88 369 MET A N 1
ATOM 2876 C CA . MET A 1 369 ? -14.239 -16.082 -13.352 1.00 97.88 369 MET A CA 1
ATOM 2877 C C . MET A 1 369 ? -13.809 -16.870 -12.103 1.00 97.88 369 MET A C 1
ATOM 2879 O O . MET A 1 369 ? -13.167 -17.915 -12.224 1.00 97.88 369 MET A O 1
ATOM 2883 N N . LEU A 1 370 ? -14.262 -16.466 -10.911 1.00 98.19 370 LEU A N 1
ATOM 2884 C CA . LEU A 1 370 ? -13.986 -17.189 -9.663 1.00 98.19 370 LEU A CA 1
ATOM 2885 C C . LEU A 1 370 ? -14.624 -18.588 -9.627 1.00 98.19 370 LEU A C 1
ATOM 2887 O O . LEU A 1 370 ? -13.987 -19.546 -9.183 1.00 98.19 370 LEU A O 1
ATOM 2891 N N . TYR A 1 371 ? -15.858 -18.732 -10.115 1.00 97.69 371 TYR A N 1
ATOM 2892 C CA . TYR A 1 371 ? -16.554 -20.021 -10.195 1.00 97.69 371 TYR A CA 1
ATOM 2893 C C . TYR A 1 371 ? -15.867 -20.989 -11.168 1.00 97.69 371 TYR A C 1
ATOM 2895 O O . TYR A 1 371 ? -15.603 -22.141 -10.826 1.00 97.69 371 TYR A O 1
ATOM 2903 N N . GLN A 1 372 ? -15.525 -20.525 -12.374 1.00 96.81 372 GLN A N 1
ATOM 2904 C CA . GLN A 1 372 ? -14.832 -21.331 -13.387 1.00 96.81 372 GLN A CA 1
ATOM 2905 C C . GLN A 1 372 ? -13.425 -21.734 -12.934 1.00 96.81 372 GLN A C 1
ATOM 2907 O O . GLN A 1 372 ? -12.994 -22.854 -13.207 1.00 96.81 372 GLN A O 1
ATOM 2912 N N . GLY A 1 373 ? -12.744 -20.859 -12.186 1.00 96.25 373 GLY A N 1
ATOM 2913 C CA . GLY A 1 373 ? -11.465 -21.152 -11.539 1.00 96.25 373 GLY A CA 1
ATOM 2914 C C . GLY A 1 373 ? -11.558 -22.114 -10.347 1.00 96.25 373 GLY A C 1
ATOM 2915 O O . GLY A 1 373 ? -10.522 -22.483 -9.790 1.00 96.25 373 GLY A O 1
ATOM 2916 N N . GLY A 1 374 ? -12.769 -22.519 -9.940 1.00 96.94 374 GLY A N 1
ATOM 2917 C CA . GLY A 1 374 ? -13.003 -23.388 -8.784 1.00 96.94 374 GLY A CA 1
ATOM 2918 C C . GLY A 1 374 ? -12.659 -22.734 -7.443 1.00 96.94 374 GLY A C 1
ATOM 2919 O O . GLY A 1 374 ? -12.290 -23.434 -6.502 1.00 96.94 374 GLY A O 1
ATOM 2920 N N . LEU A 1 375 ? -12.716 -21.401 -7.371 1.00 97.44 375 LEU A N 1
ATOM 2921 C CA . LEU A 1 375 ? -12.360 -20.614 -6.186 1.00 97.44 375 LEU A CA 1
ATOM 2922 C C . LEU A 1 375 ? -13.563 -20.342 -5.284 1.00 97.44 375 LEU A C 1
ATOM 2924 O O . LEU A 1 375 ? -13.411 -20.300 -4.065 1.00 97.44 375 LEU A O 1
ATOM 2928 N N . ILE A 1 376 ? -14.739 -20.173 -5.890 1.00 97.38 376 ILE A N 1
ATOM 2929 C CA . ILE A 1 376 ? -16.023 -20.089 -5.197 1.00 97.38 376 ILE A CA 1
ATOM 2930 C C . ILE A 1 376 ? -16.829 -21.338 -5.535 1.00 97.38 376 ILE A C 1
ATOM 2932 O O . ILE A 1 376 ? -16.964 -21.716 -6.699 1.00 97.38 376 ILE A O 1
ATOM 2936 N N . ASN A 1 377 ? -17.384 -21.960 -4.503 1.00 95.06 377 ASN A N 1
ATOM 2937 C CA . ASN A 1 377 ? -18.352 -23.041 -4.617 1.00 95.06 377 ASN A CA 1
ATOM 2938 C C . ASN A 1 377 ? -19.773 -22.499 -4.420 1.00 95.06 377 ASN A C 1
ATOM 2940 O O . ASN A 1 377 ? -19.952 -21.476 -3.759 1.00 95.06 377 ASN A O 1
ATOM 2944 N N . GLY A 1 378 ? -20.759 -23.216 -4.959 1.00 95.31 378 GLY A N 1
ATOM 2945 C CA . GLY A 1 378 ? -22.177 -22.933 -4.733 1.00 95.31 378 GLY A CA 1
ATOM 2946 C C . GLY A 1 378 ? -22.932 -22.395 -5.945 1.00 95.31 378 GLY A C 1
ATOM 2947 O O . GLY A 1 378 ? -22.355 -22.121 -7.001 1.00 95.31 378 GLY A O 1
ATOM 2948 N N . GLU A 1 379 ? -24.251 -22.290 -5.801 1.00 97.25 379 GLU A N 1
ATOM 2949 C CA . GLU A 1 379 ? -25.125 -21.630 -6.774 1.00 97.25 379 GLU A CA 1
ATOM 2950 C C . GLU A 1 379 ? -25.070 -20.112 -6.564 1.00 97.25 379 GLU A C 1
ATOM 2952 O O . GLU A 1 379 ? -25.415 -19.620 -5.492 1.00 97.25 379 GLU A O 1
ATOM 2957 N N . ILE A 1 380 ? -24.627 -19.376 -7.588 1.00 98.19 380 ILE A N 1
ATOM 2958 C CA . ILE A 1 380 ? -24.529 -17.911 -7.570 1.00 98.19 380 ILE A CA 1
ATOM 2959 C C . ILE A 1 380 ? -25.832 -17.339 -8.134 1.00 98.19 380 ILE A C 1
ATOM 2961 O O . ILE A 1 380 ? -26.154 -17.556 -9.304 1.00 98.19 380 ILE A O 1
ATOM 2965 N N . GLY A 1 381 ? -26.583 -16.634 -7.292 1.00 98.00 381 GLY A N 1
ATOM 2966 C CA . GLY A 1 381 ? -27.816 -15.946 -7.655 1.00 98.00 381 GLY A CA 1
ATOM 2967 C C . GLY A 1 381 ? -27.586 -14.653 -8.442 1.00 98.00 381 GLY A C 1
ATOM 2968 O O . GLY A 1 381 ? -26.462 -14.284 -8.775 1.00 98.00 381 GLY A O 1
ATOM 2969 N N . GLU A 1 382 ? -28.676 -13.942 -8.728 1.00 97.88 382 GLU A N 1
ATOM 2970 C CA . GLU A 1 382 ? -28.617 -12.653 -9.422 1.00 97.88 382 GLU A CA 1
ATOM 2971 C C . GLU A 1 382 ? -28.094 -11.544 -8.499 1.00 97.88 382 GLU A C 1
ATOM 2973 O O . GLU A 1 382 ? -28.493 -11.433 -7.334 1.00 97.88 382 GLU A O 1
ATOM 2978 N N . PHE A 1 383 ? -27.217 -10.700 -9.043 1.00 98.25 383 PHE A N 1
ATOM 2979 C CA . PHE A 1 383 ? -26.723 -9.510 -8.361 1.00 98.25 383 PHE A CA 1
ATOM 2980 C C . PHE A 1 383 ? -27.776 -8.399 -8.393 1.00 98.25 383 PHE A C 1
ATOM 2982 O O . PHE A 1 383 ? -28.323 -8.083 -9.449 1.00 98.25 383 PHE A O 1
ATOM 2989 N N . ASN A 1 384 ? -28.026 -7.776 -7.242 1.00 98.12 384 ASN A N 1
ATOM 2990 C CA . ASN A 1 384 ? -28.944 -6.646 -7.098 1.00 98.12 384 ASN A CA 1
ATOM 2991 C C . ASN A 1 384 ? -28.190 -5.411 -6.598 1.00 98.12 384 ASN A C 1
ATOM 2993 O O . ASN A 1 384 ? -27.328 -5.541 -5.728 1.00 98.12 384 ASN A O 1
ATOM 2997 N N . LEU A 1 385 ? -28.554 -4.232 -7.110 1.00 97.88 385 LEU A N 1
ATOM 2998 C CA . LEU A 1 385 ? -28.003 -2.942 -6.694 1.00 97.88 385 LEU A CA 1
ATOM 2999 C C . LEU A 1 385 ? -29.074 -2.091 -6.001 1.00 97.88 385 LEU A C 1
ATOM 3001 O O . LEU A 1 385 ? -30.113 -1.781 -6.585 1.00 97.88 385 LEU A O 1
ATOM 3005 N N . GLU A 1 386 ? -28.775 -1.639 -4.789 1.00 97.88 386 GLU A N 1
ATOM 3006 C CA . GLU A 1 386 ? -29.514 -0.590 -4.089 1.00 97.88 386 GLU A CA 1
ATOM 3007 C C . GLU A 1 386 ? -28.635 0.667 -4.013 1.00 97.88 386 GLU A C 1
ATOM 3009 O O . GLU A 1 386 ? -27.500 0.597 -3.556 1.00 97.88 386 GLU A O 1
ATOM 3014 N N . LEU A 1 387 ? -29.144 1.812 -4.479 1.00 95.81 387 LEU A N 1
ATOM 3015 C CA . LEU A 1 387 ? -28.470 3.106 -4.335 1.00 95.81 387 LEU A CA 1
ATOM 3016 C C . LEU A 1 387 ? -29.089 3.856 -3.156 1.00 95.81 387 LEU A C 1
ATOM 3018 O O . LEU A 1 387 ? -30.257 4.248 -3.220 1.00 95.81 387 LEU A O 1
ATOM 3022 N N . ILE A 1 388 ? -28.311 4.056 -2.097 1.00 95.50 388 ILE A N 1
ATOM 3023 C CA . ILE A 1 388 ? -28.721 4.774 -0.887 1.00 95.50 388 ILE A CA 1
ATOM 3024 C C . ILE A 1 388 ? -28.061 6.151 -0.926 1.00 95.50 388 ILE A C 1
ATOM 3026 O O . ILE A 1 388 ? -26.854 6.244 -1.104 1.00 95.50 388 ILE A O 1
ATOM 3030 N N . LEU A 1 389 ? -28.845 7.225 -0.829 1.00 93.19 389 LEU A N 1
ATOM 3031 C CA . LEU A 1 389 ? -28.300 8.585 -0.835 1.00 93.19 389 LEU A CA 1
ATOM 3032 C C . LEU A 1 389 ? -27.480 8.813 0.441 1.00 93.19 389 LEU A C 1
ATOM 3034 O O . LEU A 1 389 ? -27.998 8.595 1.535 1.00 93.19 389 LEU A O 1
ATOM 3038 N N . ASP A 1 390 ? -26.238 9.267 0.290 1.00 88.31 390 ASP A N 1
ATOM 3039 C CA . ASP A 1 390 ? -25.379 9.620 1.418 1.00 88.31 390 ASP A CA 1
ATOM 3040 C C . ASP A 1 390 ? -25.744 11.025 1.936 1.00 88.31 390 ASP A C 1
ATOM 3042 O O . ASP A 1 390 ? -25.506 12.044 1.281 1.00 88.31 390 ASP A O 1
ATOM 3046 N N . GLU A 1 391 ? -26.374 11.078 3.113 1.00 80.81 391 GLU A N 1
ATOM 3047 C CA . GLU A 1 391 ? -26.846 12.322 3.737 1.00 80.81 391 GLU A CA 1
ATOM 3048 C C . GLU A 1 391 ? -25.696 13.194 4.281 1.00 80.81 391 GLU A C 1
ATOM 3050 O O . GLU A 1 391 ? -25.882 14.399 4.477 1.00 80.81 391 GLU A O 1
ATOM 3055 N N . VAL A 1 392 ? -24.494 12.635 4.494 1.00 68.81 392 VAL A N 1
ATOM 3056 C CA . VAL A 1 392 ? -23.353 13.357 5.094 1.00 68.81 392 VAL A CA 1
ATOM 3057 C C . VAL A 1 392 ? -22.910 14.523 4.202 1.00 68.81 392 VAL A C 1
ATOM 3059 O O . VAL A 1 392 ? -22.533 15.591 4.694 1.00 68.81 392 VAL A O 1
ATOM 3062 N N . TYR A 1 393 ? -23.055 14.382 2.883 1.00 62.41 393 TYR A N 1
ATOM 3063 C CA . TYR A 1 393 ? -22.683 15.419 1.921 1.00 62.41 393 TYR A CA 1
ATOM 3064 C C . TYR A 1 393 ? -23.687 16.580 1.815 1.00 62.41 393 TYR A C 1
ATOM 3066 O O . TYR A 1 393 ? -23.326 17.661 1.332 1.00 62.41 393 TYR A O 1
ATOM 3074 N N . GLU A 1 394 ? -24.928 16.428 2.295 1.00 54.09 394 GLU A N 1
ATOM 3075 C CA . GLU A 1 394 ? -25.905 17.529 2.280 1.00 54.09 394 GLU A CA 1
ATOM 3076 C C . GLU A 1 394 ? -25.515 18.659 3.252 1.00 54.09 394 GLU A C 1
ATOM 3078 O O . GLU A 1 394 ? -25.826 19.830 3.008 1.00 54.09 394 GLU A O 1
ATOM 3083 N N . PHE A 1 395 ? -24.770 18.352 4.321 1.00 50.03 395 PHE A N 1
ATOM 3084 C CA . PHE A 1 395 ? -24.447 19.316 5.378 1.00 50.03 395 PHE A CA 1
ATOM 3085 C C . PHE A 1 395 ? -23.508 20.445 4.904 1.00 50.03 395 PHE A C 1
ATOM 3087 O O . PHE A 1 395 ? -23.707 21.618 5.251 1.00 50.03 395 PHE A O 1
ATOM 3094 N N . ASN A 1 396 ? -22.562 20.137 4.009 1.00 53.97 396 ASN A N 1
ATOM 3095 C CA . ASN A 1 396 ? -21.625 21.121 3.451 1.00 53.97 396 ASN A CA 1
ATOM 3096 C C . ASN A 1 396 ? -22.230 22.008 2.343 1.00 53.97 396 ASN A C 1
ATOM 3098 O O . ASN A 1 396 ? -21.650 23.035 1.985 1.00 53.97 396 ASN A O 1
ATOM 3102 N N . GLN A 1 397 ? -23.431 21.697 1.838 1.00 52.44 397 GLN A N 1
ATOM 3103 C CA . GLN A 1 397 ? -24.104 22.533 0.833 1.00 52.44 397 GLN A CA 1
ATOM 3104 C C . GLN A 1 397 ? -24.802 23.765 1.419 1.00 52.44 397 GLN A C 1
ATOM 3106 O O . GLN A 1 397 ? -25.128 24.698 0.681 1.00 52.44 397 GLN A O 1
ATOM 3111 N N . SER A 1 398 ? -24.991 23.835 2.740 1.00 55.84 398 SER A N 1
ATOM 3112 C CA . SER A 1 398 ? -25.586 25.010 3.393 1.00 55.84 398 SER A CA 1
ATOM 3113 C C . SER A 1 398 ? -24.774 26.300 3.151 1.00 55.84 398 SER A C 1
ATOM 3115 O O . SER A 1 398 ? -25.351 27.385 3.027 1.00 55.84 398 SER A O 1
ATOM 3117 N N . GLY A 1 399 ? -23.453 26.180 2.953 1.00 59.91 399 GLY A N 1
ATOM 3118 C CA . GLY A 1 399 ? -22.562 27.267 2.522 1.00 59.91 399 GLY A CA 1
ATOM 3119 C C . GLY A 1 399 ? -22.607 27.592 1.020 1.00 59.91 399 GLY A C 1
ATOM 3120 O O . GLY A 1 399 ? -22.143 28.653 0.603 1.00 59.91 399 GLY A O 1
ATOM 3121 N N . LEU A 1 400 ? -23.211 26.723 0.204 1.00 63.44 400 LEU A N 1
ATOM 3122 C CA . LEU A 1 400 ? -23.250 26.786 -1.262 1.00 63.44 400 LEU A CA 1
ATOM 3123 C C . LEU A 1 400 ? -24.663 27.028 -1.821 1.00 63.44 400 LEU A C 1
ATOM 3125 O O . LEU A 1 400 ? -24.941 26.715 -2.976 1.00 63.44 400 LEU A O 1
ATOM 3129 N N . SER A 1 401 ? -25.545 27.659 -1.040 1.00 60.91 401 SER A N 1
ATOM 3130 C CA . SER A 1 401 ? -26.954 27.967 -1.375 1.00 60.91 401 SER A CA 1
ATOM 3131 C C . SER A 1 401 ? -27.215 28.742 -2.688 1.00 60.91 401 SER A C 1
ATOM 3133 O O . SER A 1 401 ? -28.370 28.985 -3.034 1.00 60.91 401 SER A O 1
ATOM 3135 N N . ASN A 1 402 ? -26.172 29.110 -3.441 1.00 68.56 402 ASN A N 1
ATOM 3136 C CA . ASN A 1 402 ? -26.257 29.761 -4.752 1.00 68.56 402 ASN A CA 1
ATOM 3137 C C . ASN A 1 402 ? -25.921 28.845 -5.945 1.00 68.56 402 ASN A C 1
ATOM 3139 O O . ASN A 1 402 ? -25.969 29.317 -7.084 1.00 68.56 402 ASN A O 1
ATOM 3143 N N . LEU A 1 403 ? -25.554 27.577 -5.734 1.00 72.00 403 LEU A N 1
ATOM 3144 C CA . LEU A 1 403 ? -25.325 26.647 -6.843 1.00 72.00 403 LEU A CA 1
ATOM 3145 C C . LEU A 1 403 ? -26.663 26.232 -7.470 1.00 72.00 403 LEU A C 1
ATOM 3147 O O . LEU A 1 403 ? -27.667 26.046 -6.785 1.00 72.00 403 LEU A O 1
ATOM 3151 N N . SER A 1 404 ? -26.700 26.135 -8.800 1.00 77.94 404 SER A N 1
ATOM 3152 C CA . SER A 1 404 ? -27.902 25.695 -9.516 1.00 77.94 404 SER A CA 1
ATOM 3153 C C . SER A 1 404 ? -28.258 24.255 -9.142 1.00 77.94 404 SER A C 1
ATOM 3155 O O . SER A 1 404 ? -27.356 23.442 -8.964 1.00 77.94 404 SER A O 1
ATOM 3157 N N . GLU A 1 405 ? -29.547 23.917 -9.125 1.00 75.50 405 GLU A N 1
ATOM 3158 C CA . GLU A 1 405 ? -30.056 22.557 -8.873 1.00 75.50 405 GLU A CA 1
ATOM 3159 C C . GLU A 1 405 ? -29.383 21.488 -9.759 1.00 75.50 405 GLU A C 1
ATOM 3161 O O . GLU A 1 405 ? -29.152 20.369 -9.316 1.00 75.50 405 GLU A O 1
ATOM 3166 N N . THR A 1 406 ? -28.981 21.850 -10.983 1.00 73.75 406 THR A N 1
ATOM 3167 C CA . THR A 1 406 ? -28.189 20.993 -11.879 1.00 73.75 406 THR A CA 1
ATOM 3168 C C . THR A 1 406 ? -26.840 20.610 -11.273 1.00 73.75 406 THR A C 1
ATOM 3170 O O . THR A 1 406 ? -26.503 19.435 -11.235 1.00 73.75 406 THR A O 1
ATOM 3173 N N . PHE A 1 407 ? -26.115 21.586 -10.727 1.00 72.75 407 PHE A N 1
ATOM 3174 C CA . PHE A 1 407 ? -24.824 21.357 -10.083 1.00 72.75 407 PHE A CA 1
ATOM 3175 C C . PHE A 1 407 ? -25.007 20.569 -8.782 1.00 72.75 407 PHE A C 1
ATOM 3177 O O . PHE A 1 407 ? -24.267 19.639 -8.526 1.00 72.75 407 PHE A O 1
ATOM 3184 N N . ALA A 1 408 ? -26.047 20.840 -7.990 1.00 71.00 408 ALA A N 1
ATOM 3185 C CA . ALA A 1 408 ? -26.326 20.036 -6.795 1.00 71.00 408 ALA A CA 1
ATOM 3186 C C . ALA A 1 408 ? -26.601 18.550 -7.119 1.00 71.00 408 ALA A C 1
ATOM 3188 O O . ALA A 1 408 ? -26.295 17.677 -6.312 1.00 71.00 408 ALA A O 1
ATOM 3189 N N . ASN A 1 409 ? -27.158 18.251 -8.298 1.00 73.38 409 ASN A N 1
ATOM 3190 C CA . ASN A 1 409 ? -27.409 16.878 -8.741 1.00 73.38 409 ASN A CA 1
ATOM 3191 C C . ASN A 1 409 ? -26.154 16.164 -9.269 1.00 73.38 409 ASN A C 1
ATOM 3193 O O . ASN A 1 409 ? -26.086 14.943 -9.162 1.00 73.38 409 ASN A O 1
ATOM 3197 N N . GLU A 1 410 ? -25.180 16.902 -9.810 1.00 75.25 410 GLU A N 1
ATOM 3198 C CA . GLU A 1 410 ? -23.906 16.364 -10.322 1.00 75.25 410 GLU A CA 1
ATOM 3199 C C . GLU A 1 410 ? -22.962 15.887 -9.207 1.00 75.25 410 GLU A C 1
ATOM 3201 O O . GLU A 1 410 ? -22.069 15.094 -9.468 1.00 75.25 410 GLU A O 1
ATOM 3206 N N . TRP A 1 411 ? -23.176 16.332 -7.965 1.00 78.06 411 TRP A N 1
ATOM 3207 C CA . TRP A 1 411 ? -22.321 16.011 -6.813 1.00 78.06 411 TRP A CA 1
ATOM 3208 C C . TRP A 1 411 ? -23.004 15.106 -5.783 1.00 78.06 411 TRP A C 1
ATOM 3210 O O . TRP A 1 411 ? -22.557 15.018 -4.641 1.00 78.06 411 TRP A O 1
ATOM 3220 N N . ARG A 1 412 ? -24.115 14.458 -6.150 1.00 85.88 412 ARG A N 1
ATOM 3221 C CA . ARG A 1 412 ? -24.768 13.499 -5.253 1.00 85.88 412 ARG A CA 1
ATOM 3222 C C . ARG A 1 412 ? -23.927 12.240 -5.148 1.00 85.88 412 ARG A C 1
ATOM 3224 O O . ARG A 1 412 ? -23.680 11.583 -6.154 1.00 85.88 412 ARG A O 1
ATOM 3231 N N . THR A 1 413 ? -23.571 11.888 -3.926 1.00 90.06 413 THR A N 1
ATOM 3232 C CA . THR A 1 413 ? -22.899 10.637 -3.602 1.00 90.06 413 THR A CA 1
ATOM 3233 C C . THR A 1 413 ? -23.920 9.625 -3.097 1.00 90.06 413 THR A C 1
ATOM 3235 O O . THR A 1 413 ? -24.939 9.975 -2.495 1.00 90.06 413 THR A O 1
ATOM 3238 N N . TYR A 1 414 ? -23.678 8.360 -3.405 1.00 93.12 414 TYR A N 1
ATOM 3239 C CA . TYR A 1 414 ? -24.513 7.251 -2.981 1.00 93.12 414 TYR A CA 1
ATOM 3240 C C . TYR A 1 414 ? -23.640 6.139 -2.419 1.00 93.12 414 TYR A C 1
ATOM 3242 O O . TYR A 1 414 ? -22.561 5.858 -2.941 1.00 93.12 414 TYR A O 1
ATOM 3250 N N . ASP A 1 415 ? -24.190 5.442 -1.438 1.00 94.12 415 ASP A N 1
ATOM 3251 C CA . ASP A 1 415 ? -23.798 4.092 -1.079 1.00 94.12 415 ASP A CA 1
ATOM 3252 C C . ASP A 1 415 ? -24.445 3.115 -2.070 1.00 94.12 415 ASP A C 1
ATOM 3254 O O . ASP A 1 415 ? -25.656 2.862 -2.048 1.00 94.12 415 ASP A O 1
ATOM 3258 N N . ALA A 1 416 ? -23.638 2.578 -2.982 1.00 96.00 416 ALA A N 1
ATOM 3259 C CA . ALA A 1 416 ? -24.025 1.540 -3.926 1.00 96.00 416 ALA A CA 1
ATOM 3260 C C . ALA A 1 416 ? -23.894 0.156 -3.276 1.00 96.00 416 ALA A C 1
ATOM 3262 O O . ALA A 1 416 ? -22.843 -0.490 -3.325 1.00 96.00 416 ALA A O 1
ATOM 3263 N N . VAL A 1 417 ? -24.986 -0.313 -2.671 1.00 97.94 417 VAL A N 1
ATOM 3264 C CA . VAL A 1 417 ? -25.051 -1.612 -1.999 1.00 97.94 417 VAL A CA 1
ATOM 3265 C C . VAL A 1 417 ? -25.338 -2.708 -3.016 1.00 97.94 417 VAL A C 1
ATOM 3267 O O . VAL A 1 417 ? -26.465 -2.870 -3.494 1.00 97.94 417 VAL A O 1
ATOM 3270 N N . VAL A 1 418 ? -24.313 -3.495 -3.323 1.00 98.12 418 VAL A N 1
ATOM 3271 C CA . VAL A 1 418 ? -24.430 -4.685 -4.167 1.00 98.12 418 VAL A CA 1
ATOM 3272 C C . VAL A 1 418 ? -24.714 -5.891 -3.286 1.00 98.12 418 VAL A C 1
ATOM 3274 O O . VAL A 1 418 ? -24.090 -6.068 -2.241 1.00 98.12 418 VAL A O 1
ATOM 3277 N N . SER A 1 419 ? -25.660 -6.733 -3.698 1.00 98.56 419 SER A N 1
ATOM 3278 C CA . SER A 1 419 ? -26.012 -7.958 -2.980 1.00 98.56 419 SER A CA 1
ATOM 3279 C C . SER A 1 419 ? -26.149 -9.160 -3.903 1.00 98.56 419 SER A C 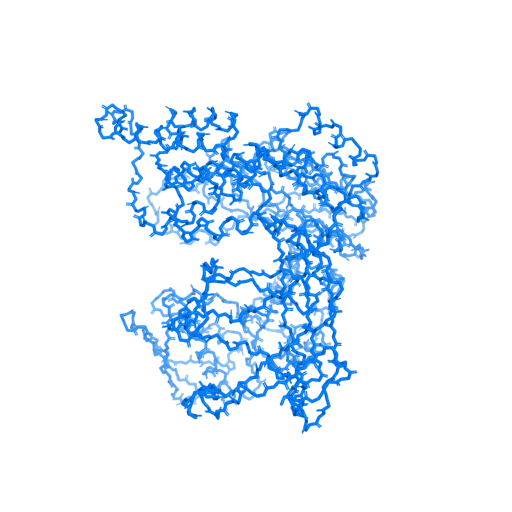1
ATOM 3281 O O . SER A 1 419 ? -26.604 -9.033 -5.039 1.00 98.56 419 SER A O 1
ATOM 3283 N N . VAL A 1 420 ? -25.768 -10.332 -3.399 1.00 98.56 420 VAL A N 1
ATOM 3284 C CA . VAL A 1 420 ? -25.847 -11.610 -4.113 1.00 98.56 420 VAL A CA 1
ATOM 3285 C C . VAL A 1 420 ? -26.150 -12.732 -3.128 1.00 98.56 420 VAL A C 1
ATOM 3287 O O . VAL A 1 420 ? -25.663 -12.729 -1.997 1.00 98.56 420 VAL A O 1
ATOM 3290 N N . GLN A 1 421 ? -26.958 -13.700 -3.550 1.00 98.50 421 GLN A N 1
ATOM 3291 C CA . GLN A 1 421 ? -27.127 -14.950 -2.818 1.00 98.50 421 GLN A CA 1
ATOM 3292 C C . GLN A 1 421 ? -26.147 -15.987 -3.371 1.00 98.50 421 GLN A C 1
ATOM 3294 O O . GLN A 1 421 ? -26.127 -16.214 -4.578 1.00 98.50 421 GLN A O 1
ATOM 3299 N N . ILE A 1 422 ? -25.348 -16.611 -2.509 1.00 98.06 422 ILE A N 1
ATOM 3300 C CA . ILE A 1 422 ? -24.513 -17.762 -2.865 1.00 98.06 422 ILE A CA 1
ATOM 3301 C C . ILE A 1 422 ? -24.905 -18.899 -1.928 1.00 98.06 422 ILE A C 1
ATOM 3303 O O . ILE A 1 422 ? -24.768 -18.780 -0.709 1.00 98.06 422 ILE A O 1
ATOM 3307 N N . ASP A 1 423 ? -25.456 -19.966 -2.504 1.00 96.25 423 ASP A N 1
ATOM 3308 C CA . ASP A 1 423 ? -26.157 -21.025 -1.773 1.00 96.25 423 ASP A CA 1
ATOM 3309 C C . ASP A 1 423 ? -27.275 -20.465 -0.861 1.00 96.25 423 ASP A C 1
ATOM 3311 O O . ASP A 1 423 ? -28.249 -19.870 -1.332 1.00 96.25 423 ASP A O 1
ATOM 3315 N N . ASP A 1 424 ? -27.179 -20.662 0.454 1.00 96.50 424 ASP A N 1
ATOM 3316 C CA . ASP A 1 424 ? -28.153 -20.212 1.451 1.00 96.50 424 ASP A CA 1
ATOM 3317 C C . ASP A 1 424 ? -27.761 -18.898 2.147 1.00 96.50 424 ASP A C 1
ATOM 3319 O O . ASP A 1 424 ? -28.492 -18.428 3.023 1.00 96.50 424 ASP A O 1
ATOM 3323 N N . ARG A 1 425 ? -26.646 -18.276 1.742 1.00 97.81 425 ARG A N 1
ATOM 3324 C CA . ARG A 1 425 ? -26.126 -17.045 2.347 1.00 97.81 425 ARG A CA 1
ATOM 3325 C C . ARG A 1 425 ? -26.251 -15.852 1.405 1.00 97.81 425 ARG A C 1
ATOM 3327 O O . ARG A 1 425 ? -25.932 -15.929 0.221 1.00 97.81 425 ARG A O 1
ATOM 3334 N N . THR A 1 426 ? -26.675 -14.718 1.958 1.00 98.44 426 THR A N 1
ATOM 3335 C CA . THR A 1 426 ? -26.667 -13.426 1.262 1.00 98.44 426 THR A CA 1
ATOM 3336 C C . THR A 1 426 ? -25.410 -12.655 1.630 1.00 98.44 426 THR A C 1
ATOM 3338 O O . THR A 1 426 ? -25.149 -12.411 2.807 1.00 98.44 426 THR A O 1
ATOM 3341 N N . TYR A 1 427 ? -24.672 -12.229 0.615 1.00 98.56 427 TYR A N 1
ATOM 3342 C CA . TYR A 1 427 ? -23.520 -11.348 0.736 1.00 98.56 427 TYR A CA 1
ATOM 3343 C C . TYR A 1 427 ? -23.905 -9.946 0.279 1.00 98.56 427 TYR A C 1
ATOM 3345 O O . TYR A 1 427 ? -24.666 -9.795 -0.680 1.00 98.56 427 TYR A O 1
ATOM 3353 N N . GLN A 1 428 ? -23.399 -8.930 0.975 1.00 98.50 428 GLN A N 1
ATOM 3354 C CA . GLN A 1 428 ? -23.603 -7.527 0.630 1.00 98.50 428 GLN A CA 1
ATOM 3355 C C . GLN A 1 428 ? -22.292 -6.756 0.765 1.00 98.50 428 GLN A C 1
ATOM 3357 O O . GLN A 1 428 ? -21.453 -7.107 1.594 1.00 98.50 428 GLN A O 1
ATOM 3362 N N . GLN A 1 429 ? -22.152 -5.701 -0.031 1.00 97.94 429 GLN A N 1
ATOM 3363 C CA . GLN A 1 429 ? -21.049 -4.754 0.056 1.00 97.94 429 GLN A CA 1
ATOM 3364 C C . GLN A 1 429 ? -21.525 -3.364 -0.369 1.00 97.94 429 GLN A C 1
ATOM 3366 O O . GLN A 1 429 ? -22.160 -3.232 -1.416 1.00 97.94 429 GLN A O 1
ATOM 3371 N N . SER A 1 430 ? -21.234 -2.348 0.444 1.00 96.56 430 SER A N 1
ATOM 3372 C CA . SER A 1 430 ? -21.398 -0.943 0.075 1.00 96.56 430 SER A CA 1
ATOM 3373 C C . SER A 1 430 ? -20.176 -0.475 -0.701 1.00 96.56 430 SER A C 1
ATOM 3375 O O . SER A 1 430 ? -19.048 -0.841 -0.375 1.00 96.56 430 SER A O 1
ATOM 3377 N N . ASN A 1 431 ? -20.415 0.332 -1.722 1.00 94.75 431 ASN A N 1
ATOM 3378 C CA . ASN A 1 431 ? -19.394 0.946 -2.555 1.00 94.75 431 ASN A CA 1
ATOM 3379 C C . ASN A 1 431 ? -19.695 2.436 -2.629 1.00 94.75 431 ASN A C 1
ATOM 3381 O O . ASN A 1 431 ? -20.862 2.808 -2.771 1.00 94.75 431 ASN A O 1
ATOM 3385 N N . TYR A 1 432 ? -18.668 3.278 -2.628 1.00 92.12 432 TYR A N 1
ATOM 3386 C CA . TYR A 1 432 ? -18.874 4.672 -2.992 1.00 92.12 432 TYR A CA 1
ATOM 3387 C C . TYR A 1 432 ? -19.276 4.767 -4.470 1.00 92.12 432 TYR A C 1
ATOM 3389 O O . TYR A 1 432 ? -18.635 4.184 -5.348 1.00 92.12 432 TYR A O 1
ATOM 3397 N N . TYR A 1 433 ? -20.338 5.515 -4.757 1.00 91.81 433 TYR A N 1
ATOM 3398 C CA . TYR A 1 433 ? -20.765 5.817 -6.117 1.00 91.81 433 TYR A CA 1
ATOM 3399 C C . TYR A 1 433 ? -21.081 7.302 -6.263 1.00 91.81 433 TYR A C 1
ATOM 3401 O O . TYR A 1 433 ? -21.856 7.872 -5.495 1.00 91.81 433 TYR A O 1
ATOM 3409 N N . SER A 1 434 ? -20.530 7.913 -7.308 1.00 88.69 434 SER A N 1
ATOM 3410 C CA . SER A 1 434 ? -20.926 9.248 -7.748 1.00 88.69 434 SER A CA 1
ATOM 3411 C C . SER A 1 434 ? -21.220 9.217 -9.250 1.00 88.69 434 SER A C 1
ATOM 3413 O O . SER A 1 434 ? -20.413 8.671 -10.015 1.00 88.69 434 SER A O 1
ATOM 3415 N N . PRO A 1 435 ? -22.363 9.765 -9.708 1.00 86.06 435 PRO A N 1
ATOM 3416 C CA . PRO A 1 435 ? -22.662 9.862 -11.127 1.00 86.06 435 PRO A CA 1
ATOM 3417 C C . PRO A 1 435 ? -21.515 10.545 -11.885 1.00 86.06 435 PRO A C 1
ATOM 3419 O O . PRO A 1 435 ? -20.962 11.534 -11.404 1.00 86.06 435 PRO A O 1
ATOM 3422 N N . PRO A 1 436 ? -21.147 10.047 -13.074 1.00 82.38 436 PRO A N 1
ATOM 3423 C CA . PRO A 1 436 ? -20.030 10.606 -13.816 1.00 82.38 436 PRO A CA 1
ATOM 3424 C C . PRO A 1 436 ? -20.351 12.039 -14.264 1.00 82.38 436 PRO A C 1
ATOM 3426 O O . PRO A 1 436 ? -21.427 12.308 -14.804 1.00 82.38 436 PRO A O 1
ATOM 3429 N N . ILE A 1 437 ? -19.398 12.962 -14.093 1.00 78.06 437 ILE A N 1
ATOM 3430 C CA . ILE A 1 437 ? -19.555 14.373 -14.502 1.00 78.06 437 ILE A CA 1
ATOM 3431 C C . ILE A 1 437 ? -19.614 14.489 -16.038 1.00 78.06 437 ILE A C 1
ATOM 3433 O O . ILE A 1 437 ? -20.189 15.423 -16.600 1.00 78.06 437 ILE A O 1
ATOM 3437 N N . SER A 1 438 ? -19.029 13.522 -16.750 1.00 80.06 438 SER A N 1
ATOM 3438 C CA . SER A 1 438 ? -19.088 13.422 -18.208 1.00 80.06 438 SER A CA 1
ATOM 3439 C C . SER A 1 438 ? -19.111 11.964 -18.663 1.00 80.06 438 SER A C 1
ATOM 3441 O O . SER A 1 438 ? -18.644 11.091 -17.943 1.00 80.06 438 SER A O 1
ATOM 3443 N N . GLU A 1 439 ? -19.552 11.696 -19.897 1.00 73.56 439 GLU A N 1
ATOM 3444 C CA . GLU A 1 439 ? -19.550 10.346 -20.505 1.00 73.56 439 GLU A CA 1
ATOM 3445 C C . GLU A 1 439 ? -18.161 9.669 -20.560 1.00 73.56 439 GLU A C 1
ATOM 3447 O O . GLU A 1 439 ? -18.058 8.518 -20.968 1.00 73.56 439 GLU A O 1
ATOM 3452 N N . ARG A 1 440 ? -17.084 10.381 -20.202 1.00 67.81 440 ARG A N 1
ATOM 3453 C CA . ARG A 1 440 ? -15.700 9.884 -20.202 1.00 67.81 440 ARG A CA 1
ATOM 3454 C C . ARG A 1 440 ? -15.077 9.794 -18.812 1.00 67.81 440 ARG A C 1
ATOM 3456 O O . ARG A 1 440 ? -13.886 9.512 -18.712 1.00 67.81 440 ARG A O 1
ATOM 3463 N N . ASP A 1 441 ? -15.839 10.079 -17.762 1.00 73.94 441 ASP A N 1
ATOM 3464 C CA . ASP A 1 441 ? -15.341 10.019 -16.394 1.00 73.94 441 ASP A CA 1
ATOM 3465 C C . ASP A 1 441 ? -15.683 8.667 -15.767 1.00 73.94 441 ASP A C 1
ATOM 3467 O O . ASP A 1 441 ? -16.778 8.459 -15.252 1.00 73.94 441 ASP A O 1
ATOM 3471 N N . PHE A 1 442 ? -14.750 7.721 -15.865 1.00 69.00 442 PHE A N 1
ATOM 3472 C CA . PHE A 1 442 ? -14.910 6.389 -15.280 1.00 69.00 442 PHE A CA 1
ATOM 3473 C C . PHE A 1 442 ? -14.397 6.296 -13.827 1.00 69.00 442 PHE A C 1
ATOM 3475 O O . PHE A 1 442 ? -14.543 5.237 -13.220 1.00 69.00 442 PHE A O 1
ATOM 3482 N N . LEU A 1 443 ? -13.808 7.365 -13.253 1.00 61.75 443 LEU A N 1
ATOM 3483 C CA . LEU A 1 443 ? -13.170 7.311 -11.924 1.00 61.75 443 LEU A CA 1
ATOM 3484 C C . LEU A 1 443 ? -14.185 7.041 -10.820 1.00 61.75 443 LEU A C 1
ATOM 3486 O O . LEU A 1 443 ? -13.850 6.408 -9.826 1.00 61.75 443 LEU A O 1
ATOM 3490 N N . SER A 1 444 ? -15.413 7.518 -11.005 1.00 66.06 444 SER A N 1
ATOM 3491 C CA . SER A 1 444 ? -16.480 7.424 -10.013 1.00 66.06 444 SER A CA 1
ATOM 3492 C C . SER A 1 444 ? -17.482 6.302 -10.280 1.00 66.06 444 SER A C 1
ATOM 3494 O O . SER A 1 444 ? -18.431 6.139 -9.512 1.00 66.06 444 SER A O 1
ATOM 3496 N N . LEU A 1 445 ? -17.317 5.541 -11.371 1.00 78.19 445 LEU A N 1
ATOM 3497 C CA . LEU A 1 445 ? -18.325 4.559 -11.773 1.00 78.19 445 LEU A CA 1
ATOM 3498 C C . LEU A 1 445 ? -18.334 3.328 -10.874 1.00 78.19 445 LEU A C 1
ATOM 3500 O O . LEU A 1 445 ? -19.412 2.815 -10.576 1.00 78.19 445 LEU A O 1
ATOM 3504 N N . ILE A 1 446 ? -17.161 2.840 -10.474 1.00 85.06 446 ILE A N 1
ATOM 3505 C CA . ILE A 1 446 ? -17.045 1.668 -9.612 1.00 85.06 446 ILE A CA 1
ATOM 3506 C C . ILE A 1 446 ? -15.864 1.817 -8.661 1.00 85.06 446 ILE A C 1
ATOM 3508 O O . ILE A 1 446 ? -14.719 1.989 -9.083 1.00 85.06 446 ILE A O 1
ATOM 3512 N N . ASP A 1 447 ? -16.157 1.706 -7.372 1.00 90.38 447 ASP A N 1
ATOM 3513 C CA . ASP A 1 447 ? -15.145 1.466 -6.359 1.00 90.38 447 ASP A CA 1
ATOM 3514 C C . ASP A 1 447 ? -14.609 0.034 -6.517 1.00 90.38 447 ASP A C 1
ATOM 3516 O O . ASP A 1 447 ? -15.321 -0.963 -6.349 1.00 90.38 447 ASP A O 1
ATOM 3520 N N . ARG A 1 448 ? -13.343 -0.066 -6.926 1.00 92.69 448 ARG A N 1
ATOM 3521 C CA . ARG A 1 448 ? -12.685 -1.348 -7.202 1.00 92.69 448 ARG A CA 1
ATOM 3522 C C . ARG A 1 448 ? -12.405 -2.121 -5.918 1.00 92.69 448 ARG A C 1
ATOM 3524 O O . ARG A 1 448 ? -12.348 -3.348 -5.972 1.00 92.69 448 ARG A O 1
ATOM 3531 N N . GLU A 1 449 ? -12.226 -1.422 -4.798 1.00 92.44 449 GLU A N 1
ATOM 3532 C CA . GLU A 1 449 ? -11.974 -2.044 -3.499 1.00 92.44 449 GLU A CA 1
ATOM 3533 C C . GLU A 1 449 ? -13.239 -2.743 -3.020 1.00 92.44 449 GLU A C 1
ATOM 3535 O O . GLU A 1 449 ? -13.208 -3.950 -2.792 1.00 92.44 449 GLU A O 1
ATOM 3540 N N . GLY A 1 450 ? -14.385 -2.060 -3.044 1.00 94.62 450 GLY A N 1
ATOM 3541 C CA . GLY A 1 450 ? -15.658 -2.692 -2.711 1.00 94.62 450 GLY A CA 1
ATOM 3542 C C . GLY A 1 450 ? -16.021 -3.881 -3.630 1.00 94.62 450 GLY A C 1
ATOM 3543 O O . GLY A 1 450 ? -16.484 -4.921 -3.157 1.00 94.62 450 GLY A O 1
ATOM 3544 N N . LEU A 1 451 ? -15.708 -3.835 -4.934 1.00 96.69 451 LEU A N 1
ATOM 3545 C CA . LEU A 1 451 ? -15.843 -5.020 -5.804 1.00 96.69 451 LEU A CA 1
ATOM 3546 C C . LEU A 1 451 ? -15.033 -6.219 -5.284 1.00 96.69 451 LEU A C 1
ATOM 3548 O O . LEU A 1 451 ? -15.533 -7.347 -5.245 1.00 96.69 451 LEU A O 1
ATOM 3552 N N . VAL A 1 452 ? -13.779 -5.978 -4.907 1.00 97.12 452 VAL A N 1
ATOM 3553 C CA . VAL A 1 452 ? -12.867 -7.002 -4.394 1.00 97.12 452 VAL A CA 1
ATOM 3554 C C . VAL A 1 452 ? -13.325 -7.529 -3.030 1.00 97.12 452 VAL A C 1
ATOM 3556 O O . VAL A 1 452 ? -13.335 -8.743 -2.806 1.00 97.12 452 VAL A O 1
ATOM 3559 N N . ASP A 1 453 ? -13.770 -6.636 -2.158 1.00 96.94 453 ASP A N 1
ATOM 3560 C CA . ASP A 1 453 ? -14.218 -6.895 -0.793 1.00 96.94 453 ASP A CA 1
ATOM 3561 C C . ASP A 1 453 ? -15.405 -7.852 -0.719 1.00 96.94 453 ASP A C 1
ATOM 3563 O O . ASP A 1 453 ? -15.384 -8.801 0.074 1.00 96.94 453 ASP A O 1
ATOM 3567 N N . LEU A 1 454 ? -16.409 -7.683 -1.593 1.00 98.12 454 LEU A N 1
ATOM 3568 C CA . LEU A 1 454 ? -17.546 -8.607 -1.649 1.00 98.12 454 LEU A CA 1
ATOM 3569 C C . LEU A 1 454 ? -17.061 -10.046 -1.873 1.00 98.12 454 LEU A C 1
ATOM 3571 O O . LEU A 1 454 ? -17.479 -10.968 -1.169 1.00 98.12 454 LEU A O 1
ATOM 3575 N N . PHE A 1 455 ? -16.174 -10.255 -2.847 1.00 98.31 455 PHE A N 1
ATOM 3576 C CA . PHE A 1 455 ? -15.679 -11.594 -3.160 1.00 98.31 455 PHE A CA 1
A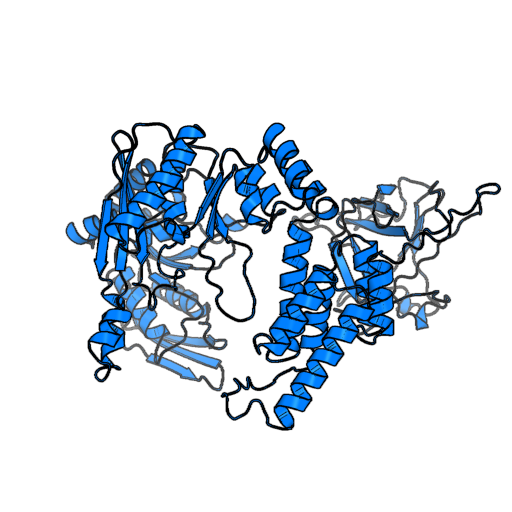TOM 3577 C C . PHE A 1 455 ? -14.688 -12.104 -2.120 1.00 98.31 455 PHE A C 1
ATOM 3579 O O . PHE A 1 455 ? -14.712 -13.294 -1.813 1.00 98.31 455 PHE A O 1
ATOM 3586 N N . ASN A 1 456 ? -13.877 -11.239 -1.514 1.00 98.06 456 ASN A N 1
ATOM 3587 C CA . ASN A 1 456 ? -13.009 -11.629 -0.407 1.00 98.06 456 ASN A CA 1
ATOM 3588 C C . ASN A 1 456 ? -13.804 -12.074 0.824 1.00 98.06 456 ASN A C 1
ATOM 3590 O O . ASN A 1 456 ? -13.408 -13.041 1.475 1.00 98.06 456 ASN A O 1
ATOM 3594 N N . LYS A 1 457 ? -14.977 -11.486 1.085 1.00 97.50 457 LYS A N 1
ATOM 3595 C CA . LYS A 1 457 ? -15.922 -11.975 2.100 1.00 97.50 457 LYS A CA 1
ATOM 3596 C C . LYS A 1 457 ? -16.417 -13.392 1.792 1.00 97.50 457 LYS A C 1
ATOM 3598 O O . LYS A 1 457 ? -16.398 -14.253 2.672 1.00 97.50 457 LYS A O 1
ATOM 3603 N N . VAL A 1 458 ? -16.800 -13.663 0.540 1.00 98.31 458 VAL A N 1
ATOM 3604 C CA . VAL A 1 458 ? -17.214 -15.008 0.093 1.00 98.31 458 VAL A CA 1
ATOM 3605 C C . VAL A 1 458 ? -16.066 -16.010 0.231 1.00 98.31 458 VAL A C 1
ATOM 3607 O O . VAL A 1 458 ? -16.233 -17.073 0.828 1.00 98.31 458 VAL A O 1
ATOM 3610 N N . LEU A 1 459 ? -14.885 -15.668 -0.289 1.00 98.00 459 LEU A N 1
ATOM 3611 C CA . LEU A 1 459 ? -13.692 -16.515 -0.255 1.00 98.00 459 LEU A CA 1
ATOM 3612 C C . LEU A 1 459 ? -13.268 -16.826 1.185 1.00 98.00 459 LEU A C 1
ATOM 3614 O O . LEU A 1 459 ? -12.950 -17.978 1.487 1.00 98.00 459 LEU A O 1
ATOM 3618 N N . ARG A 1 460 ? -13.314 -15.837 2.084 1.00 97.38 460 ARG A N 1
ATOM 3619 C CA . ARG A 1 460 ? -13.008 -16.015 3.508 1.00 97.38 460 ARG A CA 1
ATOM 3620 C C . ARG A 1 460 ? -13.995 -16.963 4.187 1.00 97.38 460 ARG A C 1
ATOM 3622 O O . ARG A 1 460 ? -13.569 -17.882 4.882 1.00 97.38 460 ARG A O 1
ATOM 3629 N N . ASP A 1 461 ? -15.295 -16.796 3.951 1.00 97.81 461 ASP A N 1
ATOM 3630 C CA . ASP A 1 461 ? -16.327 -17.683 4.505 1.00 97.81 461 ASP A CA 1
ATOM 3631 C C . ASP A 1 461 ? -16.168 -19.135 4.035 1.00 97.81 461 ASP A C 1
ATOM 3633 O O . ASP A 1 461 ? -16.406 -20.071 4.797 1.00 97.81 461 ASP A O 1
ATOM 3637 N N . GLN A 1 462 ? -15.691 -19.331 2.805 1.00 97.38 462 GLN A N 1
ATOM 3638 C CA . GLN A 1 462 ? -15.368 -20.651 2.258 1.00 97.38 462 GLN A CA 1
ATOM 3639 C C . GLN A 1 462 ? -13.977 -21.162 2.673 1.00 97.38 462 GLN A C 1
ATOM 3641 O O . GLN A 1 462 ? -13.545 -22.216 2.205 1.00 97.38 462 GLN A O 1
ATOM 3646 N N . SER A 1 463 ? -13.268 -20.441 3.553 1.00 96.94 463 SER A N 1
ATOM 3647 C CA . SER A 1 463 ? -11.887 -20.736 3.966 1.00 96.94 463 SER A CA 1
ATOM 3648 C C . SER A 1 463 ? -10.928 -20.912 2.781 1.00 96.94 463 SER A C 1
ATOM 3650 O O . SER A 1 463 ? -9.992 -21.713 2.833 1.00 96.94 463 SER A O 1
ATOM 3652 N N . SER A 1 464 ? -11.171 -20.182 1.691 1.00 97.25 464 SER A N 1
ATOM 3653 C CA . SER A 1 464 ? -10.317 -20.209 0.511 1.00 97.25 464 SER A CA 1
ATOM 3654 C C . SER A 1 464 ? -8.940 -19.623 0.847 1.00 97.25 464 SER A C 1
ATOM 3656 O O . SER A 1 464 ? -8.868 -18.586 1.515 1.00 97.25 464 SER A O 1
ATOM 3658 N N . PRO A 1 465 ? -7.837 -20.236 0.372 1.00 97.06 465 PRO A N 1
ATOM 3659 C CA . PRO A 1 465 ? -6.496 -19.671 0.519 1.00 97.06 465 PRO A CA 1
ATOM 3660 C C . PRO A 1 465 ? -6.248 -18.494 -0.436 1.00 97.06 465 PRO A C 1
ATOM 3662 O O . PRO A 1 465 ? -5.171 -17.906 -0.405 1.00 97.06 465 PRO A O 1
ATOM 3665 N N . TYR A 1 466 ? -7.206 -18.186 -1.314 1.00 97.88 466 TYR A N 1
ATOM 3666 C CA . TYR A 1 466 ? -7.114 -17.101 -2.280 1.00 97.88 466 TYR A CA 1
ATOM 3667 C C . TYR A 1 466 ? -7.772 -15.832 -1.755 1.00 97.88 466 TYR A C 1
ATOM 3669 O O . TYR A 1 466 ? -8.771 -15.875 -1.030 1.00 97.88 466 TYR A O 1
ATOM 3677 N N . ARG A 1 467 ? -7.239 -14.702 -2.203 1.00 97.50 467 ARG A N 1
ATOM 3678 C CA . ARG A 1 467 ? -7.872 -13.391 -2.122 1.00 97.50 467 ARG A CA 1
ATOM 3679 C C . ARG A 1 467 ? -7.864 -12.757 -3.503 1.00 97.50 467 ARG A C 1
ATOM 3681 O O . ARG A 1 467 ? -6.978 -13.038 -4.307 1.00 97.50 467 ARG A O 1
ATOM 3688 N N . LEU A 1 468 ? -8.904 -11.995 -3.794 1.00 97.56 468 LEU A N 1
ATOM 3689 C CA . LEU A 1 468 ? -9.044 -11.206 -5.001 1.00 97.56 468 LEU A CA 1
ATOM 3690 C C . LEU A 1 468 ? -8.316 -9.872 -4.806 1.00 97.56 468 LEU A C 1
ATOM 3692 O O . LEU A 1 468 ? -8.327 -9.314 -3.711 1.00 97.56 468 LEU A O 1
ATOM 3696 N N . PHE A 1 469 ? -7.706 -9.378 -5.876 1.00 96.38 469 PHE A N 1
ATOM 3697 C CA . PHE A 1 469 ? -6.991 -8.108 -5.937 1.00 96.38 469 PHE A CA 1
ATOM 3698 C C . PHE A 1 469 ? -7.424 -7.342 -7.173 1.00 96.38 469 PHE A C 1
ATOM 3700 O O . PHE A 1 469 ? -7.632 -7.947 -8.224 1.00 96.38 469 PHE A O 1
ATOM 3707 N N . SER A 1 470 ? -7.506 -6.019 -7.061 1.00 94.75 470 SER A N 1
ATOM 3708 C CA . SER A 1 470 ? -7.679 -5.127 -8.205 1.00 94.75 470 SER A CA 1
ATOM 3709 C C . SER A 1 470 ? -6.309 -4.704 -8.733 1.00 94.75 470 SER A C 1
ATOM 3711 O O . SER A 1 470 ? -5.463 -4.225 -7.981 1.00 94.75 470 SER A O 1
ATOM 3713 N N . ILE A 1 471 ? -6.104 -4.848 -10.038 1.00 93.56 471 ILE A N 1
ATOM 3714 C CA . ILE A 1 471 ? -4.898 -4.436 -10.752 1.00 93.56 471 ILE A CA 1
ATOM 3715 C C . ILE A 1 471 ? -5.247 -3.205 -11.592 1.00 93.56 471 ILE A C 1
ATOM 3717 O O . ILE A 1 471 ? -6.002 -3.322 -12.561 1.00 93.56 471 ILE A O 1
ATOM 3721 N N . PRO A 1 472 ? -4.749 -2.005 -11.252 1.00 89.25 472 PRO A N 1
ATOM 3722 C CA . PRO A 1 472 ? -5.003 -0.831 -12.072 1.00 89.25 472 PRO A CA 1
ATOM 3723 C C . PRO A 1 472 ? -4.329 -0.995 -13.439 1.00 89.25 472 PRO A C 1
ATOM 3725 O O . PRO A 1 472 ? -3.240 -1.561 -13.542 1.00 89.25 472 PRO A O 1
ATOM 3728 N N . SER A 1 473 ? -4.943 -0.466 -14.498 1.00 86.19 473 SER A N 1
ATOM 3729 C CA . SER A 1 473 ? -4.234 -0.326 -15.770 1.00 86.19 473 SER A CA 1
ATOM 3730 C C . SER A 1 473 ? -3.057 0.634 -15.601 1.00 86.19 473 SER A C 1
ATOM 3732 O O . SER A 1 473 ? -3.177 1.670 -14.942 1.00 86.19 473 SER A O 1
ATOM 3734 N N . PHE A 1 474 ? -1.920 0.314 -16.220 1.00 69.62 474 PHE A N 1
ATOM 3735 C CA . PHE A 1 474 ? -0.674 1.091 -16.155 1.00 69.62 474 PHE A CA 1
ATOM 3736 C C . PHE A 1 474 ? -0.731 2.442 -16.898 1.00 69.62 474 PHE A C 1
ATOM 3738 O O . PHE A 1 474 ? 0.301 3.040 -17.213 1.00 69.62 474 PHE A O 1
ATOM 3745 N N . ASP A 1 475 ? -1.924 2.977 -17.152 1.00 62.62 475 ASP A N 1
ATOM 3746 C CA . ASP A 1 475 ? -2.127 4.242 -17.858 1.00 62.62 475 ASP A CA 1
ATOM 3747 C C . ASP A 1 475 ? -2.034 5.464 -16.929 1.00 62.62 475 ASP A C 1
ATOM 3749 O O . ASP A 1 475 ? -2.743 6.454 -17.082 1.00 62.62 475 ASP A O 1
ATOM 3753 N N . TYR A 1 476 ? -1.129 5.410 -15.946 1.00 54.59 476 TYR A N 1
ATOM 3754 C CA . TYR A 1 476 ? -0.834 6.546 -15.078 1.00 54.59 476 TYR A CA 1
ATOM 3755 C C . TYR A 1 476 ? 0.034 7.551 -15.842 1.00 54.59 476 TYR A C 1
ATOM 3757 O O . TYR A 1 476 ? 1.238 7.683 -15.616 1.00 54.59 476 TYR A O 1
ATOM 3765 N N . THR A 1 477 ? -0.549 8.263 -16.805 1.00 56.75 477 THR A N 1
ATOM 3766 C CA . THR A 1 477 ? 0.102 9.464 -17.318 1.00 56.75 477 THR A CA 1
ATOM 3767 C C . THR A 1 477 ? 0.046 10.506 -16.210 1.00 56.75 477 THR A C 1
ATOM 3769 O O . THR A 1 477 ? -1.028 10.935 -15.804 1.00 56.75 477 THR A O 1
ATOM 3772 N N . PHE A 1 478 ? 1.206 10.942 -15.722 1.00 58.66 478 PHE A N 1
ATOM 3773 C CA . PHE A 1 478 ? 1.331 11.980 -14.690 1.00 58.66 478 PHE A CA 1
ATOM 3774 C C . PHE A 1 478 ? 0.594 13.300 -15.036 1.00 58.66 478 PHE A C 1
ATOM 3776 O O . PHE A 1 478 ? 0.407 14.159 -14.181 1.00 58.66 478 PHE A O 1
ATOM 3783 N N . ILE A 1 479 ? 0.170 13.476 -16.289 1.00 54.31 479 ILE A N 1
ATOM 3784 C CA . ILE A 1 479 ? -0.355 14.720 -16.864 1.00 54.31 479 ILE A CA 1
ATOM 3785 C C . ILE A 1 479 ? -1.890 14.827 -16.765 1.00 54.31 479 ILE A C 1
ATOM 3787 O O . ILE A 1 479 ? -2.570 15.381 -17.625 1.00 54.31 479 ILE A O 1
ATOM 3791 N N . GLY A 1 480 ? -2.445 14.338 -15.665 1.00 52.66 480 GLY A N 1
ATOM 3792 C CA . GLY A 1 480 ? -3.876 14.370 -15.408 1.00 52.66 480 GLY A CA 1
ATOM 3793 C C . GLY A 1 480 ? -4.500 13.005 -15.603 1.00 52.66 480 GLY A C 1
ATOM 3794 O O . GLY A 1 480 ? -4.020 12.195 -16.388 1.00 52.66 480 GLY A O 1
ATOM 3795 N N . ASN A 1 481 ? -5.543 12.785 -14.811 1.00 50.31 481 ASN A N 1
ATOM 3796 C CA . ASN A 1 481 ? -6.393 11.610 -14.723 1.00 50.31 481 ASN A CA 1
ATOM 3797 C C . ASN A 1 481 ? -6.770 11.050 -16.105 1.00 50.31 481 ASN A C 1
ATOM 3799 O O . ASN A 1 481 ? -7.889 11.259 -16.576 1.00 50.31 481 ASN A O 1
ATOM 3803 N N . VAL A 1 482 ? -5.866 10.327 -16.772 1.00 53.91 482 VAL A N 1
ATOM 3804 C CA . VAL A 1 482 ? -6.274 9.379 -17.799 1.00 53.91 482 VAL A CA 1
ATOM 3805 C C . VAL A 1 482 ? -6.934 8.279 -17.009 1.00 53.91 482 VAL A C 1
ATOM 3807 O O . VAL A 1 482 ? -6.308 7.395 -16.429 1.00 53.91 482 VAL A O 1
ATOM 3810 N N . VAL A 1 483 ? -8.237 8.459 -16.877 1.00 61.16 483 VAL A N 1
ATOM 3811 C CA . VAL A 1 483 ? -9.105 7.472 -16.300 1.00 61.16 483 VAL A CA 1
ATOM 3812 C C . VAL A 1 483 ? -9.009 6.280 -17.224 1.00 61.16 483 VAL A C 1
ATOM 3814 O O . VAL A 1 483 ? -9.549 6.305 -18.330 1.00 61.16 483 VAL A O 1
ATOM 3817 N N . SER A 1 484 ? -8.261 5.264 -16.811 1.00 74.81 484 SER A N 1
ATOM 3818 C CA . SER A 1 484 ? -8.293 4.034 -17.570 1.00 74.81 484 SER A CA 1
ATOM 3819 C C . SER A 1 484 ? -9.710 3.487 -17.480 1.00 74.81 484 SER A C 1
ATOM 3821 O O . SER A 1 484 ? -10.225 3.255 -16.382 1.00 74.81 484 SER A O 1
ATOM 3823 N N . SER A 1 485 ? -10.334 3.303 -18.641 1.00 87.25 485 SER A N 1
ATOM 3824 C CA . SER A 1 485 ? -11.566 2.532 -18.753 1.00 87.25 485 SER A CA 1
ATOM 3825 C C . SER A 1 485 ? -11.323 1.069 -18.399 1.00 87.25 485 SER A C 1
ATOM 3827 O O . SER A 1 485 ? -12.278 0.341 -18.201 1.00 87.25 485 SER A O 1
ATOM 3829 N N . GLU A 1 486 ? -10.072 0.629 -18.277 1.00 91.25 486 GLU A N 1
ATOM 3830 C CA . GLU A 1 486 ? -9.724 -0.751 -17.995 1.00 91.25 486 GLU A CA 1
ATOM 3831 C C . GLU A 1 486 ? -9.162 -0.913 -16.582 1.00 91.25 486 GLU A C 1
ATOM 3833 O O . GLU A 1 486 ? -8.368 -0.111 -16.076 1.00 91.25 486 GLU A O 1
ATOM 3838 N N . PHE A 1 487 ? -9.538 -2.011 -15.942 1.00 93.75 487 PHE A N 1
ATOM 3839 C CA . PHE A 1 487 ? -8.827 -2.523 -14.781 1.00 93.75 487 PHE A CA 1
ATOM 3840 C C . PHE A 1 487 ? -8.902 -4.043 -14.753 1.00 93.75 487 PHE A C 1
ATOM 3842 O O . PHE A 1 487 ? -9.742 -4.673 -15.393 1.00 93.75 487 PHE A O 1
ATOM 3849 N N . GLY A 1 488 ? -7.960 -4.638 -14.043 1.00 95.69 488 GLY A N 1
ATOM 3850 C CA . GLY A 1 488 ? -7.851 -6.067 -13.876 1.00 95.69 488 GLY A CA 1
ATOM 3851 C C . GLY A 1 488 ? -8.330 -6.502 -12.506 1.00 95.69 488 GLY A C 1
ATOM 3852 O O . GLY A 1 488 ? -8.258 -5.746 -11.541 1.00 95.69 488 GLY A O 1
ATOM 3853 N N . VAL A 1 489 ? -8.739 -7.754 -12.402 1.00 97.69 489 VAL A N 1
ATOM 3854 C CA . VAL A 1 489 ? -8.847 -8.460 -11.130 1.00 97.69 489 VAL A CA 1
ATOM 3855 C C . VAL A 1 489 ? -8.083 -9.774 -11.213 1.00 97.69 489 VAL A C 1
ATOM 3857 O O . VAL A 1 489 ? -8.067 -10.414 -12.263 1.00 97.69 489 VAL A O 1
ATOM 3860 N N . ILE A 1 490 ? -7.436 -10.178 -10.123 1.00 98.06 490 ILE A N 1
ATOM 3861 C CA . ILE A 1 490 ? -6.663 -11.423 -10.039 1.00 98.06 490 ILE A CA 1
ATOM 3862 C C . ILE A 1 490 ? -6.843 -12.071 -8.670 1.00 98.06 490 ILE A C 1
ATOM 3864 O O . ILE A 1 490 ? -6.822 -11.381 -7.655 1.00 98.06 490 ILE A O 1
ATOM 3868 N N . ALA A 1 491 ? -7.026 -13.390 -8.627 1.00 98.25 491 ALA A N 1
ATOM 3869 C CA . ALA A 1 491 ? -7.096 -14.136 -7.376 1.00 98.25 491 ALA A CA 1
ATOM 3870 C C . ALA A 1 491 ? -5.773 -14.854 -7.077 1.00 98.25 491 ALA A C 1
ATOM 3872 O O . ALA A 1 491 ? -5.366 -15.746 -7.827 1.00 98.25 491 ALA A O 1
ATOM 3873 N N . LEU A 1 492 ? -5.131 -14.506 -5.957 1.00 97.50 492 LEU A N 1
ATOM 3874 C CA . LEU A 1 492 ? -3.812 -15.013 -5.555 1.00 97.50 492 LEU A CA 1
ATOM 3875 C C . LEU A 1 492 ? -3.832 -15.591 -4.137 1.00 97.50 492 LEU A C 1
ATOM 3877 O O . LEU A 1 492 ? -4.544 -15.095 -3.261 1.00 97.50 492 LEU A O 1
ATOM 3881 N N . THR A 1 493 ? -3.026 -16.624 -3.891 1.00 96.56 493 THR A N 1
ATOM 3882 C CA . THR A 1 493 ? -2.668 -17.020 -2.517 1.00 96.56 493 THR A CA 1
ATOM 3883 C C . THR A 1 493 ? -1.658 -16.044 -1.917 1.00 96.56 493 THR A C 1
ATOM 3885 O O . THR A 1 493 ? -1.026 -15.298 -2.655 1.00 96.56 493 THR A O 1
ATOM 3888 N N . GLU A 1 494 ? -1.455 -16.078 -0.599 1.00 94.62 494 GLU A N 1
ATOM 3889 C CA . GLU A 1 494 ? -0.480 -15.210 0.087 1.00 94.62 494 GLU A CA 1
ATOM 3890 C C . GLU A 1 494 ? 0.932 -15.342 -0.509 1.00 94.62 494 GLU A C 1
ATOM 3892 O O . GLU A 1 494 ? 1.531 -14.362 -0.934 1.00 94.62 494 GLU A O 1
ATOM 3897 N N . ALA A 1 495 ? 1.416 -16.574 -0.696 1.00 93.38 495 ALA A N 1
ATOM 3898 C CA . ALA A 1 495 ? 2.724 -16.812 -1.311 1.00 93.38 495 ALA A CA 1
ATOM 3899 C C . ALA A 1 495 ? 2.812 -16.331 -2.773 1.00 93.38 495 ALA A C 1
ATOM 3901 O O . ALA A 1 495 ? 3.892 -15.996 -3.254 1.00 93.38 495 ALA A O 1
ATOM 3902 N N . GLN A 1 496 ? 1.693 -16.331 -3.503 1.00 95.94 496 GLN A N 1
ATOM 3903 C CA . GLN A 1 496 ? 1.643 -15.782 -4.857 1.00 95.94 496 GLN A CA 1
ATOM 3904 C C . GLN A 1 496 ? 1.635 -14.253 -4.830 1.00 95.94 496 GLN A C 1
ATOM 3906 O O . GLN A 1 496 ? 2.309 -13.632 -5.646 1.00 95.94 496 GLN A O 1
ATOM 3911 N N . ALA A 1 497 ? 0.919 -13.653 -3.881 1.00 94.50 497 ALA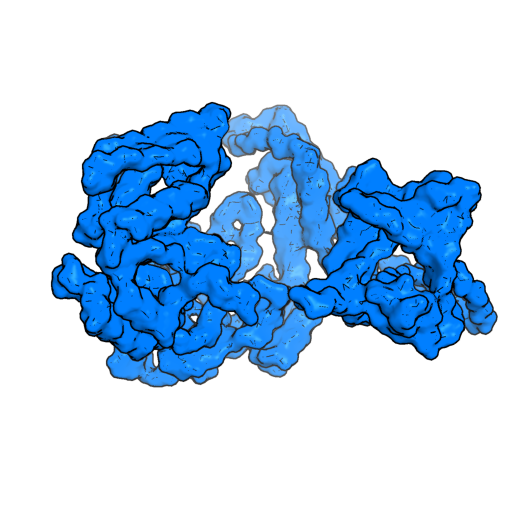 A N 1
ATOM 3912 C CA . ALA A 1 497 ? 0.917 -12.219 -3.660 1.00 94.50 497 ALA A CA 1
ATOM 3913 C C . ALA A 1 497 ? 2.327 -11.697 -3.358 1.00 94.50 497 ALA A C 1
ATOM 3915 O O . ALA A 1 497 ? 2.806 -10.792 -4.038 1.00 94.50 497 ALA A O 1
ATOM 3916 N N . ASP A 1 498 ? 3.042 -12.334 -2.433 1.00 91.31 498 ASP A N 1
ATOM 3917 C CA . ASP A 1 498 ? 4.415 -11.951 -2.087 1.00 91.31 498 ASP A CA 1
ATOM 3918 C C . ASP A 1 498 ? 5.349 -11.890 -3.302 1.00 91.31 498 ASP A C 1
ATOM 3920 O O . ASP A 1 498 ? 6.229 -11.029 -3.373 1.00 91.31 498 ASP A O 1
ATOM 3924 N N . VAL A 1 499 ? 5.159 -12.796 -4.267 1.00 93.00 499 VAL A N 1
ATOM 3925 C CA . VAL A 1 499 ? 5.915 -12.802 -5.525 1.00 93.00 499 VAL A CA 1
ATOM 3926 C C . VAL A 1 499 ? 5.404 -11.742 -6.499 1.00 93.00 499 VAL A C 1
ATOM 3928 O O . VAL A 1 499 ? 6.215 -11.062 -7.119 1.00 93.00 499 VAL A O 1
ATOM 3931 N N . TYR A 1 500 ? 4.086 -11.569 -6.627 1.00 93.38 500 TYR A N 1
ATOM 3932 C CA . TYR A 1 500 ? 3.497 -10.597 -7.552 1.00 93.38 500 TYR A CA 1
ATOM 3933 C C . TYR A 1 500 ? 3.883 -9.149 -7.217 1.00 93.38 500 TYR A C 1
ATOM 3935 O O . TYR A 1 500 ? 4.181 -8.371 -8.119 1.00 93.38 500 TYR A O 1
ATOM 3943 N N . TRP A 1 501 ? 3.918 -8.797 -5.928 1.00 89.81 501 TRP A N 1
ATOM 3944 C CA . TRP A 1 501 ? 4.260 -7.450 -5.452 1.00 89.81 501 TRP A CA 1
ATOM 3945 C C . TRP A 1 501 ? 5.727 -7.287 -5.019 1.00 89.81 501 TRP A C 1
ATOM 3947 O O . TRP A 1 501 ? 6.057 -6.291 -4.382 1.00 89.81 501 TRP A O 1
ATOM 3957 N N . GLU A 1 502 ? 6.600 -8.243 -5.358 1.00 79.25 502 GLU A N 1
ATOM 3958 C CA . GLU A 1 502 ? 8.044 -8.191 -5.072 1.00 79.25 502 GLU A CA 1
ATOM 3959 C C . GLU A 1 502 ? 8.375 -7.911 -3.586 1.00 79.25 502 GLU A C 1
ATOM 3961 O O . GLU A 1 502 ? 9.180 -7.039 -3.272 1.00 79.25 502 GLU A O 1
ATOM 3966 N N . ARG A 1 503 ? 7.782 -8.693 -2.664 1.00 60.16 503 ARG A N 1
ATOM 3967 C CA . ARG A 1 503 ? 8.014 -8.679 -1.199 1.00 60.16 503 ARG A CA 1
ATOM 3968 C C . ARG A 1 503 ? 7.852 -7.298 -0.546 1.00 60.16 503 ARG A C 1
ATOM 3970 O O . ARG A 1 503 ? 8.811 -6.554 -0.364 1.00 60.16 503 ARG A O 1
ATOM 3977 N N . GLY A 1 504 ? 6.647 -7.003 -0.070 1.00 60.50 504 GLY A N 1
ATOM 3978 C CA . GLY A 1 504 ? 6.401 -5.792 0.728 1.00 60.50 504 GLY A CA 1
ATOM 3979 C C . GLY A 1 504 ? 4.950 -5.337 0.782 1.00 60.50 504 GLY A C 1
ATOM 3980 O O . GLY A 1 504 ? 4.654 -4.283 1.341 1.00 60.50 504 GLY A O 1
ATOM 3981 N N . TRP A 1 505 ? 4.035 -6.101 0.190 1.00 66.81 505 TRP A N 1
ATOM 3982 C CA . TRP A 1 505 ? 2.631 -5.754 0.210 1.00 66.81 505 TRP A CA 1
ATOM 3983 C C . TRP A 1 505 ? 1.919 -6.408 1.397 1.00 66.81 505 TRP A C 1
ATOM 3985 O O . TRP A 1 505 ? 1.875 -7.628 1.511 1.00 66.81 505 TRP A O 1
ATOM 3995 N N . HIS A 1 506 ? 1.354 -5.579 2.276 1.00 62.88 506 HIS A N 1
ATOM 3996 C CA . HIS A 1 506 ? 0.679 -5.993 3.515 1.00 62.88 506 HIS A CA 1
ATOM 3997 C C . HIS A 1 506 ? -0.839 -5.730 3.487 1.00 62.88 506 HIS A C 1
ATOM 3999 O O . HIS A 1 506 ? -1.486 -5.704 4.530 1.00 62.88 506 HIS A O 1
ATOM 4005 N N . GLY A 1 507 ? -1.412 -5.469 2.307 1.00 67.75 507 GLY A N 1
ATOM 4006 C CA . GLY A 1 507 ? -2.720 -4.817 2.207 1.00 67.75 507 GLY A CA 1
ATOM 4007 C C . GLY A 1 507 ? -3.946 -5.716 2.386 1.00 67.75 507 GLY A C 1
ATOM 4008 O O . GLY A 1 507 ? -5.017 -5.199 2.682 1.00 67.75 507 GLY A O 1
ATOM 4009 N N . THR A 1 508 ? -3.849 -7.040 2.226 1.00 77.56 508 THR A N 1
ATOM 4010 C CA . THR A 1 508 ? -5.008 -7.931 2.419 1.00 77.56 508 THR A CA 1
ATOM 4011 C C . THR A 1 508 ? -4.783 -8.943 3.516 1.00 77.56 508 THR A C 1
ATOM 4013 O O . THR A 1 508 ? -3.800 -9.678 3.545 1.00 77.56 508 THR A O 1
ATOM 4016 N N . ASP A 1 509 ? -5.800 -9.029 4.365 1.00 84.00 509 ASP A N 1
ATOM 4017 C CA . ASP A 1 509 ? -5.930 -10.048 5.381 1.00 84.00 509 ASP A CA 1
ATOM 4018 C C . ASP A 1 509 ? -6.253 -11.423 4.762 1.00 84.00 509 ASP A C 1
ATOM 4020 O O . ASP A 1 509 ? -7.384 -11.733 4.355 1.00 84.00 509 ASP A O 1
ATOM 4024 N N . TYR A 1 510 ? -5.225 -12.266 4.703 1.00 88.69 510 TYR A N 1
ATOM 4025 C CA . TYR A 1 510 ? -5.353 -13.687 4.392 1.00 88.69 510 TYR A CA 1
ATOM 4026 C C . TYR A 1 510 ? -5.846 -14.513 5.582 1.00 88.69 510 TYR A C 1
ATOM 4028 O O . TYR A 1 510 ? -6.247 -15.667 5.395 1.00 88.69 510 TYR A O 1
ATOM 4036 N N . ALA A 1 511 ? -5.883 -13.947 6.793 1.00 87.62 511 ALA A N 1
ATOM 4037 C CA . ALA A 1 511 ? -6.479 -14.630 7.920 1.00 87.62 511 ALA A CA 1
ATOM 4038 C C . ALA A 1 511 ? -7.991 -14.797 7.697 1.00 87.62 511 ALA A C 1
ATOM 4040 O O . ALA A 1 511 ? -8.695 -13.980 7.094 1.00 87.62 511 ALA A O 1
ATOM 4041 N N . ASN A 1 512 ? -8.510 -15.915 8.197 1.00 84.44 512 ASN A N 1
ATOM 4042 C CA . ASN A 1 512 ? -9.943 -16.201 8.212 1.00 84.44 512 ASN A CA 1
ATOM 4043 C C . ASN A 1 512 ? -10.546 -15.817 9.572 1.00 84.44 512 ASN A C 1
ATOM 4045 O O . ASN A 1 512 ? -11.393 -16.531 10.103 1.00 84.44 512 ASN A O 1
ATOM 4049 N N . THR A 1 513 ? -10.071 -14.717 10.164 1.00 90.06 513 THR A N 1
ATOM 4050 C CA . THR A 1 513 ? -10.434 -14.306 11.529 1.00 90.06 513 THR A CA 1
ATOM 4051 C C . THR A 1 513 ? -11.863 -13.772 11.600 1.00 90.06 513 THR A C 1
ATOM 4053 O O . THR A 1 513 ? -12.589 -14.084 12.538 1.00 90.06 513 THR A O 1
ATOM 4056 N N . PHE A 1 514 ? -12.296 -13.018 10.587 1.00 95.44 514 PHE A N 1
ATOM 4057 C CA . PHE A 1 514 ? -13.618 -12.388 10.532 1.00 95.44 514 PHE A CA 1
ATOM 4058 C C . PHE A 1 514 ? -14.481 -12.984 9.413 1.00 95.44 514 PHE A C 1
ATOM 4060 O O . PHE A 1 514 ? -14.815 -12.314 8.435 1.00 95.44 514 PHE A O 1
ATOM 4067 N N . THR A 1 515 ? -14.806 -14.275 9.528 1.00 97.50 515 THR A N 1
ATOM 4068 C CA . THR A 1 515 ? -15.882 -14.891 8.729 1.00 97.50 515 THR A CA 1
ATOM 4069 C C . THR A 1 515 ? -17.246 -14.379 9.197 1.00 97.50 515 THR A C 1
ATOM 4071 O O . THR A 1 515 ? -17.393 -13.956 10.344 1.00 97.50 515 THR A O 1
ATOM 4074 N N . SER A 1 516 ? -18.272 -14.455 8.351 1.00 97.19 516 SER A N 1
ATOM 4075 C CA . SER A 1 516 ? -19.631 -14.008 8.690 1.00 97.19 516 SER A CA 1
ATOM 4076 C C . SER A 1 516 ? -20.190 -14.714 9.934 1.00 97.19 516 SER A C 1
ATOM 4078 O O . SER A 1 516 ? -20.816 -14.073 10.777 1.00 97.19 516 SER A O 1
ATOM 4080 N N . ASP A 1 517 ? -19.920 -16.015 10.094 1.00 97.75 517 ASP A N 1
ATOM 4081 C CA . ASP A 1 517 ? -20.352 -16.777 11.276 1.00 97.75 517 ASP A CA 1
ATOM 4082 C C . ASP A 1 517 ? -19.628 -16.301 12.537 1.00 97.75 517 ASP A C 1
ATOM 4084 O O . ASP A 1 517 ? -20.248 -16.081 13.578 1.00 97.75 517 ASP A O 1
ATOM 4088 N N . ARG A 1 518 ? -18.317 -16.058 12.431 1.00 97.69 518 ARG A N 1
ATOM 4089 C CA . ARG A 1 518 ? -17.522 -15.548 13.545 1.00 97.69 518 ARG A CA 1
ATOM 4090 C C . ARG A 1 518 ? -17.943 -14.135 13.947 1.00 97.69 518 ARG A C 1
ATOM 4092 O O . ARG A 1 518 ? -18.022 -13.831 15.132 1.00 97.69 518 ARG A O 1
ATOM 4099 N N . ILE A 1 519 ? -18.259 -13.280 12.980 1.00 98.00 519 ILE A N 1
ATOM 4100 C CA . ILE A 1 519 ? -18.822 -11.951 13.227 1.00 98.00 519 ILE A CA 1
ATOM 4101 C C . ILE A 1 519 ? -20.151 -12.065 13.990 1.00 98.00 519 ILE A C 1
ATOM 4103 O O . ILE A 1 519 ? -20.353 -11.344 14.964 1.00 98.00 519 ILE A O 1
ATOM 4107 N N . ALA A 1 520 ? -21.036 -12.996 13.616 1.00 98.12 520 ALA A N 1
ATOM 4108 C CA . ALA A 1 520 ? -22.294 -13.219 14.333 1.00 98.12 520 ALA A CA 1
ATOM 4109 C C . ALA A 1 520 ? -22.076 -13.682 15.789 1.00 98.12 520 ALA A C 1
ATOM 4111 O O . ALA A 1 520 ? -22.772 -13.215 16.697 1.00 98.12 520 ALA A O 1
ATOM 4112 N N . GLU A 1 521 ? -21.087 -14.549 16.032 1.00 98.31 521 GLU A N 1
ATOM 4113 C CA . GLU A 1 521 ? -20.666 -14.929 17.389 1.00 98.31 521 GLU A CA 1
ATOM 4114 C C . GLU A 1 521 ? -20.148 -13.728 18.185 1.00 98.31 521 GLU A C 1
ATOM 4116 O O . GLU A 1 521 ? -20.514 -13.560 19.347 1.00 98.31 521 GLU A O 1
ATOM 4121 N N . ILE A 1 522 ? -19.317 -12.881 17.567 1.00 98.31 522 ILE A N 1
ATOM 4122 C CA . ILE A 1 522 ? -18.783 -11.675 18.206 1.00 98.31 522 ILE A CA 1
ATOM 4123 C C . ILE A 1 522 ? -19.926 -10.736 18.580 1.00 98.31 522 ILE A C 1
ATOM 4125 O O . ILE A 1 522 ? -19.976 -10.293 19.718 1.00 98.31 522 ILE A O 1
ATOM 4129 N N . ILE A 1 523 ? -20.878 -10.479 17.681 1.00 98.44 523 ILE A N 1
ATOM 4130 C CA . ILE A 1 523 ? -22.022 -9.605 17.978 1.00 98.44 523 ILE A CA 1
ATOM 4131 C C . ILE A 1 523 ? -22.853 -10.165 19.140 1.00 98.44 523 ILE A C 1
ATOM 4133 O O . ILE A 1 523 ? -23.234 -9.410 20.030 1.00 98.44 523 ILE A O 1
ATOM 4137 N N . THR A 1 524 ? -23.068 -11.484 19.177 1.00 98.50 524 THR A N 1
ATOM 4138 C CA . THR A 1 524 ? -23.742 -12.146 20.310 1.00 98.50 524 THR A CA 1
ATOM 4139 C C . THR A 1 524 ? -22.963 -11.930 21.609 1.00 98.50 524 THR A C 1
ATOM 4141 O O . THR A 1 524 ? -23.551 -11.616 22.638 1.00 98.50 524 THR A O 1
ATOM 4144 N N . LEU A 1 525 ? -21.629 -12.021 21.565 1.00 98.44 525 LEU A N 1
ATOM 4145 C CA . LEU A 1 525 ? -20.788 -11.698 22.713 1.00 98.44 525 LEU A CA 1
ATOM 4146 C C . LEU A 1 525 ? -20.941 -10.233 23.146 1.00 98.44 525 LEU A C 1
ATOM 4148 O O . LEU A 1 525 ? -21.014 -9.994 24.347 1.00 98.44 525 LEU A O 1
ATOM 4152 N N . LEU A 1 526 ? -20.979 -9.270 22.213 1.00 98.56 526 LEU A N 1
ATOM 4153 C CA . LEU A 1 526 ? -21.147 -7.845 22.542 1.00 98.56 526 LEU A CA 1
ATOM 4154 C C . LEU A 1 526 ? -22.471 -7.596 23.288 1.00 98.56 526 LEU A C 1
ATOM 4156 O O . LEU A 1 526 ? -22.494 -6.827 24.249 1.00 98.56 526 LEU A O 1
ATOM 4160 N N . GLU A 1 527 ? -23.544 -8.280 22.881 1.00 98.31 527 GLU A N 1
ATOM 4161 C CA . GLU A 1 527 ? -24.839 -8.275 23.577 1.00 98.31 527 GLU A CA 1
ATOM 4162 C C . GLU A 1 527 ? -24.727 -8.945 24.966 1.00 98.31 527 GLU A C 1
ATOM 4164 O O . GLU A 1 527 ? -25.131 -8.364 25.970 1.00 98.31 527 GLU A O 1
ATOM 4169 N N . ASP A 1 528 ? -24.096 -10.121 25.070 1.00 98.38 528 ASP A N 1
ATOM 4170 C CA . ASP A 1 528 ? -23.958 -10.883 26.327 1.00 98.38 528 ASP A CA 1
ATOM 4171 C C . ASP A 1 528 ? -23.110 -10.180 27.407 1.00 98.38 528 ASP A C 1
ATOM 4173 O O . ASP A 1 528 ? -23.265 -10.434 28.612 1.00 98.38 528 ASP A O 1
ATOM 4177 N N . ILE A 1 529 ? -22.161 -9.334 26.997 1.00 98.25 529 ILE A N 1
ATOM 4178 C CA . ILE A 1 529 ? -21.336 -8.521 27.906 1.00 98.25 529 ILE A CA 1
ATOM 4179 C C . ILE A 1 529 ? -21.921 -7.129 28.147 1.00 98.25 529 ILE A C 1
ATOM 4181 O O . ILE A 1 529 ? -21.239 -6.295 28.747 1.00 98.25 529 ILE A O 1
ATOM 4185 N N . GLU A 1 530 ? -23.159 -6.893 27.706 1.00 98.00 530 GLU A N 1
ATOM 4186 C CA . GLU A 1 530 ? -23.905 -5.653 27.936 1.00 98.00 530 GLU A CA 1
ATOM 4187 C C . GLU A 1 530 ? -23.190 -4.431 27.317 1.00 98.00 530 GLU A C 1
ATOM 4189 O O . GLU A 1 530 ? -23.334 -3.305 27.786 1.00 98.00 530 GLU A O 1
ATOM 4194 N N . LEU A 1 531 ? -22.360 -4.632 26.280 1.00 98.00 531 LEU A N 1
ATOM 4195 C CA . LEU A 1 531 ? -21.651 -3.533 25.605 1.00 98.00 531 LEU A CA 1
ATOM 4196 C C . LEU A 1 531 ? -22.586 -2.727 24.693 1.00 98.00 531 LEU A C 1
ATOM 4198 O O . LEU A 1 531 ? -22.314 -1.563 24.423 1.00 98.00 531 LEU A O 1
ATOM 4202 N N . LEU A 1 532 ? -23.688 -3.332 24.238 1.00 98.38 532 LEU A N 1
ATOM 4203 C CA . LEU A 1 532 ? -24.683 -2.697 23.365 1.00 98.38 532 LEU A CA 1
ATOM 4204 C C . LEU A 1 532 ? -25.968 -2.279 24.105 1.00 98.38 532 LEU A C 1
ATOM 4206 O O . LEU A 1 532 ? -26.914 -1.836 23.462 1.00 98.38 532 LEU A O 1
ATOM 4210 N N . ASP A 1 533 ? -26.029 -2.405 25.436 1.00 97.75 533 ASP A N 1
ATOM 4211 C CA . ASP A 1 533 ? -27.250 -2.175 26.232 1.00 97.75 533 ASP A CA 1
ATOM 4212 C C . ASP A 1 533 ? -27.765 -0.724 26.183 1.00 97.75 533 ASP A C 1
ATOM 4214 O O . ASP A 1 533 ? -28.936 -0.464 26.473 1.00 97.75 533 ASP A O 1
ATOM 4218 N N . HIS A 1 534 ? -26.906 0.236 25.822 1.00 97.19 534 HIS A N 1
ATOM 4219 C CA . HIS A 1 534 ? -27.294 1.635 25.615 1.00 97.19 534 HIS A CA 1
ATOM 4220 C C . HIS A 1 534 ? -27.985 1.879 24.274 1.00 97.19 534 HIS A C 1
ATOM 4222 O O . HIS A 1 534 ? -28.614 2.926 24.106 1.00 97.19 534 HIS A O 1
ATOM 4228 N N . LEU A 1 535 ? -27.878 0.940 23.334 1.00 97.88 535 LEU A N 1
ATOM 4229 C CA . LEU A 1 535 ? -28.448 1.050 22.000 1.00 97.88 535 LEU A CA 1
ATOM 4230 C C . LEU A 1 535 ? -29.861 0.481 21.950 1.00 97.88 535 LEU A C 1
ATOM 4232 O O . LEU A 1 535 ? -30.198 -0.532 22.562 1.00 97.88 535 LEU A O 1
ATOM 4236 N N . SER A 1 536 ? -30.709 1.125 21.157 1.00 97.88 536 SER A N 1
ATOM 4237 C CA . SER A 1 536 ? -32.012 0.569 20.810 1.00 97.88 536 SER A CA 1
ATOM 4238 C C . SER A 1 536 ? -31.877 -0.636 19.870 1.00 97.88 536 SER A C 1
ATOM 4240 O O . SER A 1 536 ? -30.914 -0.758 19.114 1.00 97.88 536 SER A O 1
ATOM 4242 N N . GLU A 1 537 ? -32.901 -1.497 19.822 1.00 97.88 537 GLU A N 1
ATOM 4243 C CA . GLU A 1 537 ? -32.956 -2.608 18.853 1.00 97.88 537 GLU A CA 1
ATOM 4244 C C . GLU A 1 537 ? -32.793 -2.127 17.398 1.00 97.88 537 GLU A C 1
ATOM 4246 O O . GLU A 1 537 ? -32.227 -2.835 16.565 1.00 97.88 537 GLU A O 1
ATOM 4251 N N . ALA A 1 538 ? -33.273 -0.916 17.089 1.00 98.19 538 ALA A N 1
ATOM 4252 C CA . ALA A 1 538 ? -33.125 -0.307 15.773 1.00 98.19 538 ALA A CA 1
ATOM 4253 C C . ALA A 1 538 ? -31.667 0.079 15.477 1.00 98.19 538 ALA A C 1
ATOM 4255 O O . ALA A 1 538 ? -31.189 -0.208 14.384 1.00 98.19 538 ALA A O 1
ATOM 4256 N N . GLU A 1 539 ? -30.956 0.670 16.442 1.00 97.75 539 GLU A N 1
ATOM 4257 C CA . GLU A 1 539 ? -29.532 1.015 16.309 1.00 97.75 539 GLU A CA 1
ATOM 4258 C C . GLU A 1 539 ? -28.660 -0.243 16.194 1.00 97.75 539 GLU A C 1
ATOM 4260 O O . GLU A 1 539 ? -27.806 -0.314 15.313 1.00 97.75 539 GLU A O 1
ATOM 4265 N N . ILE A 1 540 ? -28.932 -1.285 16.990 1.00 98.12 540 ILE A N 1
ATOM 4266 C CA . ILE A 1 540 ? -28.242 -2.582 16.869 1.00 98.12 540 ILE A CA 1
ATOM 4267 C C . ILE A 1 540 ? -28.520 -3.216 15.500 1.00 98.12 540 ILE A C 1
ATOM 4269 O O . ILE A 1 540 ? -27.612 -3.736 14.850 1.00 98.12 540 ILE A O 1
ATOM 4273 N N . SER A 1 541 ? -29.775 -3.187 15.038 1.00 98.06 541 SER A N 1
ATOM 4274 C CA . SER A 1 541 ? -30.125 -3.706 13.714 1.00 98.06 541 SER A CA 1
ATOM 4275 C C . SER A 1 541 ? -29.451 -2.924 12.593 1.00 98.06 541 S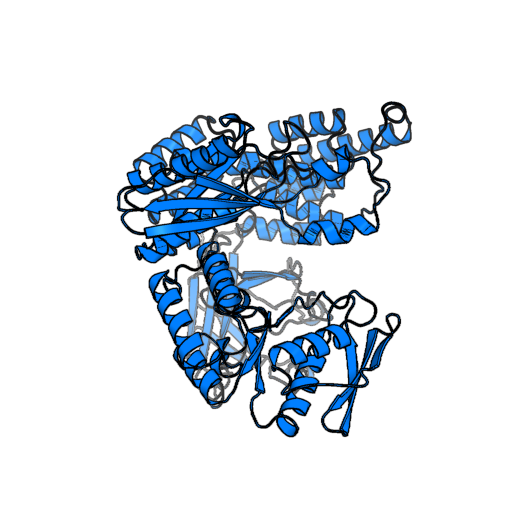ER A C 1
ATOM 4277 O O . SER A 1 541 ? -29.159 -3.523 11.559 1.00 98.06 541 SER A O 1
ATOM 4279 N N . GLU A 1 542 ? -29.247 -1.619 12.753 1.00 97.25 542 GLU A N 1
ATOM 4280 C CA . GLU A 1 542 ? -28.563 -0.807 11.754 1.00 97.25 542 GLU A CA 1
ATOM 4281 C C . GLU A 1 542 ? -27.067 -1.123 11.723 1.00 97.25 542 GLU A C 1
ATOM 4283 O O . GLU A 1 542 ? -26.541 -1.406 10.650 1.00 97.25 542 GLU A O 1
ATOM 4288 N N . GLY A 1 543 ? -26.417 -1.252 12.885 1.00 97.88 543 GLY A N 1
ATOM 4289 C CA . GLY A 1 543 ? -25.024 -1.704 12.953 1.00 97.88 543 GLY A CA 1
ATOM 4290 C C . GLY A 1 543 ? -24.817 -3.089 12.333 1.00 97.88 543 GLY A C 1
ATOM 4291 O O . GLY A 1 543 ? -23.902 -3.296 11.538 1.00 97.88 543 GLY A O 1
ATOM 4292 N N . LYS A 1 544 ? -25.745 -4.031 12.565 1.00 98.31 544 LYS A N 1
ATOM 4293 C CA . LYS A 1 544 ? -25.737 -5.349 11.898 1.00 98.31 544 LYS A CA 1
ATOM 4294 C C . LYS A 1 544 ? -25.815 -5.240 10.369 1.00 98.31 544 LYS A C 1
ATOM 4296 O O . LYS A 1 544 ? -25.157 -6.016 9.678 1.00 98.31 544 LYS A O 1
ATOM 4301 N N . LYS A 1 545 ? -26.591 -4.295 9.822 1.00 97.56 545 LYS A N 1
ATOM 4302 C CA . LYS A 1 545 ? -26.639 -4.057 8.367 1.00 97.56 545 LYS A CA 1
ATOM 4303 C C . LYS A 1 545 ? -25.349 -3.431 7.851 1.00 97.56 545 LYS A C 1
ATOM 4305 O O . LYS A 1 545 ? -24.890 -3.843 6.791 1.00 97.56 545 LYS A O 1
ATOM 4310 N N . GLN A 1 546 ? -24.764 -2.477 8.574 1.00 96.81 546 GLN A N 1
ATOM 4311 C CA . GLN A 1 546 ? -23.481 -1.876 8.197 1.00 96.81 546 GLN A CA 1
ATOM 4312 C C . GLN A 1 546 ? -22.385 -2.946 8.116 1.00 96.81 546 GLN A C 1
ATOM 4314 O O . GLN A 1 546 ? -21.746 -3.087 7.078 1.00 96.81 546 GLN A O 1
ATOM 4319 N N . ILE A 1 547 ? -22.282 -3.811 9.131 1.00 97.94 547 ILE A N 1
ATOM 4320 C CA . ILE A 1 547 ? -21.368 -4.966 9.136 1.00 97.94 547 ILE A CA 1
ATOM 4321 C C . ILE A 1 547 ? -21.653 -5.919 7.964 1.00 97.94 547 ILE A C 1
ATOM 4323 O O . ILE A 1 547 ? -20.738 -6.429 7.311 1.00 97.94 547 ILE A O 1
ATOM 4327 N N . ALA A 1 548 ? -22.927 -6.182 7.661 1.00 97.56 548 ALA A N 1
ATOM 4328 C CA . ALA A 1 548 ? -23.294 -7.030 6.529 1.00 97.56 548 ALA A CA 1
ATOM 4329 C C . ALA A 1 548 ? -22.834 -6.445 5.182 1.00 97.56 548 ALA A C 1
ATOM 4331 O O . ALA A 1 548 ? -22.532 -7.227 4.282 1.00 97.56 548 ALA A O 1
ATOM 4332 N N . ARG A 1 549 ? -22.730 -5.115 5.075 1.00 97.62 549 ARG A N 1
ATOM 4333 C CA . ARG A 1 549 ? -22.328 -4.350 3.885 1.00 97.62 549 ARG A CA 1
ATOM 4334 C C . ARG A 1 549 ? -20.834 -4.004 3.831 1.00 97.62 549 ARG A C 1
ATOM 4336 O O . ARG A 1 549 ? -20.442 -3.269 2.935 1.00 97.62 549 ARG A O 1
ATOM 4343 N N . GLN A 1 550 ? -20.016 -4.490 4.758 1.00 96.69 550 GLN A N 1
ATOM 4344 C CA . GLN A 1 550 ? -18.579 -4.213 4.788 1.00 96.69 550 GLN A CA 1
ATOM 4345 C C . GLN A 1 550 ? -17.759 -5.509 4.816 1.00 96.69 550 GLN A C 1
ATOM 4347 O O . GLN A 1 550 ? -18.220 -6.562 5.293 1.00 96.69 550 GLN A O 1
ATOM 4352 N N . TYR A 1 551 ? -16.522 -5.423 4.326 1.00 96.06 551 TYR A N 1
ATOM 4353 C CA . TYR A 1 551 ? -15.495 -6.444 4.490 1.00 96.06 551 TYR A CA 1
ATOM 4354 C C . TYR A 1 551 ? -14.641 -6.121 5.717 1.00 96.06 551 TYR A C 1
ATOM 4356 O O . TYR A 1 551 ? -13.657 -5.395 5.661 1.00 96.06 551 TYR A O 1
ATOM 4364 N N . ILE A 1 552 ? -15.057 -6.668 6.859 1.00 95.88 552 ILE A N 1
ATOM 4365 C CA . ILE A 1 552 ? -14.394 -6.448 8.147 1.00 95.88 552 ILE A CA 1
ATOM 4366 C C . ILE A 1 552 ? -13.070 -7.214 8.181 1.00 95.88 552 ILE A C 1
ATOM 4368 O O . ILE A 1 552 ? -13.068 -8.444 8.218 1.00 95.88 552 ILE A O 1
ATOM 4372 N N . THR A 1 553 ? -11.944 -6.519 8.186 1.00 93.12 553 THR A N 1
ATOM 4373 C CA . THR A 1 553 ? -10.592 -7.074 8.353 1.00 93.12 553 THR A CA 1
ATOM 4374 C C . THR A 1 553 ? -10.043 -6.837 9.758 1.00 93.12 553 THR A C 1
ATOM 4376 O O . THR A 1 553 ? -9.149 -7.565 10.189 1.00 93.12 553 THR A O 1
ATOM 4379 N N . HIS A 1 554 ? -10.620 -5.897 10.517 1.00 92.56 554 HIS A N 1
ATOM 4380 C CA . HIS A 1 554 ? -10.128 -5.516 11.844 1.00 92.56 554 HIS A CA 1
ATOM 4381 C C . HIS A 1 554 ? -11.234 -5.411 12.901 1.00 92.56 554 HIS A C 1
ATOM 4383 O O . HIS A 1 554 ? -12.374 -5.075 12.571 1.00 92.56 554 HIS A O 1
ATOM 4389 N N . PRO A 1 555 ? -10.914 -5.623 14.197 1.00 93.88 555 PRO A N 1
ATOM 4390 C CA . PRO A 1 555 ? -11.897 -5.488 15.269 1.00 93.88 555 PRO A CA 1
ATOM 4391 C C . PRO A 1 555 ? -12.566 -4.109 15.326 1.00 93.88 555 PRO A C 1
ATOM 4393 O O . PRO A 1 555 ? -13.774 -4.030 15.537 1.00 93.88 555 PRO A O 1
ATOM 4396 N N . TYR A 1 556 ? -11.811 -3.023 15.124 1.00 93.31 556 TYR A N 1
ATOM 4397 C CA . TYR A 1 556 ? -12.353 -1.667 15.241 1.00 93.31 556 TYR A CA 1
ATOM 4398 C C . TYR A 1 556 ? -13.407 -1.364 14.165 1.00 93.31 556 TYR A C 1
ATOM 4400 O O . TYR A 1 556 ? -14.364 -0.660 14.459 1.00 93.31 556 TYR A O 1
ATOM 4408 N N . GLN A 1 557 ? -13.301 -1.947 12.965 1.00 94.19 557 GLN A N 1
ATOM 4409 C CA . GLN A 1 557 ? -14.310 -1.803 11.906 1.00 94.19 557 GLN A CA 1
ATOM 4410 C C . GLN A 1 557 ? -15.634 -2.479 12.291 1.00 94.19 557 GLN A C 1
ATOM 4412 O O . GLN A 1 557 ? -16.712 -1.982 11.985 1.00 94.19 557 GLN A O 1
ATOM 4417 N N . LEU A 1 558 ? -15.570 -3.617 12.996 1.00 96.50 558 LEU A N 1
ATOM 4418 C CA . LEU A 1 558 ? -16.768 -4.266 13.535 1.00 96.50 558 LEU A CA 1
ATOM 4419 C C . LEU A 1 558 ? -17.413 -3.401 14.619 1.00 96.50 558 LEU A C 1
ATOM 4421 O O . LEU A 1 558 ? -18.633 -3.260 14.660 1.00 96.50 558 LEU A O 1
ATOM 4425 N N . LEU A 1 559 ? -16.591 -2.860 15.520 1.00 96.81 559 LEU A N 1
ATOM 4426 C CA . LEU A 1 559 ? -17.057 -2.082 16.662 1.00 96.81 559 LEU A CA 1
ATOM 4427 C C . LEU A 1 559 ? -17.600 -0.705 16.244 1.00 96.81 559 LEU A C 1
ATOM 4429 O O . LEU A 1 559 ? -18.586 -0.262 16.828 1.00 96.81 559 LEU A O 1
ATOM 4433 N N . SER A 1 560 ? -17.028 -0.062 15.218 1.00 96.19 560 SER A N 1
ATOM 4434 C CA . SER A 1 560 ? -17.475 1.246 14.707 1.00 96.19 560 SER A CA 1
ATOM 4435 C C . SER A 1 560 ? -18.861 1.223 14.073 1.00 96.19 560 SER A C 1
ATOM 4437 O O . SER A 1 560 ? -19.525 2.256 14.035 1.00 96.19 560 SER A O 1
ATOM 4439 N N . ALA A 1 561 ? -19.332 0.058 13.624 1.00 97.12 561 ALA A N 1
ATOM 4440 C CA . ALA A 1 561 ? -20.682 -0.086 13.091 1.00 97.12 561 ALA A CA 1
ATOM 4441 C C . ALA A 1 561 ? -21.773 0.133 14.156 1.00 97.12 561 ALA A C 1
ATOM 4443 O O . ALA A 1 561 ? -22.940 0.355 13.828 1.00 97.12 561 ALA A O 1
ATOM 4444 N N . PHE A 1 562 ? -21.421 0.059 15.441 1.00 98.00 562 PHE A N 1
ATOM 4445 C CA . PHE A 1 562 ? -22.334 0.332 16.539 1.00 98.00 562 PHE A CA 1
ATOM 4446 C C . PHE A 1 562 ? -22.070 1.726 17.105 1.00 98.00 562 PHE A C 1
ATOM 4448 O O . PHE A 1 562 ? -20.971 2.061 17.543 1.00 98.00 562 PHE A O 1
ATOM 4455 N N . LYS A 1 563 ? -23.121 2.544 17.114 1.00 96.69 563 LYS A N 1
ATOM 4456 C CA . LYS A 1 563 ? -23.060 3.926 17.580 1.00 96.69 563 LYS A CA 1
ATOM 4457 C C . LYS A 1 563 ? -22.548 4.017 19.024 1.00 96.69 563 LYS A C 1
ATOM 4459 O O . LYS A 1 563 ? -22.941 3.228 19.880 1.00 96.69 563 LYS A O 1
ATOM 4464 N N . ASP A 1 564 ? -21.699 5.005 19.294 1.00 96.88 564 ASP A N 1
ATOM 4465 C CA . ASP A 1 564 ? -21.146 5.285 20.625 1.00 96.88 564 ASP A CA 1
ATOM 4466 C C . ASP A 1 564 ? -20.458 4.061 21.284 1.00 96.88 564 ASP A C 1
ATOM 4468 O O . ASP A 1 564 ? -20.382 3.987 22.509 1.00 96.88 564 ASP A O 1
ATOM 4472 N N . VAL A 1 565 ? -19.984 3.077 20.499 1.00 97.69 565 VAL A N 1
ATOM 4473 C CA . VAL A 1 565 ? -19.196 1.932 21.004 1.00 97.69 565 VAL A CA 1
ATOM 4474 C C . VAL A 1 565 ? -17.703 2.197 20.912 1.00 97.69 565 VAL A C 1
ATOM 4476 O O . VAL A 1 565 ? -16.971 1.758 21.791 1.00 97.69 565 VAL A O 1
ATOM 4479 N N . ILE A 1 566 ? -17.244 2.921 19.892 1.00 97.12 566 ILE A N 1
ATOM 4480 C CA . ILE A 1 566 ? -15.871 3.426 19.802 1.00 97.12 566 ILE A CA 1
ATOM 4481 C C . ILE A 1 566 ? -15.883 4.852 19.263 1.00 97.12 566 ILE A C 1
ATOM 4483 O O . ILE A 1 566 ? -16.814 5.242 18.560 1.00 97.12 566 ILE A O 1
ATOM 4487 N N . VAL A 1 567 ? -14.829 5.605 19.558 1.00 95.38 567 VAL A N 1
ATOM 4488 C CA . VAL A 1 567 ? -14.498 6.840 18.842 1.00 95.38 567 VAL A CA 1
ATOM 4489 C C . VAL A 1 567 ? -13.281 6.563 17.972 1.00 95.38 567 VAL A C 1
ATOM 4491 O O . VAL A 1 567 ? -12.241 6.170 18.493 1.00 95.38 567 VAL A O 1
ATOM 4494 N N . LEU A 1 568 ? -13.426 6.720 16.659 1.00 93.88 568 LEU A N 1
ATOM 4495 C CA . LEU A 1 568 ? -12.309 6.715 15.715 1.00 93.88 568 LEU A CA 1
ATOM 4496 C C . LEU A 1 568 ? -11.891 8.155 15.440 1.00 93.88 568 LEU A C 1
ATOM 4498 O O . LEU A 1 568 ? -12.736 9.055 15.468 1.00 93.88 568 LEU A O 1
ATOM 4502 N N . PHE A 1 569 ? -10.609 8.376 15.185 1.00 92.06 569 PHE A N 1
ATOM 4503 C CA . PHE A 1 569 ? -10.100 9.698 14.849 1.00 92.06 569 PHE A CA 1
ATOM 4504 C C . PHE A 1 569 ? -8.835 9.599 14.004 1.00 92.06 569 PHE A C 1
ATOM 4506 O O . PHE A 1 569 ? -8.090 8.631 14.109 1.00 92.06 569 PHE A O 1
ATOM 4513 N N . ASP A 1 570 ? -8.608 10.621 13.185 1.00 90.62 570 ASP A N 1
ATOM 4514 C CA . ASP A 1 570 ? -7.342 10.817 12.489 1.00 90.62 570 ASP A CA 1
ATOM 4515 C C . ASP A 1 570 ? -6.479 11.775 13.318 1.00 90.62 570 ASP A C 1
ATOM 4517 O O . ASP A 1 570 ? -6.975 12.762 13.872 1.00 90.62 570 ASP A O 1
ATOM 4521 N N . TRP A 1 571 ? -5.189 11.477 13.439 1.00 90.44 571 TRP A N 1
ATOM 4522 C CA . TRP A 1 571 ? -4.256 12.358 14.130 1.00 90.44 571 TRP A CA 1
ATOM 4523 C C . TRP A 1 571 ? -4.125 13.700 13.409 1.00 90.44 571 TRP A C 1
ATOM 4525 O O . TRP A 1 571 ? -3.987 14.707 14.099 1.00 90.44 571 TRP A O 1
ATOM 4535 N N . GLU A 1 572 ? -4.300 13.737 12.082 1.00 88.75 572 GLU A N 1
ATOM 4536 C CA . GLU A 1 572 ? -4.344 14.943 11.234 1.00 88.75 572 GLU A CA 1
ATOM 4537 C C . GLU A 1 572 ? -5.677 15.724 11.359 1.00 88.75 572 GLU A C 1
ATOM 4539 O O . GLU A 1 572 ? -6.141 16.371 10.425 1.00 88.75 572 GLU A O 1
ATOM 4544 N N . SER A 1 573 ? -6.348 15.655 12.517 1.00 85.62 573 SER A N 1
ATOM 4545 C CA . SER A 1 573 ? -7.656 16.291 12.768 1.00 85.62 573 SER A CA 1
ATOM 4546 C C . SER A 1 573 ? -7.612 17.447 13.772 1.00 85.62 573 SER A C 1
ATOM 4548 O O . SER A 1 573 ? -8.622 17.743 14.416 1.00 85.62 573 SER A O 1
ATOM 4550 N N . ALA A 1 574 ? -6.482 18.141 13.939 1.00 81.31 574 ALA A N 1
ATOM 4551 C CA . ALA A 1 574 ? -6.463 19.379 14.730 1.00 81.31 574 ALA A CA 1
ATOM 4552 C C . ALA A 1 574 ? -7.220 20.537 14.044 1.00 81.31 574 ALA A C 1
ATOM 4554 O O . ALA A 1 574 ? -7.374 21.610 14.632 1.00 81.31 574 ALA A O 1
ATOM 4555 N N . GLU A 1 575 ? -7.719 20.339 12.818 1.00 75.38 575 GLU A N 1
ATOM 4556 C CA . GLU A 1 575 ? -8.522 21.322 12.099 1.00 75.38 575 GLU A CA 1
ATOM 4557 C C . GLU A 1 575 ? -9.837 21.650 12.830 1.00 75.38 575 GLU A C 1
ATOM 4559 O O . GLU A 1 575 ? -10.677 20.797 13.113 1.00 75.38 575 GLU A O 1
ATOM 4564 N N . GLY A 1 576 ? -10.042 22.937 13.117 1.00 81.31 576 GLY A N 1
ATOM 4565 C CA . GLY A 1 576 ? -11.237 23.446 13.787 1.00 81.31 576 GLY A CA 1
ATOM 4566 C C . GLY A 1 576 ? -10.902 24.432 14.902 1.00 81.31 576 GLY A C 1
ATOM 4567 O O . GLY A 1 576 ? -9.744 24.665 15.233 1.00 81.31 576 GLY A O 1
ATOM 4568 N N . GLU A 1 577 ? -11.928 25.058 15.483 1.00 84.19 577 GLU A N 1
ATOM 4569 C CA . GLU A 1 577 ? -11.707 26.012 16.580 1.00 84.19 577 GLU A CA 1
ATOM 4570 C C . GLU A 1 577 ? -11.409 25.319 17.921 1.00 84.19 577 GLU A C 1
ATOM 4572 O O . GLU A 1 577 ? -10.742 25.919 18.755 1.00 84.19 577 GLU A O 1
ATOM 4577 N N . ASN A 1 578 ? -11.930 24.103 18.152 1.00 91.88 578 ASN A N 1
ATOM 4578 C CA . ASN A 1 578 ? -11.850 23.405 19.447 1.00 91.88 578 ASN A CA 1
ATOM 4579 C C . ASN A 1 578 ? -11.851 21.858 19.293 1.00 91.88 578 ASN A C 1
ATOM 4581 O O . ASN A 1 578 ? -12.835 21.205 19.673 1.00 91.88 578 ASN A O 1
ATOM 4585 N N . PRO A 1 579 ? -10.814 21.249 18.690 1.00 93.81 579 PRO A N 1
ATOM 4586 C CA . PRO A 1 579 ? -10.775 19.804 18.452 1.00 93.81 579 PRO A CA 1
ATOM 4587 C C . PRO A 1 579 ? -10.726 18.966 19.747 1.00 93.81 579 PRO A C 1
ATOM 4589 O O . PRO A 1 579 ? -11.401 17.940 19.833 1.00 93.81 579 PRO A O 1
ATOM 4592 N N . TYR A 1 580 ? -10.029 19.396 20.807 1.00 96.62 580 TYR A N 1
ATOM 4593 C CA . TYR A 1 580 ? -9.982 18.629 22.064 1.00 96.62 580 TYR A CA 1
ATOM 4594 C C . TYR A 1 580 ? -11.314 18.650 22.805 1.00 96.62 580 TYR A C 1
ATOM 4596 O O . TYR A 1 580 ? -11.700 17.660 23.432 1.00 96.62 580 TYR A O 1
ATOM 4604 N N . LYS A 1 581 ? -12.059 19.754 22.710 1.00 96.94 581 LYS A N 1
ATOM 4605 C CA . LYS A 1 581 ? -13.428 19.805 23.219 1.00 96.94 581 LYS A CA 1
ATOM 4606 C C . LYS A 1 581 ? -14.324 18.795 22.510 1.00 96.94 581 LYS A C 1
ATOM 4608 O O . LYS A 1 581 ? -15.078 18.102 23.189 1.00 96.94 581 LYS A O 1
ATOM 4613 N N . TYR A 1 582 ? -14.231 18.701 21.184 1.00 95.31 582 TYR A N 1
ATOM 4614 C CA . TYR A 1 582 ? -14.977 17.705 20.416 1.00 95.31 582 TYR A CA 1
ATOM 4615 C C . TYR A 1 582 ? -14.680 16.284 20.920 1.00 95.31 582 TYR A C 1
ATOM 4617 O O . TYR A 1 582 ? -15.610 15.554 21.263 1.00 95.31 582 TYR A O 1
ATOM 4625 N N . PHE A 1 583 ? -13.404 15.925 21.101 1.00 96.19 583 PHE A N 1
ATOM 4626 C CA . PHE A 1 583 ? -13.047 14.602 21.622 1.00 96.19 583 PHE A CA 1
ATOM 4627 C C . PHE A 1 583 ? -13.500 14.366 23.063 1.00 96.19 583 PHE A C 1
ATOM 4629 O O . PHE A 1 583 ? -13.958 13.272 23.378 1.00 96.19 583 PHE A O 1
ATOM 4636 N N . LEU A 1 584 ? -13.444 15.368 23.946 1.00 97.81 584 LEU A N 1
ATOM 4637 C CA . LEU A 1 584 ? -14.007 15.240 25.297 1.00 97.81 584 LEU A CA 1
ATOM 4638 C C . LEU A 1 584 ? -15.516 14.954 25.263 1.00 97.81 584 LEU A C 1
ATOM 4640 O O . LEU A 1 584 ? -16.007 14.182 26.086 1.00 97.81 584 LEU A O 1
ATOM 4644 N N . GLU A 1 585 ? -16.246 15.548 24.318 1.00 96.88 585 GLU A N 1
ATOM 4645 C CA . GLU A 1 585 ? -17.678 15.306 24.128 1.00 96.88 585 GLU A CA 1
ATOM 4646 C C . GLU A 1 585 ? -17.964 13.915 23.531 1.00 96.88 585 GLU A C 1
ATOM 4648 O O . GLU A 1 585 ? -18.928 13.270 23.953 1.00 96.88 585 GLU A O 1
ATOM 4653 N N . GLU A 1 586 ? -17.132 13.424 22.607 1.00 96.62 586 GLU A N 1
ATOM 4654 C CA . GLU A 1 586 ? -17.217 12.049 22.084 1.00 96.62 586 GLU A CA 1
ATOM 4655 C C . GLU A 1 586 ? -16.896 11.005 23.162 1.00 96.62 586 GLU A C 1
ATOM 4657 O O . GLU A 1 586 ? -17.667 10.071 23.380 1.00 96.62 586 GLU A O 1
ATOM 4662 N N . LEU A 1 587 ? -15.815 11.192 23.925 1.00 97.50 587 LEU A N 1
ATOM 4663 C CA . LEU A 1 587 ? -15.447 10.307 25.036 1.00 97.50 587 LEU A CA 1
ATOM 4664 C C . LEU A 1 587 ? -16.525 10.293 26.131 1.00 97.50 587 LEU A C 1
ATOM 4666 O O . LEU A 1 587 ? -16.759 9.267 26.778 1.00 97.50 587 LEU A O 1
ATOM 4670 N N . ALA A 1 588 ? -17.234 11.410 26.317 1.00 97.81 588 ALA A N 1
ATOM 4671 C CA . ALA A 1 588 ? -18.368 11.470 27.228 1.00 97.81 588 ALA A CA 1
ATOM 4672 C C . ALA A 1 588 ? -19.547 10.603 26.763 1.00 97.81 588 ALA A C 1
ATOM 4674 O O . ALA A 1 588 ? -20.104 9.852 27.574 1.00 97.81 588 ALA A O 1
ATOM 4675 N N . ARG A 1 589 ? -19.890 10.661 25.466 1.00 97.00 589 ARG A N 1
ATOM 4676 C CA . ARG A 1 589 ? -20.906 9.792 24.844 1.00 97.00 589 ARG A CA 1
ATOM 4677 C C . ARG A 1 589 ? -20.519 8.323 24.951 1.00 97.00 589 ARG A C 1
ATOM 4679 O O . ARG A 1 589 ? -21.300 7.535 25.480 1.00 97.00 589 ARG A O 1
ATOM 4686 N N . LEU A 1 590 ? -19.291 8.001 24.552 1.00 97.06 590 LEU A N 1
ATOM 4687 C CA . LEU A 1 590 ? -18.705 6.663 24.598 1.00 97.06 590 LEU A CA 1
ATOM 4688 C C . LEU A 1 590 ? -18.771 6.042 26.001 1.00 97.06 590 LEU A C 1
ATOM 4690 O O . LEU A 1 590 ? -19.096 4.871 26.166 1.00 97.06 590 LEU A O 1
ATOM 4694 N N . SER A 1 591 ? -18.502 6.836 27.040 1.00 97.81 591 SER A N 1
ATOM 4695 C CA . SER A 1 591 ? -18.570 6.372 28.432 1.00 97.81 591 SER A CA 1
ATOM 4696 C C . SER A 1 591 ? -19.992 6.247 28.992 1.00 97.81 591 SER A C 1
ATOM 4698 O O . SER A 1 591 ? -20.160 5.911 30.169 1.00 97.81 591 SER A O 1
ATOM 4700 N N . GLN A 1 592 ? -21.015 6.572 28.195 1.00 95.88 592 GLN A N 1
ATOM 4701 C CA . GLN A 1 592 ? -22.424 6.613 28.592 1.00 95.88 592 GLN A CA 1
ATOM 4702 C C . GLN A 1 592 ? -22.667 7.524 29.810 1.00 95.88 592 GLN A C 1
ATOM 4704 O O . GLN A 1 592 ? -23.497 7.249 30.679 1.00 95.88 592 GLN A O 1
ATOM 4709 N N . GLY A 1 593 ? -21.906 8.620 29.893 1.00 94.38 593 GLY A N 1
ATOM 4710 C CA . GLY A 1 593 ? -21.977 9.597 30.979 1.00 94.38 593 GLY A CA 1
ATOM 4711 C C . GLY A 1 593 ? -21.219 9.221 32.257 1.00 94.38 593 GLY A C 1
ATOM 4712 O O . GLY A 1 593 ? -21.273 9.990 33.218 1.00 94.38 593 GLY A O 1
ATOM 4713 N N . ASN A 1 594 ? -20.497 8.092 32.294 1.00 96.81 594 ASN A N 1
ATOM 4714 C CA . ASN A 1 594 ? -19.587 7.779 33.404 1.00 96.81 594 ASN A CA 1
ATOM 4715 C C . ASN A 1 594 ? -18.418 8.779 33.469 1.00 96.81 594 ASN A C 1
ATOM 4717 O O . ASN A 1 594 ? -18.016 9.200 34.552 1.00 96.81 594 ASN A O 1
ATOM 4721 N N . PHE A 1 595 ? -17.919 9.208 32.310 1.00 98.12 595 PHE A N 1
ATOM 4722 C CA . PHE A 1 595 ? -17.026 10.347 32.138 1.00 98.12 595 PHE A CA 1
ATOM 4723 C C . PHE A 1 595 ? -17.847 11.503 31.551 1.00 98.12 595 PHE A C 1
ATOM 4725 O O . PHE A 1 595 ? -18.248 11.459 30.398 1.00 98.12 595 PHE A O 1
ATOM 4732 N N . ASN A 1 596 ? -18.157 12.529 32.345 1.00 97.94 596 ASN A N 1
ATOM 4733 C CA . ASN A 1 596 ? -19.020 13.636 31.913 1.00 97.94 596 ASN A CA 1
ATOM 4734 C C . ASN A 1 596 ? -18.361 14.993 32.213 1.00 97.94 596 ASN A C 1
ATOM 4736 O O . ASN A 1 596 ? -18.710 15.637 33.211 1.00 97.94 596 ASN A O 1
ATOM 4740 N N . PRO A 1 597 ? -17.358 15.400 31.415 1.00 98.19 597 PRO A N 1
ATOM 4741 C CA . PRO A 1 597 ? -16.649 16.656 31.603 1.00 98.19 597 PRO A CA 1
ATOM 4742 C C . PRO A 1 597 ? -17.582 17.855 31.383 1.00 98.19 597 PRO A C 1
ATOM 4744 O O . PRO A 1 597 ? -18.379 17.893 30.448 1.00 98.19 597 PRO A O 1
ATOM 4747 N N . THR A 1 598 ? -17.461 18.870 32.234 1.00 98.38 598 THR A N 1
ATOM 4748 C CA . THR A 1 598 ? -18.164 20.155 32.111 1.00 98.38 598 THR A CA 1
ATOM 4749 C C . THR A 1 598 ? -17.179 21.318 32.085 1.00 98.38 598 THR A C 1
ATOM 4751 O O . THR A 1 598 ? -15.992 21.154 32.365 1.00 98.38 598 THR A O 1
ATOM 4754 N N . ASP A 1 599 ? -17.669 22.518 31.766 1.00 97.94 599 ASP A N 1
ATOM 4755 C CA . ASP A 1 599 ? -16.864 23.748 31.727 1.00 97.94 599 ASP A CA 1
ATOM 4756 C C . ASP A 1 599 ? -15.613 23.619 30.833 1.00 97.94 599 ASP A C 1
ATOM 4758 O O . ASP A 1 599 ? -14.536 24.063 31.215 1.00 97.94 599 ASP A O 1
ATOM 4762 N N . ILE A 1 600 ? -15.712 22.942 29.687 1.00 98.38 600 ILE A N 1
ATOM 4763 C CA . ILE A 1 600 ? -14.546 22.635 28.847 1.00 98.38 600 ILE A CA 1
ATOM 4764 C C . ILE A 1 600 ? -13.949 23.928 28.269 1.00 98.38 600 ILE A C 1
ATOM 4766 O O . ILE A 1 600 ? -14.639 24.650 27.546 1.00 98.38 600 ILE A O 1
ATOM 4770 N N . ASP A 1 601 ? -12.676 24.177 28.579 1.00 97.94 601 ASP A N 1
ATOM 4771 C CA . ASP A 1 601 ? -11.832 25.177 27.927 1.00 97.94 601 ASP A CA 1
ATOM 4772 C C . ASP A 1 601 ? -10.891 24.444 26.965 1.00 97.94 601 ASP A C 1
ATOM 4774 O O . ASP A 1 601 ? -10.223 23.487 27.364 1.00 97.94 601 ASP A O 1
ATOM 4778 N N . ASP A 1 602 ? -10.838 24.908 25.722 1.00 96.75 602 ASP A N 1
ATOM 4779 C CA . ASP A 1 602 ? -9.972 24.386 24.670 1.00 96.75 602 ASP A CA 1
ATOM 4780 C C . ASP A 1 602 ? -9.323 25.578 23.957 1.00 96.75 602 ASP A C 1
ATOM 4782 O O . ASP A 1 602 ? -10.014 26.441 23.416 1.00 96.75 602 ASP A O 1
ATOM 4786 N N . GLY A 1 603 ? -8.006 25.714 24.089 1.00 95.19 603 GLY A N 1
ATOM 4787 C CA . GLY A 1 603 ? -7.271 26.891 23.639 1.00 95.19 603 GLY A CA 1
ATOM 4788 C C . GLY A 1 603 ? -6.098 26.513 22.755 1.00 95.19 603 GLY A C 1
ATOM 4789 O O . GLY A 1 603 ? -5.173 25.871 23.240 1.00 95.19 603 GLY A O 1
ATOM 4790 N N . PHE A 1 604 ? -6.108 26.981 21.506 1.00 94.38 604 PHE A N 1
ATOM 4791 C CA . PHE A 1 604 ? -5.053 26.753 20.517 1.00 94.38 604 PHE A CA 1
ATOM 4792 C C . PHE A 1 604 ? -4.273 28.032 20.200 1.00 94.38 604 PHE A C 1
ATOM 4794 O O . PHE A 1 604 ? -4.852 29.070 19.868 1.00 94.38 604 PHE A O 1
ATOM 4801 N N . ASP A 1 605 ? -2.946 27.939 20.246 1.00 94.44 605 ASP A N 1
ATOM 4802 C CA . ASP A 1 605 ? -2.010 28.938 19.739 1.00 94.44 605 ASP A CA 1
ATOM 4803 C C . ASP A 1 605 ? -1.256 28.351 18.537 1.00 94.44 605 ASP A C 1
ATOM 4805 O O . ASP A 1 605 ? -0.196 27.737 18.661 1.00 94.44 605 ASP A O 1
ATOM 4809 N N . TRP A 1 606 ? -1.840 28.555 17.355 1.00 91.94 606 TRP A N 1
ATOM 4810 C CA . TRP A 1 606 ? -1.312 28.108 16.063 1.00 91.94 606 TRP A CA 1
ATOM 4811 C C . TRP A 1 606 ? 0.039 28.721 15.692 1.00 91.94 606 TRP A C 1
ATOM 4813 O O . TRP A 1 606 ? 0.776 28.129 14.909 1.00 91.94 606 TRP A O 1
ATOM 4823 N N . GLU A 1 607 ? 0.381 29.893 16.235 1.00 93.75 607 GLU A N 1
ATOM 4824 C CA . GLU A 1 607 ? 1.672 30.530 15.957 1.00 93.75 607 GLU A CA 1
ATOM 4825 C C . GLU A 1 607 ? 2.804 29.812 16.696 1.00 93.75 607 GLU A C 1
ATOM 4827 O O . GLU A 1 607 ? 3.891 29.639 16.143 1.00 93.75 607 GLU A O 1
ATOM 4832 N N . ASN A 1 608 ? 2.541 29.375 17.930 1.00 95.50 608 ASN A N 1
ATOM 4833 C CA . ASN A 1 608 ? 3.528 28.712 18.781 1.00 95.50 608 ASN A CA 1
ATOM 4834 C C . ASN A 1 608 ? 3.379 27.186 18.841 1.00 95.50 608 ASN A C 1
ATOM 4836 O O . ASN A 1 608 ? 4.183 26.554 19.525 1.00 95.50 608 ASN A O 1
ATOM 4840 N N . GLN A 1 609 ? 2.395 26.608 18.141 1.00 94.69 609 GLN A N 1
ATOM 4841 C CA . GLN A 1 609 ? 2.133 25.163 18.121 1.00 94.69 609 GLN A CA 1
ATOM 4842 C C . GLN A 1 609 ? 1.891 24.574 19.525 1.00 94.69 609 GLN A C 1
ATOM 4844 O O . GLN A 1 609 ? 2.303 23.464 19.860 1.00 94.69 609 GLN A O 1
ATOM 4849 N N . ILE A 1 610 ? 1.212 25.346 20.375 1.00 96.12 610 ILE A N 1
ATOM 4850 C CA . ILE A 1 610 ? 0.833 24.935 21.729 1.00 96.12 610 ILE A CA 1
ATOM 4851 C C . ILE A 1 610 ? -0.678 24.987 21.885 1.00 96.12 610 ILE A C 1
ATOM 4853 O O . ILE A 1 610 ? -1.349 25.869 21.347 1.00 96.12 610 ILE A O 1
ATOM 4857 N N . ALA A 1 611 ? -1.208 24.064 22.670 1.00 96.56 611 ALA A N 1
ATOM 4858 C CA . ALA A 1 611 ? -2.605 24.048 23.047 1.00 96.56 611 ALA A CA 1
ATOM 4859 C C . ALA A 1 611 ? -2.755 23.870 24.559 1.00 96.56 611 ALA A C 1
ATOM 4861 O O . ALA A 1 611 ? -1.819 23.510 25.269 1.00 96.56 611 ALA A O 1
ATOM 4862 N N . SER A 1 612 ? -3.944 24.149 25.070 1.00 97.56 612 SER A N 1
ATOM 4863 C CA . SER A 1 612 ? -4.307 23.898 26.459 1.00 97.56 612 SER A CA 1
ATOM 4864 C C . SER A 1 612 ? -5.724 23.362 26.504 1.00 97.56 612 SER A C 1
ATOM 4866 O O . SER A 1 612 ? -6.604 23.865 25.808 1.00 97.56 612 SER A O 1
ATOM 4868 N N . VAL A 1 613 ? -5.944 22.353 27.339 1.00 98.38 613 VAL A N 1
ATOM 4869 C CA . VAL A 1 613 ? -7.275 21.805 27.577 1.00 98.38 613 VAL A CA 1
ATOM 4870 C C . VAL A 1 613 ? -7.537 21.768 29.071 1.00 98.38 613 VAL A C 1
ATOM 4872 O O . VAL A 1 613 ? -6.672 21.395 29.869 1.00 98.38 613 VAL A O 1
ATOM 4875 N N . ALA A 1 614 ? -8.739 22.163 29.472 1.00 98.56 614 ALA A N 1
ATOM 4876 C CA . ALA A 1 614 ? -9.181 22.064 30.851 1.00 98.56 614 ALA A CA 1
ATOM 4877 C C . ALA A 1 614 ? -10.663 21.703 30.932 1.00 98.56 614 ALA A C 1
ATOM 4879 O O . ALA A 1 614 ? -11.480 22.175 30.150 1.00 98.56 614 ALA A O 1
ATOM 4880 N N . PHE A 1 615 ? -11.034 20.884 31.911 1.00 98.69 615 PHE A N 1
ATOM 4881 C CA . PHE A 1 615 ? -12.424 20.495 32.143 1.00 98.69 615 PHE A CA 1
ATOM 4882 C C . PHE A 1 615 ? -12.678 20.193 33.622 1.00 98.69 615 PHE A C 1
ATOM 4884 O O . PHE A 1 615 ? -11.760 19.933 34.403 1.00 98.69 615 PHE A O 1
ATOM 4891 N N . THR A 1 616 ? -13.940 20.268 34.031 1.00 98.69 616 THR A N 1
ATOM 4892 C CA . THR A 1 616 ? -14.403 19.917 35.374 1.00 98.69 616 THR A CA 1
ATOM 4893 C C . THR A 1 616 ? -15.035 18.530 35.331 1.00 98.69 616 THR A C 1
ATOM 4895 O O . THR A 1 616 ? -15.944 18.299 34.542 1.00 98.69 616 THR A O 1
ATOM 4898 N N . LEU A 1 617 ? -14.606 17.615 36.197 1.00 98.44 617 LEU A N 1
ATOM 4899 C CA . LEU A 1 617 ? -15.212 16.291 36.357 1.00 98.44 617 LEU A CA 1
ATOM 4900 C C . LEU A 1 617 ? -15.462 16.042 37.845 1.00 98.44 617 LEU A C 1
ATOM 4902 O O . LEU A 1 617 ? -14.588 16.298 38.670 1.00 98.44 617 LEU A O 1
ATOM 4906 N N . ASN A 1 618 ? -16.682 15.630 38.206 1.00 97.25 618 ASN A N 1
ATOM 4907 C CA . ASN A 1 618 ? -17.105 15.421 39.602 1.00 97.25 618 ASN A CA 1
ATOM 4908 C C . ASN A 1 618 ? -16.809 16.606 40.556 1.00 97.25 618 ASN A C 1
ATOM 4910 O O . ASN A 1 618 ? -16.636 16.432 41.761 1.00 97.25 618 ASN A O 1
ATOM 4914 N N . GLY A 1 619 ? -16.783 17.835 40.026 1.00 97.88 619 GLY A N 1
ATOM 4915 C CA . GLY A 1 619 ? -16.489 19.060 40.781 1.00 97.88 619 GLY A CA 1
ATOM 4916 C C . GLY A 1 619 ? -14.999 19.397 40.930 1.00 97.88 619 GLY A C 1
ATOM 4917 O O . GLY A 1 619 ? -14.680 20.440 41.504 1.00 97.88 619 GLY A O 1
ATOM 4918 N N . THR A 1 620 ? -14.099 18.569 40.396 1.00 98.50 620 THR A N 1
ATOM 4919 C CA . THR A 1 620 ? -12.654 18.824 40.347 1.00 98.50 620 THR A CA 1
ATOM 4920 C C . THR A 1 620 ? -12.262 19.357 38.969 1.00 98.50 620 THR A C 1
ATOM 4922 O O . THR A 1 620 ? -12.677 18.811 37.950 1.00 98.50 620 THR A O 1
ATOM 4925 N N . ARG A 1 621 ? -11.470 20.436 38.927 1.00 98.38 621 ARG A N 1
ATOM 4926 C CA . ARG A 1 621 ? -10.931 21.013 37.686 1.00 98.38 621 ARG A CA 1
ATOM 4927 C C . ARG A 1 621 ? -9.598 20.354 37.341 1.00 98.38 621 ARG A C 1
ATOM 4929 O O . ARG A 1 621 ? -8.688 20.382 38.169 1.00 98.38 621 ARG A O 1
ATOM 4936 N N . TYR A 1 622 ? -9.476 19.847 36.123 1.00 98.62 622 TYR A N 1
ATOM 4937 C CA . TYR A 1 622 ? -8.242 19.309 35.555 1.00 98.62 622 TYR A CA 1
ATOM 4938 C C . TYR A 1 622 ? -7.808 20.174 34.374 1.00 98.62 622 TYR A C 1
ATOM 4940 O O . TYR A 1 622 ? -8.654 20.756 33.694 1.00 98.62 622 TYR A O 1
ATOM 4948 N N . SER A 1 623 ? -6.502 20.277 34.143 1.00 98.44 623 SER A N 1
ATOM 4949 C CA . SER A 1 623 ? -5.937 21.023 33.018 1.00 98.44 623 SER A CA 1
ATOM 4950 C C . SER A 1 623 ? -4.573 20.472 32.625 1.00 98.44 623 SER A C 1
ATOM 4952 O O . SER A 1 623 ? -3.808 20.086 33.514 1.00 98.44 623 SER A O 1
ATOM 4954 N N . THR A 1 624 ? -4.248 20.528 31.337 1.00 98.44 624 THR A N 1
ATOM 4955 C CA . THR A 1 624 ? -2.904 20.264 30.816 1.00 98.44 624 THR A CA 1
ATOM 4956 C C . THR A 1 624 ? -2.576 21.198 29.654 1.00 98.44 624 THR A C 1
ATOM 4958 O O . THR A 1 624 ? -3.473 21.621 28.921 1.00 98.44 624 THR A O 1
ATOM 4961 N N . ASP A 1 625 ? -1.288 21.494 29.498 1.00 98.12 625 ASP A N 1
ATOM 4962 C CA . ASP A 1 625 ? -0.737 22.094 28.285 1.00 98.12 625 ASP A CA 1
ATOM 4963 C C . ASP A 1 625 ? -0.344 20.961 27.321 1.00 98.12 625 ASP A C 1
ATOM 4965 O O . ASP A 1 625 ? 0.010 19.866 27.767 1.00 98.12 625 ASP A O 1
ATOM 4969 N N . LEU A 1 626 ? -0.427 21.222 26.020 1.00 97.75 626 LEU A N 1
ATOM 4970 C CA . LEU A 1 626 ? -0.197 20.282 24.922 1.00 97.75 626 LEU A CA 1
ATOM 4971 C C . LEU A 1 626 ? 0.645 20.961 23.830 1.00 97.75 626 LEU A C 1
ATOM 4973 O O . LEU A 1 626 ? 0.680 22.192 23.736 1.00 97.75 626 LEU A O 1
ATOM 4977 N N . VAL A 1 627 ? 1.313 20.170 22.998 1.00 95.88 627 VAL A N 1
ATOM 4978 C CA . VAL A 1 627 ? 2.115 20.612 21.850 1.00 95.88 627 VAL A CA 1
ATOM 4979 C C . VAL A 1 627 ? 1.685 19.828 20.619 1.00 95.88 627 VAL A C 1
ATOM 4981 O O . VAL A 1 627 ? 1.646 18.605 20.648 1.00 95.88 627 VAL A O 1
ATOM 4984 N N . PHE A 1 628 ? 1.388 20.526 19.529 1.00 93.00 628 PHE A N 1
ATOM 4985 C CA . PHE A 1 628 ? 0.856 19.920 18.308 1.00 93.00 628 PHE A CA 1
ATOM 4986 C C . PHE A 1 628 ? 1.714 20.317 17.101 1.00 93.00 628 PHE A C 1
ATOM 4988 O O . PHE A 1 628 ? 2.318 21.387 17.118 1.00 93.00 628 PHE A O 1
ATOM 4995 N N . ASP A 1 629 ? 1.794 19.485 16.060 1.00 91.62 629 ASP A N 1
ATOM 4996 C CA . ASP A 1 629 ? 2.589 19.793 14.860 1.00 91.62 629 ASP A CA 1
ATOM 4997 C C . ASP A 1 629 ? 1.695 19.944 13.630 1.00 91.62 629 ASP A C 1
ATOM 4999 O O . ASP A 1 629 ? 1.218 18.978 13.048 1.00 91.62 629 ASP A O 1
ATOM 5003 N N . GLY A 1 630 ? 1.449 21.190 13.239 1.00 90.94 630 GLY A N 1
ATOM 5004 C CA . GLY A 1 630 ? 0.574 21.501 12.115 1.00 90.94 630 GLY A CA 1
ATOM 5005 C C . GLY A 1 630 ? -0.866 21.132 12.450 1.00 90.94 630 GLY A C 1
ATOM 5006 O O . GLY A 1 630 ? -1.440 21.700 13.372 1.00 90.94 630 GLY A O 1
ATOM 5007 N N . ASP A 1 631 ? -1.437 20.211 11.693 1.00 89.25 631 ASP A N 1
ATOM 5008 C CA . ASP A 1 631 ? -2.761 19.621 11.889 1.00 89.25 631 ASP A CA 1
ATOM 5009 C C . ASP A 1 631 ? -2.745 18.345 12.752 1.00 89.25 631 ASP A C 1
ATOM 5011 O O . ASP A 1 631 ? -3.804 17.776 13.014 1.00 89.25 631 ASP A O 1
ATOM 5015 N N . TRP A 1 632 ? -1.581 17.924 13.259 1.00 93.81 632 TRP A N 1
ATOM 5016 C CA . TRP A 1 632 ? -1.449 16.730 14.093 1.00 93.81 632 TRP A CA 1
ATOM 5017 C C . TRP A 1 632 ? -1.755 17.003 15.567 1.00 93.81 632 TRP A C 1
ATOM 5019 O O . TRP A 1 632 ? -1.063 17.797 16.202 1.00 93.81 632 TRP A O 1
ATOM 5029 N N . LEU A 1 633 ? -2.732 16.301 16.143 1.00 93.19 633 LEU A N 1
ATOM 5030 C CA . LEU A 1 633 ? -3.076 16.355 17.573 1.00 93.19 633 LEU A CA 1
ATOM 5031 C C . LEU A 1 633 ? -1.934 15.838 18.474 1.00 93.19 633 LEU A C 1
ATOM 5033 O O . LEU A 1 633 ? -1.179 14.951 18.083 1.00 93.19 633 LEU A O 1
ATOM 5037 N N . ASP A 1 634 ? -1.846 16.333 19.716 1.00 95.38 634 ASP A N 1
ATOM 5038 C CA . ASP A 1 634 ? -0.887 15.837 20.720 1.00 95.38 634 ASP A CA 1
ATOM 5039 C C . ASP A 1 634 ? -1.380 14.510 21.337 1.00 95.38 634 ASP A C 1
ATOM 5041 O O . ASP A 1 634 ? -2.419 14.510 22.010 1.00 95.38 634 ASP A O 1
ATOM 5045 N N . PRO A 1 635 ? -0.643 13.388 21.215 1.00 93.81 635 PRO A N 1
ATOM 5046 C CA . PRO A 1 635 ? -1.014 12.120 21.852 1.00 93.81 635 PRO A CA 1
ATOM 5047 C C . PRO A 1 635 ? -1.181 12.205 23.375 1.00 93.81 635 PRO A C 1
ATOM 5049 O O . PRO A 1 635 ? -1.986 11.471 23.955 1.00 93.81 635 PRO A O 1
ATOM 5052 N N . SER A 1 636 ? -0.490 13.147 24.026 1.00 96.06 636 SER A N 1
ATOM 5053 C CA . SER A 1 636 ? -0.565 13.380 25.474 1.00 96.06 636 SER A CA 1
ATOM 5054 C C . SER A 1 636 ? -1.967 13.802 25.934 1.00 96.06 636 SER A C 1
ATOM 5056 O O . SER A 1 636 ? -2.293 13.668 27.116 1.00 96.06 636 SER A O 1
ATOM 5058 N N . PHE A 1 637 ? -2.820 14.293 25.024 1.00 96.88 637 PHE A N 1
ATOM 5059 C CA . PHE A 1 637 ? -4.218 14.607 25.318 1.00 96.88 637 PHE A CA 1
ATOM 5060 C C . PHE A 1 637 ? -4.975 13.385 25.847 1.00 96.88 637 PHE A C 1
ATOM 5062 O O . PHE A 1 637 ? -5.635 13.461 26.888 1.00 96.88 637 PHE A O 1
ATOM 5069 N N . PHE A 1 638 ? -4.867 12.248 25.160 1.00 95.38 638 PHE A N 1
ATOM 5070 C CA . PHE A 1 638 ? -5.595 11.050 25.560 1.00 95.38 638 PHE A CA 1
ATOM 5071 C C . PHE A 1 638 ? -4.994 10.418 26.816 1.00 95.38 638 PHE A C 1
ATOM 5073 O O . PHE A 1 638 ? -5.749 10.028 27.705 1.00 95.38 638 PHE A O 1
ATOM 5080 N N . GLU A 1 639 ? -3.665 10.441 26.976 1.00 95.44 639 GLU A N 1
ATOM 5081 C CA . GLU A 1 639 ? -3.010 10.028 28.227 1.00 95.44 639 GLU A CA 1
ATOM 5082 C C . GLU A 1 639 ? -3.514 10.851 29.426 1.00 95.44 639 GLU A C 1
ATOM 5084 O O . GLU A 1 639 ? -3.777 10.321 30.512 1.00 95.44 639 GLU A O 1
ATOM 5089 N N . PHE A 1 640 ? -3.699 12.161 29.228 1.00 97.94 640 PHE A N 1
ATOM 5090 C CA . PHE A 1 640 ? -4.277 13.039 30.236 1.00 97.94 640 PHE A CA 1
ATOM 5091 C C . PHE A 1 640 ? -5.715 12.629 30.577 1.00 97.94 640 PHE A C 1
ATOM 5093 O O . PHE A 1 640 ? -6.019 12.446 31.761 1.00 97.94 640 PHE A O 1
ATOM 5100 N N . VAL A 1 641 ? -6.582 12.420 29.582 1.00 97.88 641 VAL A N 1
ATOM 5101 C CA . VAL A 1 641 ? -7.972 11.989 29.812 1.00 97.88 641 VAL A CA 1
ATOM 5102 C C . VAL A 1 641 ? -8.034 10.635 30.524 1.00 97.88 641 VAL A C 1
ATOM 5104 O O . VAL A 1 641 ? -8.763 10.500 31.510 1.00 97.88 641 VAL A O 1
ATOM 5107 N N . GLU A 1 642 ? -7.231 9.661 30.096 1.00 96.00 642 GLU A N 1
ATOM 5108 C CA . GLU A 1 642 ? -7.108 8.349 30.737 1.00 96.00 642 GLU A CA 1
ATOM 5109 C C . GLU A 1 642 ? -6.698 8.475 32.209 1.00 96.00 642 GLU A C 1
ATOM 5111 O O . GLU A 1 642 ? -7.308 7.852 33.085 1.00 96.00 642 GLU A O 1
ATOM 5116 N N . SER A 1 643 ? -5.707 9.323 32.507 1.00 97.12 643 SER A N 1
ATOM 5117 C CA . SER A 1 643 ? -5.226 9.536 33.876 1.00 97.12 643 SER A CA 1
ATOM 5118 C C . SER A 1 643 ? -6.300 10.129 34.794 1.00 97.12 643 SER A C 1
ATOM 5120 O O . SER A 1 643 ? -6.408 9.735 35.959 1.00 97.12 643 SER A O 1
ATOM 5122 N N . VAL A 1 644 ? -7.132 11.037 34.271 1.00 98.00 644 VAL A N 1
ATOM 5123 C CA . VAL A 1 644 ? -8.244 11.642 35.013 1.00 98.00 644 VAL A CA 1
ATOM 5124 C C . VAL A 1 644 ? -9.370 10.626 35.205 1.00 98.00 644 VAL A C 1
ATOM 5126 O O . VAL A 1 644 ? -9.871 10.464 36.322 1.00 98.00 644 VAL A O 1
ATOM 5129 N N . ALA A 1 645 ? -9.735 9.891 34.153 1.00 97.06 645 ALA A N 1
ATOM 5130 C CA . ALA A 1 645 ? -10.771 8.865 34.209 1.00 97.06 645 ALA A CA 1
ATOM 5131 C C . ALA A 1 645 ? -10.420 7.743 35.202 1.00 97.06 645 ALA A C 1
ATOM 5133 O O . ALA A 1 645 ? -11.277 7.321 35.974 1.00 97.06 645 ALA A O 1
ATOM 5134 N N . ALA A 1 646 ? -9.152 7.325 35.273 1.00 95.31 646 ALA A N 1
ATOM 5135 C CA . ALA A 1 646 ? -8.688 6.312 36.223 1.00 95.31 646 ALA A CA 1
ATOM 5136 C C . ALA A 1 646 ? -8.895 6.699 37.703 1.00 95.31 646 ALA A C 1
ATOM 5138 O O . ALA A 1 646 ? -8.953 5.819 38.566 1.00 95.31 646 ALA A O 1
ATOM 5139 N N . ILE A 1 647 ? -8.996 7.997 38.007 1.00 96.56 647 ILE A N 1
ATOM 5140 C CA . ILE A 1 647 ? -9.248 8.520 39.357 1.00 96.56 647 ILE A CA 1
ATOM 5141 C C . ILE A 1 647 ? -10.753 8.664 39.610 1.00 96.56 647 ILE A C 1
ATOM 5143 O O . ILE A 1 647 ? -11.242 8.282 40.674 1.00 96.56 647 ILE A O 1
ATOM 5147 N N . GLU A 1 648 ? -11.473 9.231 38.644 1.00 97.62 648 GLU A N 1
ATOM 5148 C CA . GLU A 1 648 ? -12.839 9.732 38.834 1.00 97.62 648 GLU A CA 1
ATOM 5149 C C . GLU A 1 648 ? -13.940 8.765 38.371 1.00 97.62 648 GLU A C 1
ATOM 5151 O O . GLU A 1 648 ? -15.100 8.931 38.754 1.00 97.62 648 GLU A O 1
ATOM 5156 N N . VAL A 1 649 ? -13.597 7.745 37.577 1.00 96.69 649 VAL A N 1
ATOM 5157 C CA . VAL A 1 649 ? -14.553 6.849 36.910 1.00 96.69 649 VAL A CA 1
ATOM 5158 C C . VAL A 1 649 ? -14.277 5.384 37.287 1.00 96.69 649 VAL A C 1
ATOM 5160 O O . VAL A 1 649 ? -13.672 4.635 36.528 1.00 96.69 649 VAL A O 1
ATOM 5163 N N . PRO A 1 650 ? -14.699 4.917 38.477 1.00 94.12 650 PRO A N 1
ATOM 5164 C CA . PRO A 1 650 ? -14.361 3.573 38.957 1.00 94.12 650 PRO A CA 1
ATOM 5165 C C . PRO A 1 650 ? -15.073 2.427 38.218 1.00 94.12 650 PRO A C 1
ATOM 5167 O O . PRO A 1 650 ? -14.730 1.267 38.438 1.00 94.12 650 PRO A O 1
ATOM 5170 N N . GLN A 1 651 ? -16.091 2.716 37.400 1.00 94.62 651 GLN A N 1
ATOM 5171 C CA . GLN A 1 651 ? -16.902 1.709 36.708 1.00 94.62 651 GLN A CA 1
ATOM 5172 C C . GLN A 1 651 ? -16.302 1.232 35.376 1.00 94.62 651 GLN A C 1
ATOM 5174 O O . GLN A 1 651 ? -16.754 0.214 34.851 1.00 94.62 651 GLN A O 1
ATOM 5179 N N . GLY A 1 652 ? -15.302 1.929 34.833 1.00 96.56 652 GLY A N 1
ATOM 5180 C CA . GLY A 1 652 ? -14.698 1.574 33.553 1.00 96.56 652 GLY A CA 1
ATOM 5181 C C . GLY A 1 652 ? -13.489 2.430 33.207 1.00 96.56 652 GLY A C 1
ATOM 5182 O O . GLY A 1 652 ? -13.105 3.323 33.960 1.00 96.56 652 GLY A O 1
ATOM 5183 N N . ARG A 1 653 ? -12.855 2.121 32.079 1.00 97.50 653 ARG A N 1
ATOM 5184 C CA . ARG A 1 653 ? -11.648 2.798 31.596 1.00 97.50 653 ARG A CA 1
ATOM 5185 C C . ARG A 1 653 ? -11.706 2.964 30.089 1.00 97.50 653 ARG A C 1
ATOM 5187 O O . ARG A 1 653 ? -12.330 2.157 29.403 1.00 97.50 653 ARG A O 1
ATOM 5194 N N . PHE A 1 654 ? -11.029 3.994 29.597 1.00 96.94 654 PHE A N 1
ATOM 5195 C CA . PHE A 1 654 ? -10.733 4.119 28.178 1.00 96.94 654 PHE A CA 1
ATOM 5196 C C . PHE A 1 654 ? -9.561 3.203 27.827 1.00 96.94 654 PHE A C 1
ATOM 5198 O O . PHE A 1 654 ? -8.583 3.134 28.570 1.00 96.94 654 PHE A O 1
ATOM 5205 N N . TYR A 1 655 ? -9.690 2.492 26.715 1.00 95.06 655 TYR A N 1
ATOM 5206 C CA . TYR A 1 655 ? -8.655 1.638 26.153 1.00 95.06 655 TYR A CA 1
ATOM 5207 C C . TYR A 1 655 ? -8.377 2.090 24.719 1.00 95.06 655 TYR A C 1
ATOM 5209 O O . TYR A 1 655 ? -9.338 2.235 23.953 1.00 95.06 655 TYR A O 1
ATOM 5217 N N . PRO A 1 656 ? -7.105 2.317 24.349 1.00 93.12 656 PRO A N 1
ATOM 5218 C CA . PRO A 1 656 ? -6.749 2.603 22.970 1.00 93.12 656 PRO A CA 1
ATOM 5219 C C . PRO A 1 656 ? -6.975 1.360 22.105 1.00 93.12 656 PRO A C 1
ATOM 5221 O O . PRO A 1 656 ? -6.730 0.230 22.535 1.00 93.12 656 PRO A O 1
ATOM 5224 N N . LEU A 1 657 ? -7.434 1.576 20.879 1.00 91.06 657 LEU A N 1
ATOM 5225 C CA . LEU A 1 657 ? -7.500 0.568 19.832 1.00 91.06 657 LEU A CA 1
ATOM 5226 C C . LEU A 1 657 ? -6.289 0.772 18.925 1.00 91.06 657 LEU A C 1
ATOM 5228 O O . LEU A 1 657 ? -6.256 1.730 18.157 1.00 91.06 657 LEU A O 1
ATOM 5232 N N . SER A 1 658 ? -5.285 -0.097 19.044 1.00 83.12 658 SER A N 1
ATOM 5233 C CA . SER A 1 658 ? -4.127 -0.102 18.151 1.00 83.12 658 SER A CA 1
ATOM 5234 C C . SER A 1 658 ? -4.288 -1.146 17.054 1.00 83.12 658 SER A C 1
ATOM 5236 O O . SER A 1 658 ? -4.802 -2.246 17.277 1.00 83.12 658 SER A O 1
ATOM 5238 N N . TYR A 1 659 ? -3.819 -0.803 15.858 1.00 74.50 659 TYR A N 1
ATOM 5239 C CA . TYR A 1 659 ? -3.601 -1.756 14.780 1.00 74.50 659 TYR A CA 1
ATOM 5240 C C . TYR A 1 659 ? -2.116 -1.775 14.411 1.00 74.50 659 TYR A C 1
ATOM 5242 O O . TYR A 1 659 ? -1.470 -0.730 14.375 1.00 74.50 659 TYR A O 1
ATOM 5250 N N . TYR A 1 660 ? -1.577 -2.980 14.196 1.00 65.12 660 TYR A N 1
ATOM 5251 C CA . TYR A 1 660 ? -0.158 -3.306 14.002 1.00 65.12 660 TYR A CA 1
ATOM 5252 C C . TYR A 1 660 ? 0.714 -2.155 13.471 1.00 65.12 660 TYR A C 1
ATOM 5254 O O . TYR A 1 660 ? 0.826 -1.951 12.267 1.00 65.12 660 TYR A O 1
ATOM 5262 N N . GLY A 1 661 ? 1.386 -1.438 14.375 1.00 66.62 661 GLY A N 1
ATOM 5263 C CA . GLY A 1 661 ? 2.390 -0.430 14.019 1.00 66.62 661 GLY A CA 1
ATOM 5264 C C . GLY A 1 661 ? 1.866 0.911 13.486 1.00 66.62 661 GLY A C 1
ATOM 5265 O O . GLY A 1 661 ? 2.692 1.776 13.205 1.00 66.62 661 GLY A O 1
ATOM 5266 N N . HIS A 1 662 ? 0.548 1.119 13.393 1.00 67.38 662 HIS A N 1
ATOM 5267 C CA . HIS A 1 662 ? -0.066 2.351 12.870 1.00 67.38 662 HIS A CA 1
ATOM 5268 C C . HIS A 1 662 ? -0.487 3.364 13.952 1.00 67.38 662 HIS A C 1
ATOM 5270 O O . HIS A 1 662 ? -0.959 4.449 13.638 1.00 67.38 662 HIS A O 1
ATOM 5276 N N . GLY A 1 663 ? -0.229 3.064 15.230 1.00 82.31 663 GLY A N 1
ATOM 5277 C CA . GLY A 1 663 ? -0.613 3.925 16.351 1.00 82.31 663 GLY A CA 1
ATOM 5278 C C . GLY A 1 663 ? -2.012 3.602 16.881 1.00 82.31 663 GLY A C 1
ATOM 5279 O O . GLY A 1 663 ? -2.514 2.493 16.694 1.00 82.31 663 GLY A O 1
ATOM 5280 N N . THR A 1 664 ? -2.602 4.542 17.619 1.00 89.69 664 THR A N 1
ATOM 5281 C CA . THR A 1 664 ? -3.968 4.421 18.150 1.00 89.69 664 THR A CA 1
ATOM 5282 C C . THR A 1 664 ? -4.953 4.960 17.117 1.00 89.69 664 THR A C 1
ATOM 5284 O O . THR A 1 664 ? -4.889 6.142 16.795 1.00 89.69 664 THR A O 1
ATOM 5287 N N . GLU A 1 665 ? -5.863 4.109 16.645 1.00 90.00 665 GLU A N 1
ATOM 5288 C CA . GLU A 1 665 ? -6.920 4.429 15.665 1.00 90.00 665 GLU A CA 1
ATOM 5289 C C . GLU A 1 665 ? -8.179 5.004 16.335 1.00 90.00 665 GLU A C 1
ATOM 5291 O O . GLU A 1 665 ? -9.055 5.602 15.708 1.00 90.00 665 GLU A O 1
ATOM 5296 N N . GLY A 1 666 ? -8.323 4.752 17.637 1.00 94.00 666 GLY A N 1
ATOM 5297 C CA . GLY A 1 666 ? -9.528 5.093 18.368 1.00 94.00 666 GLY A CA 1
ATOM 5298 C C . GLY A 1 666 ? -9.505 4.691 19.832 1.00 94.00 666 GLY A C 1
ATOM 5299 O O . GLY A 1 666 ? -8.545 4.102 20.327 1.00 94.00 666 GLY A O 1
ATOM 5300 N N . TYR A 1 667 ? -10.606 4.977 20.522 1.00 95.81 667 TYR A N 1
ATOM 5301 C CA . TYR A 1 667 ? -10.813 4.619 21.921 1.00 95.81 667 TYR A CA 1
ATOM 5302 C C . TYR A 1 667 ? -12.132 3.890 22.137 1.00 95.81 667 TYR A C 1
ATOM 5304 O O . TYR A 1 667 ? -13.146 4.194 21.508 1.00 95.81 667 TYR A O 1
ATOM 5312 N N . ILE A 1 668 ? -12.120 2.963 23.094 1.00 97.44 668 ILE A N 1
ATOM 5313 C CA . ILE A 1 668 ? -13.302 2.273 23.613 1.00 97.44 668 ILE A CA 1
ATOM 5314 C C . ILE A 1 668 ? -13.377 2.430 25.135 1.00 97.44 668 ILE A C 1
ATOM 5316 O O . ILE A 1 668 ? -12.353 2.364 25.814 1.00 97.44 668 ILE A O 1
ATOM 5320 N N . PHE A 1 669 ? -14.572 2.634 25.695 1.00 97.81 669 PHE A N 1
ATOM 5321 C CA . PHE A 1 669 ? -14.777 2.656 27.147 1.00 97.81 669 PHE A CA 1
ATOM 5322 C C . PHE A 1 669 ? -15.340 1.315 27.621 1.00 97.81 669 PHE A C 1
ATOM 5324 O O . PHE A 1 669 ? -16.412 0.905 27.185 1.00 97.81 669 PHE A O 1
ATOM 5331 N N . LEU A 1 670 ? -14.628 0.626 28.515 1.00 97.81 670 LEU A N 1
ATOM 5332 C CA . LEU A 1 670 ? -14.980 -0.727 28.954 1.00 97.81 670 LEU A CA 1
ATOM 5333 C C . LEU A 1 670 ? -14.928 -0.856 30.474 1.00 97.81 670 LEU A C 1
ATOM 5335 O O . LEU A 1 670 ? -14.035 -0.324 31.135 1.00 97.81 670 LEU A O 1
ATOM 5339 N N . SER A 1 671 ? -15.846 -1.643 31.028 1.00 97.38 671 SER A N 1
ATOM 5340 C CA . SER A 1 671 ? -15.679 -2.231 32.361 1.00 97.38 671 SER A CA 1
ATOM 5341 C C . SER A 1 671 ? -14.632 -3.353 32.342 1.00 97.38 671 SER A C 1
ATOM 5343 O O . SER A 1 671 ? -14.377 -3.955 31.298 1.00 97.38 671 SER A O 1
ATOM 5345 N N . ASP A 1 672 ? -14.096 -3.724 33.511 1.00 96.00 672 ASP A N 1
ATOM 5346 C CA . ASP A 1 672 ? -13.137 -4.837 33.632 1.00 96.00 672 ASP A CA 1
ATOM 5347 C C . ASP A 1 672 ? -13.681 -6.148 33.023 1.00 96.00 672 ASP A C 1
ATOM 5349 O O . ASP A 1 672 ? -12.950 -6.900 32.378 1.00 96.00 672 ASP A O 1
ATOM 5353 N N . ARG A 1 673 ? -14.986 -6.423 33.189 1.00 97.50 673 ARG A N 1
ATOM 5354 C CA . ARG A 1 673 ? -15.640 -7.618 32.622 1.00 97.50 673 ARG A CA 1
ATOM 5355 C C . ARG A 1 673 ? -15.646 -7.579 31.094 1.00 97.50 673 ARG A C 1
ATOM 5357 O O . ARG A 1 673 ? -15.357 -8.599 30.471 1.00 97.50 673 ARG A O 1
ATOM 5364 N N . GLN A 1 674 ? -16.006 -6.438 30.507 1.00 98.00 674 GLN A N 1
ATOM 5365 C CA . GLN A 1 674 ? -16.070 -6.279 29.053 1.00 98.00 674 GLN A CA 1
ATOM 5366 C C . GLN A 1 674 ? -14.670 -6.335 28.439 1.00 98.00 674 GLN A C 1
ATOM 5368 O O . GLN A 1 674 ? -14.464 -7.063 27.471 1.00 98.00 674 GLN A O 1
ATOM 5373 N N . PHE A 1 675 ? -13.698 -5.652 29.052 1.00 96.75 675 PHE A N 1
ATOM 5374 C CA . PHE A 1 675 ? -12.296 -5.692 28.645 1.00 96.75 675 PHE A CA 1
ATOM 5375 C C . PHE A 1 675 ? -11.767 -7.129 28.578 1.00 96.75 675 PHE A C 1
ATOM 5377 O O . PHE A 1 675 ? -11.289 -7.567 27.534 1.00 96.75 675 PHE A O 1
ATOM 5384 N N . GLU A 1 676 ? -11.920 -7.907 29.653 1.00 96.38 676 GLU A N 1
ATOM 5385 C CA . GLU A 1 676 ? -11.440 -9.291 29.663 1.00 96.38 676 GLU A CA 1
ATOM 5386 C C . GLU A 1 676 ? -12.143 -10.164 28.616 1.00 96.38 676 GLU A C 1
ATOM 5388 O O . GLU A 1 676 ? -11.501 -10.999 27.976 1.00 96.38 676 GLU A O 1
ATOM 5393 N N . ALA A 1 677 ? -13.444 -9.963 28.391 1.00 97.62 677 ALA A N 1
ATOM 5394 C CA . ALA A 1 677 ? -14.185 -10.705 27.378 1.00 97.62 677 ALA A CA 1
ATOM 5395 C C . ALA A 1 677 ? -13.692 -10.414 25.952 1.00 97.62 677 ALA A C 1
ATOM 5397 O O . ALA A 1 677 ? -13.435 -11.356 25.198 1.00 97.62 677 ALA A O 1
ATOM 5398 N N . LEU A 1 678 ? -13.508 -9.137 25.598 1.00 96.44 678 LEU A N 1
ATOM 5399 C CA . LEU A 1 678 ? -13.000 -8.731 24.285 1.00 96.44 678 LEU A CA 1
ATOM 5400 C C . LEU A 1 678 ? -11.545 -9.172 24.079 1.00 96.44 678 LEU A C 1
ATOM 5402 O O . LEU A 1 678 ? -11.207 -9.702 23.019 1.00 96.44 678 LEU A O 1
ATOM 5406 N N . ARG A 1 679 ? -10.701 -9.048 25.112 1.00 94.94 679 ARG A N 1
ATOM 5407 C CA . ARG A 1 679 ? -9.300 -9.493 25.088 1.00 94.94 679 ARG A CA 1
ATOM 5408 C C . ARG A 1 679 ? -9.185 -10.996 24.842 1.00 94.94 679 ARG A C 1
ATOM 5410 O O . ARG A 1 679 ? -8.376 -11.428 24.027 1.00 94.94 679 ARG A O 1
ATOM 5417 N N . MET A 1 680 ? -10.025 -11.809 25.490 1.00 94.81 680 MET A N 1
ATOM 5418 C CA . MET A 1 680 ? -10.054 -13.264 25.267 1.00 94.81 680 MET A CA 1
ATOM 5419 C C . MET A 1 680 ? -10.440 -13.653 23.834 1.00 94.81 680 MET A C 1
ATOM 5421 O O . MET A 1 680 ? -10.082 -14.742 23.393 1.00 94.81 680 MET A O 1
ATOM 5425 N N . GLN A 1 681 ? -11.165 -12.791 23.119 1.00 95.44 681 GLN A N 1
ATOM 5426 C CA . GLN A 1 681 ? -11.504 -12.991 21.709 1.00 95.44 681 GLN A CA 1
ATOM 5427 C C . GLN A 1 681 ? -10.532 -12.301 20.742 1.00 95.44 681 GLN A C 1
ATOM 5429 O O . GLN A 1 681 ? -10.790 -12.330 19.542 1.00 95.44 681 GLN A O 1
ATOM 5434 N N . GLN A 1 682 ? -9.447 -11.697 21.246 1.00 92.81 682 GLN A N 1
ATOM 5435 C CA . GLN A 1 682 ? -8.485 -10.915 20.459 1.00 92.81 682 GLN A CA 1
ATOM 5436 C C . GLN A 1 682 ? -9.134 -9.742 19.701 1.00 92.81 682 GLN A C 1
ATOM 5438 O O . GLN A 1 682 ? -8.702 -9.378 18.613 1.00 92.81 682 GLN A O 1
ATOM 5443 N N . LEU A 1 683 ? -10.188 -9.148 20.271 1.00 92.38 683 LEU A N 1
ATOM 5444 C CA . LEU A 1 683 ? -10.856 -7.970 19.700 1.00 92.38 683 LEU A CA 1
ATOM 5445 C C . LEU A 1 683 ? -10.230 -6.652 20.165 1.00 92.38 683 LEU A C 1
ATOM 5447 O O . LEU A 1 683 ? -10.526 -5.604 19.605 1.00 92.38 683 LEU A O 1
ATOM 5451 N N . ILE A 1 684 ? -9.377 -6.719 21.185 1.00 91.12 684 ILE A N 1
ATOM 5452 C CA . ILE A 1 684 ? -8.554 -5.620 21.685 1.00 91.12 684 ILE A CA 1
ATOM 5453 C C . ILE A 1 684 ? -7.188 -6.184 22.092 1.00 91.12 684 ILE A C 1
ATOM 5455 O O . ILE A 1 684 ? -7.112 -7.294 22.634 1.00 91.12 684 ILE A O 1
ATOM 5459 N N . THR A 1 685 ? -6.122 -5.428 21.846 1.00 81.62 685 THR A N 1
ATOM 5460 C CA . THR A 1 685 ? -4.746 -5.743 22.253 1.00 81.62 685 THR A CA 1
ATOM 5461 C C . THR A 1 685 ? -4.269 -4.735 23.294 1.00 81.62 685 THR A C 1
ATOM 5463 O O . THR A 1 685 ? -4.683 -3.579 23.307 1.00 81.62 685 THR A O 1
ATOM 5466 N N . LEU A 1 686 ? -3.415 -5.175 24.220 1.00 71.69 686 LEU A N 1
ATOM 5467 C CA . LEU A 1 686 ? -2.705 -4.256 25.106 1.00 71.69 686 LEU A CA 1
ATOM 5468 C C . LEU A 1 686 ? -1.395 -3.838 24.442 1.00 71.69 686 LEU A C 1
ATOM 5470 O O . LEU A 1 686 ? -0.667 -4.688 23.936 1.00 71.69 686 LEU A O 1
ATOM 5474 N N . ALA A 1 687 ? -1.019 -2.566 24.572 1.00 65.38 687 ALA A N 1
ATOM 5475 C CA . ALA A 1 687 ? 0.275 -2.059 24.103 1.00 65.38 687 ALA A CA 1
ATOM 5476 C C . ALA A 1 687 ? 1.495 -2.816 24.685 1.00 65.38 687 ALA A C 1
ATOM 5478 O O . ALA A 1 687 ? 2.607 -2.725 24.166 1.00 65.38 687 ALA A O 1
ATOM 5479 N N . THR A 1 688 ? 1.322 -3.560 25.786 1.00 59.84 688 THR A N 1
ATOM 5480 C CA . THR A 1 688 ? 2.361 -4.430 26.359 1.00 59.84 688 THR A CA 1
ATOM 5481 C C . THR A 1 688 ? 2.465 -5.796 25.689 1.00 59.84 688 THR A C 1
ATOM 5483 O O . THR A 1 688 ? 3.529 -6.408 25.759 1.00 59.84 688 THR A O 1
ATOM 5486 N N . ASP A 1 689 ? 1.390 -6.278 25.067 1.00 54.56 689 ASP A N 1
ATOM 5487 C CA . ASP A 1 689 ? 1.341 -7.601 24.439 1.00 54.56 689 ASP A CA 1
ATOM 5488 C C . ASP A 1 689 ? 2.024 -7.594 23.063 1.00 54.56 689 ASP A C 1
ATOM 5490 O O . ASP A 1 689 ? 2.554 -8.617 22.653 1.00 54.56 689 ASP A O 1
ATOM 5494 N N . GLU A 1 690 ? 2.116 -6.434 22.404 1.00 49.81 690 GLU A N 1
ATOM 5495 C CA . GLU A 1 690 ? 2.822 -6.248 21.123 1.00 49.81 690 GLU A CA 1
ATOM 5496 C C . GLU A 1 690 ? 4.364 -6.255 21.250 1.00 49.81 690 GLU A C 1
ATOM 5498 O O . GLU A 1 690 ? 5.072 -6.169 20.249 1.00 49.81 690 GLU A O 1
ATOM 5503 N N . ARG A 1 691 ? 4.910 -6.340 22.475 1.00 44.06 691 ARG A N 1
ATOM 5504 C CA . ARG A 1 691 ? 6.366 -6.351 22.747 1.00 44.06 691 ARG A CA 1
ATOM 5505 C C . ARG A 1 691 ? 6.942 -7.742 23.045 1.00 44.06 691 ARG A C 1
ATOM 5507 O O . ARG A 1 691 ? 8.120 -7.827 23.391 1.00 44.06 691 ARG A O 1
ATOM 5514 N N . ASN A 1 692 ? 6.124 -8.791 22.947 1.00 36.78 692 ASN A N 1
ATOM 5515 C CA . ASN A 1 692 ? 6.517 -10.203 23.048 1.00 36.78 692 ASN A CA 1
ATOM 5516 C C . ASN A 1 692 ? 6.176 -10.922 21.745 1.00 36.78 692 ASN A C 1
ATOM 5518 O O . ASN A 1 692 ? 6.856 -11.932 21.457 1.00 36.78 692 ASN A O 1
#

Foldseek 3Di:
DLQWFQKKFKFKDALQDVQTHTLDMFTADHPDRDTPDPQKDKDFDDDPDNVPQFDDDVDDTHGDIDIGGHPSVDDDAPPGDMDMDMDTHTDADPVDRDGRDDDQAFDACVPPPDDDDDDLQKDWDADPRRGTDAIDRQPVPHVGRGDHDDDDDDDDDPPDDHPDPPPPCLAVLLLLVLCVVLVLADSNLSVRVNSCSSSVVDVFLLVVLVSSLVVVVVVPPPDPDCPDDPVRCPPPVNVVQLVVQLVVLVSSVSSNSADPVLSVVLNVCSVVCLQVHDSLSSVLRSLVRCFLLLLALVNCVVLLVLCCVQQQAPPQLSVVSSVCSVVVVDNFNQCSQVSGLFKDKDQLVVWDLDLQTRVQVVLVVNVVSCVVVVLFDADKAGKGWDWAWDCVVVVVCVVVVPDDPVVVLQFTKTFTWIWIDGHNDIAIATWIAGRAPDPQRPVRSGDVVRSQLSVQLRSLLVLGQKGKDKAQTSPPSVSDPPPRSMIMIGIDGPVSVCSVVVHDDPDDDSDSLDHPVNLVVVLVLCVVLCLQVVPDPVQSVQLVVQVSHGRDPALVSSQVSHPLQWDFDDQLALPDDAVLVVVQVSVCSNQVNLRPWPPWDWADDPVQQKIKIWTATPNDIDIDIAGADNSGGGPVSVVRVQVVCVPRRQQWGKDFADDPPPPGRIIGTDGPSSVVSCVVSVSGDDPVVSVD

Sequence (692 aa):
MGDWFNHIRLLGGTASDEPLAIRTSGELLQGSSATSNSDIVITPVTYPNPGSSNYFNFGPTIPIWQIDFHNLNWVIEGGRRYNFSVQGIGRQFLETEYSHAWYNHASNAALSGTPQQGADDLMSAFSHIGEFLYIIDAEEGWNKSADLNIQIFGNVIEGVEEPVANDDDGSLVAVVHNLNEAGLLDGKAYNRTLREVEQGIIRARSSLLQKLVVEQSGARLFVSVISPSSESANSPEVQALLAQMHHQLEQLNNTGVLRESVYNQLQNEINSGYVPHASVLYRAAVSLSRREEAVDPELVKPQLDDFQSVGILSAQGYTSLLEALEASELPNPIEFLRYIDRAQVLDLNDYSLDPQQYFPAIYQSVAQMLYQGGLINGEIGEFNLELILDEVYEFNQSGLSNLSETFANEWRTYDAVVSVQIDDRTYQQSNYYSPPISERDFLSLIDREGLVDLFNKVLRDQSSPYRLFSIPSFDYTFIGNVVSSEFGVIALTEAQADVYWERGWHGTDYANTFTSDRIAEIITLLEDIELLDHLSEAEISEGKKQIARQYITHPYQLLSAFKDVIVLFDWESAEGENPYKYFLEELARLSQGNFNPTDIDDGFDWENQIASVAFTLNGTRYSTDLVFDGDWLDPSFFEFVESVAAIEVPQGRFYPLSYYGHGTEGYIFLSDRQFEALRMQQLITLATDERN

Radius of gyration: 31.73 Å; chains: 1; bounding box: 85×58×72 Å

Secondary structure (DSSP, 8-state):
-TTTEEEEEEEEEETT-SSPEEEEEEEBPTTSS-BSSTTEEEEE---SSGGGSEEE-SSSEEE-EEEEE--------TT--EEEEEEEEEPBPTTSS-BPPP---PBPGGGS-S---S--SEEEEE-TTS-EEEEEETTTTSSS--B----------TTPPPPP----TTSHHHHHHHHHHTTSS-HHHHHHHHHHHHTTS--SHHHHHHHHHHHHHHS----------TTTTTSHHHHHHHHHHHHHHHHHHHTT-S-HHHHHHHHHHHHTTSS-SHHHHHHHHHHHHHHHHTT-HHHHHHHHHHHHHTTSS-HHHHHHHHHHHHTT--SSGGGGGGGSTTEEEEEGGGS-S-HHHHHHHHHHHHHHHHHHTT-S-S-B---EEEEEE-GGGGGGGGGGTTS-HHHHHHT--EEEEEEEEETTEEEEEEEEE---SSTT--TTT--HHHHHHHHHHHHHHTT-SEEEEEEE-S---SSS----SEEEEEEEEHHHHHHHTTS----S----TT-HHHHHHHHHHHHHTTSSTTS-HHHHHHHHHHHHTS---SHHHHHHTSTTT-EE--TT---SS-HHHHHHHHHHHHTTTSS--EEEEEEEETTTTEEEEEEEETTEEEEEEEE-BTTBPPTHHHHHHHHHHHHH-TT-EEEEEE-TTS-EEEEEEE-HHHHHHHHHTTSS--TTGGG-

pLDDT: mean 87.86, std 12.8, range [36.78, 98.69]